Protein AF-0000000076220029 (afdb_homodimer)

Radius of gyration: 26.19 Å; Cα contacts (8 Å, |Δi|>4): 751; chains: 2; bounding box: 85×70×50 Å

Secondary structure (DSSP, 8-state):
-EEEEEEEHHHHHHHHHHHHHHHHHHHHHHHHHH-HHHHT--TT----S---HHHHTSSTTHHHHHHHHHHHHHHHHHHHHHHHHHHHHHHHTT---TTHHHHHHHHHHHHHHHHHHHHHHHHS-TTT-HHHHHHHHHHHHHHHHHHHHHHHHHHHHHS-TTT-HHHHHHHHHHHHHHHHHHHHHHHHHHHHHHHHHH--TTHHHHHHHHHHHHHHHHHHHHHTHHHHTTT-EEEEEEE-S------------/-EEEEEEEHHHHHHHHHHHHHHHHHHHHHHHHHH-HHHHT--TT----S---HHHHTSSTTHHHHHHHHHHHHHHHHHHHHHHHHHHHHHHHTT---TTHHHHHHHHHHHHHHHHHHHHHHHHS-TTT-HHHHHHHHHHHHHHHHHHHHHHHHHHHHHS-TTT-HHHHHHHHHHHHHHHHHHHHHHHHHHHHHHHHHH--TTHHHHHHHHHHHHHHHHHHHHHTHHHHTTT-EEEEEEE-S------------

Foldseek 3Di:
DWDKDKDAPLVLLCLLLVLQVVLQVVLFVVCCVPPVPQQQDDPLRFAAGGGASLSSQVDPPSLVSNLVSLVVNLVSQLVVLVVVLVVLVVLCVPPPDVCLNVLSVLLSVLSNLLSVLVNQLSVAHCVRPVVSNVVSVVSNLVSLLSNLVSVLVSLVRRVPLVVDVLSVVLSVLSVVLSVLLVVLVVQLVVLVVVCVPPVDHHSNVSNRVSSVSNVVSSSSNSSSVCSVRVPPIDMDTDDPVDPPPPPPPPPDD/DWDKDKDAPLVLLCLLLVLQVVLQVVLFVVCCVPPVPQQQADPLRFAAGGGASLSSQVDPPSLVSNLVSLVVSLVSQLVVLVVVLVVLVVLCVPPPDVCLNVLSVLLSVLSNLLSVLVNQLSVAHCVNPVVSNVVSVVSNLVSLLSNLVSVLVSLVRRVVLVVDVLSVVLSVLSVVLSVLLVVLVVQLVVLVVVCVPPVDHHSNVSNRVSSVSNVVSSSSNSSSVCSVRVPPIDMDTDDPVDPPPPDPPPPDD

Solvent-accessible surface area (backbone atoms only — not comparable to full-atom values): 25338 Å² total; per-residue (Å²): 110,74,44,73,46,76,40,54,42,34,56,54,46,51,52,35,45,42,29,51,53,52,23,52,53,49,12,46,54,48,27,52,70,77,35,49,69,67,34,30,54,54,97,68,70,44,61,44,84,38,42,36,71,68,49,18,32,65,44,86,68,25,27,50,48,34,42,51,26,46,18,38,23,42,25,44,48,53,53,48,44,51,52,51,40,52,52,50,53,58,56,46,69,79,49,84,62,83,61,52,65,59,51,47,52,52,33,38,51,22,46,52,46,18,51,52,20,48,49,48,34,60,64,35,41,60,88,79,38,46,66,62,19,53,48,20,47,52,46,22,53,53,22,44,52,50,24,47,53,46,47,49,51,49,42,61,72,62,34,48,40,88,65,25,68,68,46,32,52,43,47,52,51,40,49,52,28,44,53,49,27,53,52,23,48,54,50,22,52,48,28,46,52,47,25,74,72,67,48,48,66,41,31,53,19,49,19,20,51,26,49,49,50,27,52,51,25,52,43,50,46,63,46,43,48,35,65,77,34,64,89,26,38,39,31,33,57,38,71,38,64,68,75,63,71,74,75,76,71,81,75,68,133,110,75,43,73,47,77,40,55,43,34,56,53,47,50,53,37,45,44,28,50,54,51,25,51,53,49,11,48,53,50,28,52,71,76,35,50,69,68,34,28,54,53,96,67,72,46,62,44,83,39,42,38,70,70,49,17,32,65,43,86,68,26,27,50,51,33,42,51,25,45,18,36,23,42,25,45,49,52,53,48,44,51,51,53,38,52,51,51,54,59,56,45,70,79,48,85,62,83,62,52,64,57,51,46,52,52,31,39,51,23,46,52,47,18,51,51,20,47,50,47,33,59,64,35,40,58,88,79,39,45,67,62,20,52,50,21,47,51,48,21,54,54,23,45,52,51,22,48,52,46,48,48,50,50,43,60,72,61,35,48,39,90,67,25,68,68,46,33,53,44,49,52,50,40,49,52,29,45,53,49,27,52,52,24,48,54,50,22,51,48,28,48,52,47,27,75,73,68,50,48,66,42,30,53,20,51,19,20,50,26,48,50,51,27,52,51,25,52,44,49,44,63,47,44,50,35,67,78,33,63,88,24,37,38,29,32,56,40,70,39,66,69,74,62,72,75,75,79,73,81,76,79,124

InterPro domains:
  IPR019402 CWH43-like, N-terminal domain [PF10277] (11-231)
  IPR039545 Post-GPI attachment to proteins factor 2 [PTHR12892] (2-233)

pLDDT: mean 90.4, std 15.2, range [18.88, 98.81]

Sequence (506 aa):
MSQSIKISLPLLINIAVFLPAFGIISCVILSIWYHPHLVTSTHCKVKNFLPSISSASHLPPEIYVWRTCIGIHSGCRYLFGYICYRFYMNAASSSTIPYIRILIKLNFICKWTEVTSLVLLSVISSEDNYDYHALSFENFIVCALLHMLMTCYIFFKLGEVRYNQKNYRSLRMKIILFLSSILSLMLLGYFFWRHNTYCEPNVYSLFAFFEYVFVFCNIGFHWTCCYDFQDVHLEALVQGFQYTGLKKSTLDLMSQSIKISLPLLINIAVFLPAFGIISCVILSIWYHPHLVTSTHCKVKNFLPSISSASHLPPEIYVWRTCIGIHSGCRYLFGYICYRFYMNAASSSTIPYIRILIKLNFICKWTEVTSLVLLSVISSEDNYDYHALSFENFIVCALLHMLMTCYIFFKLGEVRYNQKNYRSLRMKIILFLSSILSLMLLGYFFWRHNTYCEPNVYSLFAFFEYVFVFCNIGFHWTCCYDFQDVHLEALVQGFQYTGLKKSTLDL

Nearest PDB structures (foldseek):
  8yej-assembly1_A  TM=2.938E-01  e=8.068E-01  Guillardia theta CCMP2712
  7ytb-assembly1_A  TM=2.981E-01  e=2.287E+00  Bdellovibrio
  1xg2-assembly1_B  TM=3.778E-01  e=6.183E+00  Actinidia chinensis
  7aal-assembly1_B  TM=2.245E-01  e=6.183E+00  Homo sapiens
  8yej-assembly1_A  TM=2.936E-01  e=7.666E-01  Guillardia theta CCMP2712

Structure (mmCIF, N/CA/C/O backbone):
data_AF-0000000076220029-model_v1
#
loop_
_entity.id
_entity.type
_entity.pdbx_description
1 polymer 'Post-GPI attachment to proteins factor 2'
#
loop_
_atom_site.group_PDB
_atom_site.id
_atom_site.type_symbol
_atom_site.label_atom_id
_atom_site.label_alt_id
_atom_site.label_comp_id
_atom_site.label_asym_id
_atom_site.label_entity_id
_atom_site.label_seq_id
_atom_site.pdbx_PDB_ins_code
_atom_site.Cartn_x
_atom_site.Cartn_y
_atom_site.Cartn_z
_atom_site.occupancy
_atom_site.B_iso_or_equiv
_atom_site.auth_seq_id
_atom_site.auth_comp_id
_atom_site.auth_asym_id
_atom_site.auth_atom_id
_atom_site.pdbx_PDB_model_num
ATOM 1 N N . MET A 1 1 ? -16.297 24.016 16.422 1 51.16 1 MET A N 1
ATOM 2 C CA . MET A 1 1 ? -14.898 24.125 16.859 1 51.16 1 MET A CA 1
ATOM 3 C C . MET A 1 1 ? -14 23.219 16.016 1 51.16 1 MET A C 1
ATOM 5 O O . MET A 1 1 ? -14.352 22.078 15.734 1 51.16 1 MET A O 1
ATOM 9 N N . SER A 1 2 ? -13.016 23.766 15.391 1 62.31 2 SER A N 1
ATOM 10 C CA . SER A 1 2 ? -12.047 23.047 14.57 1 62.31 2 SER A CA 1
ATOM 11 C C . SER A 1 2 ? -11.227 22.078 15.406 1 62.31 2 SER A C 1
ATOM 13 O O . SER A 1 2 ? -10.797 22.406 16.516 1 62.31 2 SER A O 1
ATOM 15 N N . GLN A 1 3 ? -11.406 20.766 15.172 1 76 3 GLN A N 1
ATOM 16 C CA . GLN A 1 3 ? -10.594 19.766 15.836 1 76 3 GLN A CA 1
ATOM 17 C C . GLN A 1 3 ? -9.469 19.266 14.922 1 76 3 GLN A C 1
ATOM 19 O O . GLN A 1 3 ? -9.633 19.234 13.703 1 76 3 GLN A O 1
ATOM 24 N N . SER A 1 4 ? -8.305 19.172 15.578 1 83.81 4 SER A N 1
ATOM 25 C CA . SER A 1 4 ? -7.137 18.75 14.805 1 83.81 4 SER A CA 1
ATOM 26 C C . SER A 1 4 ? -6.809 17.281 15.047 1 83.81 4 SER A C 1
ATOM 28 O O . SER A 1 4 ? -6.902 16.797 16.172 1 83.81 4 SER A O 1
ATOM 30 N N . ILE A 1 5 ? -6.688 16.594 14.023 1 86.94 5 ILE A N 1
ATOM 31 C CA . ILE A 1 5 ? -6.176 15.227 14.07 1 86.94 5 ILE A CA 1
ATOM 32 C C . ILE A 1 5 ? -4.676 15.234 13.797 1 86.94 5 ILE A C 1
ATOM 34 O O . ILE A 1 5 ? -4.227 15.734 12.758 1 86.94 5 ILE A O 1
ATOM 38 N N . LYS A 1 6 ? -3.939 14.656 14.773 1 88.62 6 LYS A N 1
ATOM 39 C CA . LYS A 1 6 ? -2.486 14.656 14.633 1 88.62 6 LYS A CA 1
ATOM 40 C C . LYS A 1 6 ? -1.94 13.234 14.555 1 88.62 6 LYS A C 1
ATOM 42 O O . LYS A 1 6 ? -2.369 12.359 15.312 1 88.62 6 LYS A O 1
ATOM 47 N N . ILE A 1 7 ? -1.094 13.062 13.602 1 89.75 7 ILE A N 1
ATOM 48 C CA . ILE A 1 7 ? -0.375 11.805 13.461 1 89.75 7 ILE A CA 1
ATOM 49 C C . ILE A 1 7 ? 1.129 12.062 13.43 1 89.75 7 ILE A C 1
ATOM 51 O O . ILE A 1 7 ? 1.606 12.883 12.641 1 89.75 7 ILE A O 1
ATOM 55 N N . SER A 1 8 ? 1.843 11.344 14.328 1 91.75 8 SER A N 1
ATOM 56 C CA . SER A 1 8 ? 3.293 11.492 14.359 1 91.75 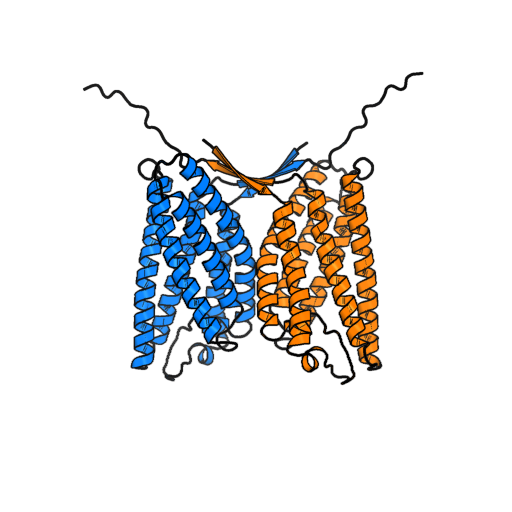8 SER A CA 1
ATOM 57 C C . SER A 1 8 ? 3.93 10.977 13.07 1 91.75 8 SER A C 1
ATOM 59 O O . SER A 1 8 ? 3.686 9.844 12.664 1 91.75 8 SER A O 1
ATOM 61 N N . LEU A 1 9 ? 4.688 11.766 12.453 1 91 9 LEU A N 1
ATOM 62 C CA . LEU A 1 9 ? 5.355 11.352 11.227 1 91 9 LEU A CA 1
ATOM 63 C C . LEU A 1 9 ? 6.359 10.234 11.508 1 91 9 LEU A C 1
ATOM 65 O O . LEU A 1 9 ? 6.422 9.25 10.773 1 91 9 LEU A O 1
ATOM 69 N N . PRO A 1 10 ? 7.121 10.305 12.594 1 92.19 10 PRO A N 1
ATOM 70 C CA . PRO A 1 10 ? 8.023 9.203 12.914 1 92.19 10 PRO A CA 1
ATOM 71 C C . PRO A 1 10 ? 7.289 7.875 13.109 1 92.19 10 PRO A C 1
ATOM 73 O O . PRO A 1 10 ? 7.82 6.816 12.758 1 92.19 10 PRO A O 1
ATOM 76 N N . LEU A 1 11 ? 6.125 7.953 13.617 1 92.44 11 LEU A N 1
ATOM 77 C CA . LEU A 1 11 ? 5.352 6.723 13.773 1 92.44 11 LEU A CA 1
ATOM 78 C C . LEU A 1 11 ? 5.035 6.105 12.414 1 92.44 11 LEU A C 1
ATOM 80 O O . LEU A 1 11 ? 5.191 4.898 12.227 1 92.44 11 LEU A O 1
ATOM 84 N N . LEU A 1 12 ? 4.594 6.914 11.523 1 91.94 12 LEU A N 1
ATOM 85 C CA . LEU A 1 12 ? 4.277 6.43 10.18 1 91.94 12 LEU A CA 1
ATOM 86 C C . LEU A 1 12 ? 5.52 5.871 9.492 1 91.94 12 LEU A C 1
ATOM 88 O O . LEU A 1 12 ? 5.449 4.84 8.82 1 91.94 12 LEU A O 1
ATOM 92 N N . ILE A 1 13 ? 6.633 6.516 9.68 1 93.81 13 ILE A N 1
ATOM 93 C CA . ILE A 1 13 ? 7.887 6.066 9.086 1 93.81 13 ILE A CA 1
ATOM 94 C C . ILE A 1 13 ? 8.297 4.73 9.695 1 93.81 13 ILE A C 1
ATOM 96 O O . ILE A 1 13 ? 8.703 3.811 8.984 1 93.81 13 ILE A O 1
ATOM 100 N N . ASN A 1 14 ? 8.188 4.629 10.984 1 95.44 14 ASN A N 1
ATOM 101 C CA . ASN A 1 14 ? 8.523 3.385 11.664 1 95.44 14 ASN A CA 1
ATOM 102 C C . ASN A 1 14 ? 7.664 2.225 11.172 1 95.44 14 ASN A C 1
ATOM 104 O O . ASN A 1 14 ? 8.156 1.111 10.992 1 95.44 14 ASN A O 1
ATOM 108 N N . ILE A 1 15 ? 6.414 2.477 10.914 1 93.38 15 ILE A N 1
ATOM 109 C CA . ILE A 1 15 ? 5.527 1.448 10.383 1 93.38 15 ILE A CA 1
ATOM 110 C C . ILE A 1 15 ? 5.977 1.062 8.977 1 93.38 15 ILE A C 1
ATOM 112 O O . ILE A 1 15 ? 6.074 -0.125 8.648 1 93.38 15 ILE A O 1
ATOM 116 N N . ALA A 1 16 ? 6.297 2.047 8.203 1 94.31 16 ALA A N 1
ATOM 117 C CA . ALA A 1 16 ? 6.691 1.828 6.812 1 94.31 16 ALA A CA 1
ATOM 118 C C . ALA A 1 16 ? 7.969 1 6.73 1 94.31 16 ALA A C 1
ATOM 120 O O . ALA A 1 16 ? 8.094 0.12 5.871 1 94.31 16 ALA A O 1
ATOM 121 N N . VAL A 1 17 ? 8.914 1.251 7.621 1 96.12 17 VAL A N 1
ATOM 122 C CA . VAL A 1 17 ? 10.195 0.553 7.512 1 96.12 17 VAL A CA 1
ATOM 123 C C . VAL A 1 17 ? 10.102 -0.802 8.211 1 96.12 17 VAL A C 1
ATOM 125 O O . VAL A 1 17 ? 10.812 -1.742 7.848 1 96.12 17 VAL A O 1
ATOM 128 N N . PHE A 1 18 ? 9.234 -0.928 9.164 1 96.69 18 PHE A N 1
ATOM 129 C CA . PHE A 1 18 ? 9.047 -2.189 9.867 1 96.69 18 PHE A CA 1
ATOM 130 C C . PHE A 1 18 ? 8.516 -3.264 8.93 1 96.69 18 PHE A C 1
ATOM 132 O O . PHE A 1 18 ? 8.891 -4.434 9.039 1 96.69 18 PHE A O 1
ATOM 139 N N . LEU A 1 19 ? 7.688 -2.916 8.047 1 97.69 19 LEU A N 1
ATOM 140 C CA . LEU A 1 19 ? 6.953 -3.871 7.227 1 97.69 19 LEU A CA 1
ATOM 141 C C . LEU A 1 19 ? 7.902 -4.652 6.324 1 97.69 19 LEU A C 1
ATOM 143 O O . LEU A 1 19 ? 7.918 -5.887 6.359 1 97.69 19 LEU A O 1
ATOM 147 N N . PRO A 1 20 ? 8.758 -4.023 5.551 1 97.94 20 PRO A N 1
ATOM 148 C CA . PRO A 1 20 ? 9.695 -4.816 4.754 1 97.94 20 PRO A CA 1
ATOM 149 C C . PRO A 1 20 ? 10.688 -5.602 5.613 1 97.94 20 PRO A C 1
ATOM 151 O O . PRO A 1 20 ? 11.07 -6.719 5.254 1 97.94 20 PRO A O 1
ATOM 154 N N . ALA A 1 21 ? 11.141 -5.023 6.75 1 98.38 21 ALA A N 1
ATOM 155 C CA . ALA A 1 21 ? 12.039 -5.738 7.648 1 98.38 21 ALA A CA 1
ATOM 156 C C . ALA A 1 21 ? 11.383 -7 8.203 1 98.38 21 ALA A C 1
ATOM 158 O O . ALA A 1 21 ? 11.977 -8.078 8.188 1 98.38 21 ALA A O 1
ATOM 159 N N . PHE A 1 22 ? 10.195 -6.828 8.664 1 98.44 22 PHE A N 1
ATOM 160 C CA . PHE A 1 22 ? 9.422 -7.969 9.148 1 98.44 22 PHE A CA 1
ATOM 161 C C . PHE A 1 22 ? 9.203 -8.984 8.031 1 98.44 22 PHE A C 1
ATOM 163 O O . PHE A 1 22 ? 9.266 -10.188 8.266 1 98.44 22 PHE A O 1
ATOM 170 N N . GLY A 1 23 ? 8.922 -8.5 6.809 1 98 23 GLY A N 1
ATOM 171 C CA . GLY A 1 23 ? 8.734 -9.375 5.66 1 98 23 GLY A CA 1
ATOM 172 C C . GLY A 1 23 ? 9.938 -10.242 5.363 1 98 23 GLY A C 1
ATOM 173 O O . GLY A 1 23 ? 9.812 -11.461 5.223 1 98 23 GLY A O 1
ATOM 174 N N . ILE A 1 24 ? 11.086 -9.664 5.32 1 97.81 24 ILE A N 1
ATOM 175 C CA . ILE A 1 24 ? 12.305 -10.391 5.004 1 97.81 24 ILE A CA 1
ATOM 176 C C . ILE A 1 24 ? 12.586 -11.422 6.094 1 97.81 24 ILE A C 1
ATOM 178 O O . ILE A 1 24 ? 12.797 -12.602 5.797 1 97.81 24 ILE A O 1
ATOM 182 N N . ILE A 1 25 ? 12.547 -11 7.336 1 98.25 25 ILE A N 1
ATOM 183 C CA . ILE A 1 25 ? 12.891 -11.867 8.461 1 98.25 25 ILE A CA 1
ATOM 184 C C . ILE A 1 25 ? 11.914 -13.039 8.523 1 98.25 25 ILE A C 1
ATOM 186 O O . ILE A 1 25 ? 12.328 -14.195 8.633 1 98.25 25 ILE A O 1
ATOM 190 N N . SER A 1 26 ? 10.664 -12.766 8.383 1 98.25 26 SER A N 1
ATOM 191 C CA . SER A 1 26 ? 9.656 -13.82 8.453 1 98.25 26 SER A CA 1
ATOM 192 C C . SER A 1 26 ? 9.781 -14.781 7.281 1 98.25 26 SER A C 1
ATOM 194 O O . SER A 1 26 ? 9.688 -16 7.457 1 98.25 26 SER A O 1
ATOM 196 N N . CYS A 1 27 ? 10.008 -14.242 6.078 1 97.88 27 CYS A N 1
ATOM 197 C CA . CYS A 1 27 ? 10.102 -15.102 4.902 1 97.88 27 CYS A CA 1
ATOM 198 C C . CYS A 1 27 ? 11.328 -16 4.988 1 97.88 27 CYS A C 1
ATOM 200 O O . CYS A 1 27 ? 11.266 -17.188 4.641 1 97.88 27 CYS A O 1
ATOM 202 N N . VAL A 1 28 ? 12.453 -15.477 5.461 1 97.81 28 VAL A N 1
ATOM 203 C CA . VAL A 1 28 ? 13.672 -16.266 5.578 1 97.81 28 VAL A CA 1
ATOM 204 C C . VAL A 1 28 ? 13.477 -17.359 6.621 1 97.81 28 VAL A C 1
ATOM 206 O O . VAL A 1 28 ? 13.773 -18.531 6.363 1 97.81 28 VAL A O 1
ATOM 209 N N . ILE A 1 29 ? 12.914 -17.031 7.762 1 98 29 ILE A N 1
ATOM 210 C CA . ILE A 1 29 ? 12.695 -18 8.836 1 98 29 ILE A CA 1
ATOM 211 C C . ILE A 1 29 ? 11.703 -19.062 8.383 1 98 29 ILE A C 1
ATOM 213 O O . ILE A 1 29 ? 11.984 -20.266 8.5 1 98 29 ILE A O 1
ATOM 217 N N . LEU A 1 30 ? 10.602 -18.688 7.805 1 97.81 30 LEU A N 1
ATOM 218 C CA . LEU A 1 30 ? 9.555 -19.609 7.395 1 97.81 30 LEU A CA 1
ATOM 219 C C . LEU A 1 30 ? 10.039 -20.5 6.254 1 97.81 30 LEU A C 1
ATOM 221 O O . LEU A 1 30 ? 9.727 -21.703 6.227 1 97.81 30 LEU A O 1
ATOM 225 N N . SER A 1 31 ? 10.766 -19.922 5.355 1 97.38 31 SER A N 1
ATOM 226 C CA . SER A 1 31 ? 11.203 -20.703 4.203 1 97.38 31 SER A CA 1
ATOM 227 C C . SER A 1 31 ? 12.203 -21.781 4.613 1 97.38 31 SER A C 1
ATOM 229 O O . SER A 1 31 ? 12.18 -22.891 4.09 1 97.38 31 SER A O 1
ATOM 231 N N . ILE A 1 32 ? 13.141 -21.438 5.512 1 96.75 32 ILE A N 1
ATOM 232 C CA . ILE A 1 32 ? 14.109 -22.422 6.004 1 96.75 32 ILE A CA 1
ATOM 233 C C . ILE A 1 32 ? 13.398 -23.484 6.828 1 96.75 32 ILE A C 1
ATOM 235 O O . ILE A 1 32 ? 13.773 -24.656 6.793 1 96.75 32 ILE A O 1
ATOM 239 N N . TRP A 1 33 ? 12.328 -23.094 7.5 1 96.62 33 TRP A N 1
ATOM 240 C CA . TRP A 1 33 ? 11.578 -24.016 8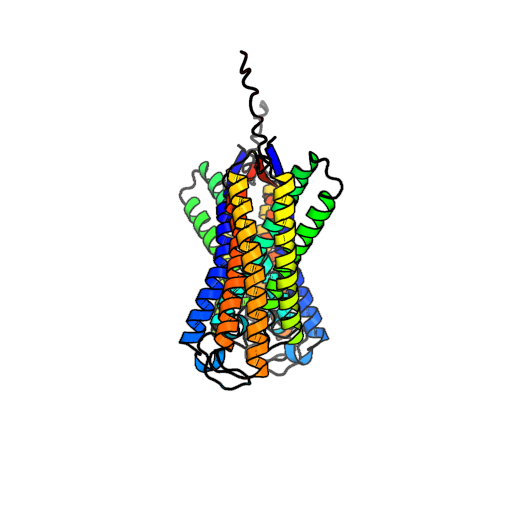.344 1 96.62 33 TRP A CA 1
ATOM 241 C C . TRP A 1 33 ? 10.727 -24.953 7.496 1 96.62 33 TRP A C 1
ATOM 243 O O . TRP A 1 33 ? 10.742 -26.172 7.703 1 96.62 33 TRP A O 1
ATOM 253 N N . TYR A 1 34 ? 10.055 -24.484 6.453 1 95.75 34 TYR A N 1
ATOM 254 C CA . TYR A 1 34 ? 9.078 -25.266 5.691 1 95.75 34 TYR A CA 1
ATOM 255 C C . TYR A 1 34 ? 9.727 -25.906 4.473 1 95.75 34 TYR A C 1
ATOM 257 O O . TYR A 1 34 ? 9.312 -26.984 4.039 1 95.75 34 TYR A O 1
ATOM 265 N N . HIS A 1 35 ? 10.68 -25.156 3.889 1 95.06 35 HIS A N 1
ATOM 266 C CA . HIS A 1 35 ? 11.203 -25.578 2.594 1 95.06 35 HIS A CA 1
ATOM 267 C C . HIS A 1 35 ? 12.727 -25.516 2.568 1 95.06 35 HIS A C 1
ATOM 269 O O . HIS A 1 35 ? 13.312 -24.938 1.646 1 95.06 35 HIS A O 1
ATOM 275 N N . PRO A 1 36 ? 13.469 -26.078 3.533 1 91.94 36 PRO A N 1
ATOM 276 C CA . PRO A 1 36 ? 14.922 -25.875 3.617 1 91.94 36 PRO A CA 1
ATOM 277 C C . PRO A 1 36 ? 15.656 -26.312 2.354 1 91.94 36 PRO A C 1
ATOM 279 O O . PRO A 1 36 ? 16.547 -25.609 1.875 1 91.94 36 PRO A O 1
ATOM 282 N N . HIS A 1 37 ? 15.312 -27.359 1.677 1 92.44 37 HIS A N 1
ATOM 283 C CA . HIS A 1 37 ? 16.031 -27.891 0.518 1 92.44 37 HIS A CA 1
ATOM 284 C C . HIS A 1 37 ? 15.625 -27.141 -0.754 1 92.44 37 HIS A C 1
ATOM 286 O O . HIS A 1 37 ? 16.453 -26.938 -1.645 1 92.44 37 HIS A O 1
ATOM 292 N N . LEU A 1 38 ? 14.422 -26.656 -0.796 1 93.5 38 LEU A N 1
ATOM 293 C CA . LEU A 1 38 ? 13.93 -26.016 -2.008 1 93.5 38 LEU A CA 1
ATOM 294 C C . LEU A 1 38 ? 14.477 -24.609 -2.137 1 93.5 38 LEU A C 1
ATOM 296 O O . LEU A 1 38 ? 14.859 -24.188 -3.229 1 93.5 38 LEU A O 1
ATOM 300 N N . VAL A 1 39 ? 14.586 -23.906 -1.045 1 95.31 39 VAL A N 1
ATOM 301 C CA . VAL A 1 39 ? 14.875 -22.484 -1.13 1 95.31 39 VAL A CA 1
ATOM 302 C C . VAL A 1 39 ? 16.391 -22.25 -1.172 1 95.31 39 VAL A C 1
ATOM 304 O O . VAL A 1 39 ? 16.844 -21.172 -1.518 1 95.31 39 VAL A O 1
ATOM 307 N N . THR A 1 40 ? 17.188 -23.281 -0.876 1 95.44 40 THR A N 1
ATOM 308 C CA . THR A 1 40 ? 18.641 -23.125 -0.938 1 95.44 40 THR A CA 1
ATOM 309 C C . THR A 1 40 ? 19.219 -23.891 -2.125 1 95.44 40 THR A C 1
ATOM 311 O O . THR A 1 40 ? 20.422 -23.922 -2.33 1 95.44 40 THR A O 1
ATOM 314 N N . SER A 1 41 ? 18.375 -24.484 -2.875 1 94.19 41 SER A N 1
ATOM 315 C CA . SER A 1 41 ? 18.828 -25.234 -4.039 1 94.19 41 SER A CA 1
ATOM 316 C C . SER A 1 41 ? 19.141 -24.312 -5.211 1 94.19 41 SER A C 1
ATOM 318 O O . SER A 1 41 ? 18.438 -23.328 -5.441 1 94.19 41 SER A O 1
ATOM 320 N N . THR A 1 42 ? 20.203 -24.594 -5.895 1 93.75 42 THR A N 1
ATOM 321 C CA . THR A 1 42 ? 20.609 -23.859 -7.086 1 93.75 42 THR A CA 1
ATOM 322 C C . THR A 1 42 ? 20.969 -24.828 -8.219 1 93.75 42 THR A C 1
ATOM 324 O O . THR A 1 42 ? 20.891 -26.047 -8.055 1 93.75 42 THR A O 1
ATOM 327 N N . HIS A 1 43 ? 21.281 -24.25 -9.328 1 92.81 43 HIS A N 1
ATOM 328 C CA . HIS A 1 43 ? 21.672 -25.078 -10.469 1 92.81 43 HIS A CA 1
ATOM 329 C C . HIS A 1 43 ? 22.938 -25.875 -10.18 1 92.81 43 HIS A C 1
ATOM 331 O O . HIS A 1 43 ? 23.203 -26.875 -10.836 1 92.81 43 HIS A O 1
ATOM 337 N N . CYS A 1 44 ? 23.766 -25.438 -9.219 1 95.19 44 CYS A N 1
ATOM 338 C CA . CYS A 1 44 ? 25.031 -26.078 -8.875 1 95.19 44 CYS A CA 1
ATOM 339 C C . CYS A 1 44 ? 24.797 -27.312 -8.016 1 95.19 44 CYS A C 1
ATOM 341 O O . CYS A 1 44 ? 25.688 -28.156 -7.875 1 95.19 44 CYS A O 1
ATOM 343 N N . LYS A 1 45 ? 23.703 -27.422 -7.367 1 95.44 45 LYS A N 1
ATOM 344 C CA . LYS A 1 45 ? 23.344 -28.562 -6.531 1 95.44 45 LYS A CA 1
ATOM 345 C C . LYS A 1 45 ? 24.359 -28.766 -5.414 1 95.44 45 LYS A C 1
ATOM 347 O O . LYS A 1 45 ? 24.75 -29.906 -5.137 1 95.44 45 LYS A O 1
ATOM 352 N N . VAL A 1 46 ? 24.859 -27.766 -4.918 1 96.12 46 VAL A N 1
ATOM 353 C CA . VAL A 1 46 ? 25.781 -27.812 -3.791 1 96.12 46 VAL A CA 1
ATOM 354 C C . VAL A 1 46 ? 25.078 -27.312 -2.525 1 96.12 46 VAL A C 1
ATOM 356 O O . VAL A 1 46 ? 24.016 -26.719 -2.6 1 96.12 46 VAL A O 1
ATOM 359 N N . LYS A 1 47 ? 25.75 -27.547 -1.379 1 95.69 47 LYS A N 1
ATOM 360 C CA . LYS A 1 47 ? 25.156 -27.219 -0.084 1 95.69 47 LYS A CA 1
ATOM 361 C C . LYS A 1 47 ? 25.156 -25.703 0.143 1 95.69 47 LYS A C 1
ATOM 363 O O . LYS A 1 47 ? 26.172 -25.031 -0.11 1 95.69 47 LYS A O 1
ATOM 368 N N . ASN A 1 48 ? 24.016 -25.156 0.592 1 97.19 48 ASN A N 1
ATOM 369 C CA . ASN A 1 48 ? 23.828 -23.781 1.04 1 97.19 48 ASN A CA 1
ATOM 370 C C . ASN A 1 48 ? 22.891 -23.719 2.248 1 97.19 48 ASN A C 1
ATOM 372 O O . ASN A 1 48 ? 22.109 -24.641 2.486 1 97.19 48 ASN A O 1
ATOM 376 N N . PHE A 1 49 ? 22.984 -22.609 2.992 1 94.75 49 PHE A N 1
ATOM 377 C CA . PHE A 1 49 ? 22.172 -22.594 4.203 1 94.75 49 PHE A CA 1
ATOM 378 C C . PHE A 1 49 ? 21.297 -21.344 4.258 1 94.75 49 PHE A C 1
ATOM 380 O O . PH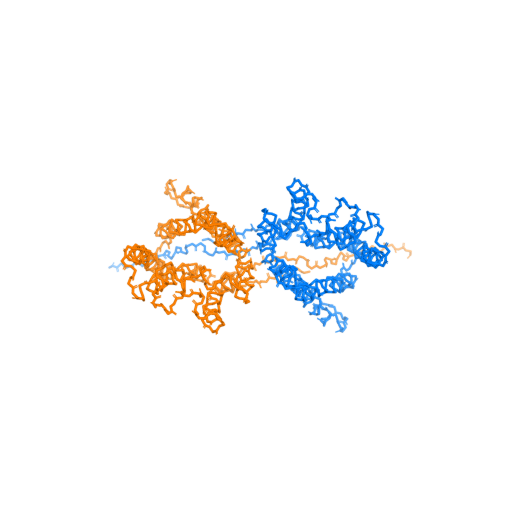E A 1 49 ? 20.328 -21.297 5.027 1 94.75 49 PHE A O 1
ATOM 387 N N . LEU A 1 50 ? 21.594 -20.359 3.457 1 97.12 50 LEU A N 1
ATOM 388 C CA . LEU A 1 50 ? 20.75 -19.156 3.387 1 97.12 50 LEU A CA 1
ATOM 389 C C . LEU A 1 50 ? 20.156 -19 1.991 1 97.12 50 LEU A C 1
ATOM 391 O O . LEU A 1 50 ? 20.891 -19.062 0.993 1 97.12 50 LEU A O 1
ATOM 395 N N . PRO A 1 51 ? 18.891 -18.797 1.925 1 97.5 51 PRO A N 1
ATOM 396 C CA . PRO A 1 51 ? 18.266 -18.484 0.635 1 97.5 51 PRO A CA 1
ATOM 397 C C . PRO A 1 51 ? 18.328 -17 0.301 1 97.5 51 PRO A C 1
ATOM 399 O O . PRO A 1 51 ? 18.375 -16.156 1.204 1 97.5 51 PRO A O 1
ATOM 402 N N . SER A 1 52 ? 18.328 -16.672 -0.989 1 96.44 52 SER A N 1
ATOM 403 C CA . SER A 1 52 ? 18.109 -15.281 -1.392 1 96.44 52 SER A CA 1
ATOM 404 C C . SER A 1 52 ? 16.734 -14.805 -0.988 1 96.44 52 SER A C 1
ATOM 406 O O . SER A 1 52 ? 15.859 -15.609 -0.651 1 96.44 52 SER A O 1
ATOM 408 N N . ILE A 1 53 ? 16.5 -13.508 -1.011 1 96.38 53 ILE A N 1
ATOM 409 C CA . ILE A 1 53 ? 15.188 -12.961 -0.665 1 96.38 53 ILE A CA 1
ATOM 410 C C . ILE A 1 53 ? 14.141 -13.461 -1.659 1 96.38 53 ILE A C 1
ATOM 412 O O . ILE A 1 53 ? 13.039 -13.836 -1.27 1 96.38 53 ILE A O 1
ATOM 416 N N . SER A 1 54 ? 14.469 -13.523 -2.926 1 94.62 54 SER A N 1
ATOM 417 C CA . SER A 1 54 ? 13.555 -14 -3.957 1 94.62 54 SER A CA 1
ATOM 418 C C . SER A 1 54 ? 13.18 -15.461 -3.736 1 94.62 54 SER A C 1
ATOM 420 O O . SER A 1 54 ? 12.031 -15.852 -3.939 1 94.62 54 SER A O 1
ATOM 422 N N . SER A 1 55 ? 14.164 -16.281 -3.354 1 95.38 55 SER A N 1
ATOM 423 C CA . SER A 1 55 ? 13.914 -17.703 -3.105 1 95.38 55 SER A CA 1
ATOM 424 C C . SER A 1 55 ? 13.125 -17.906 -1.813 1 95.38 55 SER A C 1
ATOM 426 O O . SER A 1 55 ? 12.297 -18.812 -1.722 1 95.38 55 SER A O 1
ATOM 428 N N . ALA A 1 56 ? 13.398 -17.062 -0.859 1 96.69 56 ALA A N 1
ATOM 429 C CA . ALA A 1 56 ? 12.75 -17.188 0.446 1 96.69 56 ALA A CA 1
ATOM 430 C C . ALA A 1 56 ? 11.289 -16.75 0.38 1 96.69 56 ALA A C 1
ATOM 432 O O . ALA A 1 56 ? 10.484 -17.125 1.225 1 96.69 56 ALA A O 1
ATOM 433 N N . SER A 1 57 ? 10.906 -15.93 -0.598 1 95 57 SER A N 1
ATOM 434 C CA . SER A 1 57 ? 9.594 -15.297 -0.59 1 95 57 SER A CA 1
ATOM 435 C C . SER A 1 57 ? 8.734 -15.805 -1.744 1 95 57 SER A C 1
ATOM 437 O O . SER A 1 57 ? 7.684 -15.227 -2.041 1 95 57 SER A O 1
ATOM 439 N N . HIS A 1 58 ? 9.117 -16.891 -2.418 1 92.31 58 HIS A N 1
ATOM 440 C CA . HIS A 1 58 ? 8.406 -17.188 -3.65 1 92.31 58 HIS A CA 1
ATOM 441 C C . HIS A 1 58 ? 7.371 -18.297 -3.432 1 92.31 58 HIS A C 1
ATOM 443 O O . HIS A 1 58 ? 6.496 -18.5 -4.277 1 92.31 58 HIS A O 1
ATOM 449 N N . LEU A 1 59 ? 7.395 -18.938 -2.271 1 93.38 59 LEU A N 1
ATOM 450 C CA . LEU A 1 59 ? 6.465 -20.031 -2.002 1 93.38 59 LEU A CA 1
ATOM 451 C C . LEU A 1 59 ? 5.473 -19.641 -0.909 1 93.38 59 LEU A C 1
ATOM 453 O O . LEU A 1 59 ? 5.797 -18.859 -0.025 1 93.38 59 LEU A O 1
ATOM 457 N N . PRO A 1 60 ? 4.277 -20.281 -0.994 1 92.62 60 PRO A N 1
ATOM 458 C CA . PRO A 1 60 ? 3.373 -20.125 0.146 1 92.62 60 PRO A CA 1
ATOM 459 C C . PRO A 1 60 ? 3.854 -20.859 1.394 1 92.62 60 PRO A C 1
ATOM 461 O O . PRO A 1 60 ? 4.406 -21.953 1.291 1 92.62 60 PRO A O 1
ATOM 464 N N . PRO A 1 61 ? 3.711 -20.266 2.557 1 94.25 61 PRO A N 1
ATOM 465 C CA . PRO A 1 61 ? 2.924 -19.047 2.816 1 94.25 61 PRO A CA 1
ATOM 466 C C . PRO A 1 61 ? 3.773 -17.781 2.805 1 94.25 61 PRO A C 1
ATOM 468 O O . PRO A 1 61 ? 3.246 -16.672 2.982 1 94.25 61 PRO A O 1
ATOM 471 N N . GLU A 1 62 ? 5.109 -17.906 2.564 1 96.44 62 GLU A N 1
ATOM 472 C CA . GLU A 1 62 ? 6.039 -16.781 2.65 1 96.44 62 GLU A CA 1
ATOM 473 C C . GLU A 1 62 ? 5.664 -15.68 1.665 1 96.44 62 GLU A C 1
ATOM 475 O O . GLU A 1 62 ? 5.715 -14.492 2.004 1 96.44 62 GLU A O 1
ATOM 480 N N . ILE A 1 63 ? 5.223 -16.141 0.546 1 95.75 63 ILE A N 1
ATOM 481 C CA . ILE A 1 63 ? 4.934 -15.172 -0.514 1 95.75 63 ILE A CA 1
ATOM 482 C C . ILE A 1 63 ? 3.738 -14.312 -0.113 1 95.75 63 ILE A C 1
ATOM 484 O O . ILE A 1 63 ? 3.672 -13.133 -0.468 1 95.75 63 ILE A O 1
ATOM 488 N N . TYR A 1 64 ? 2.754 -14.828 0.586 1 94.88 64 TYR A N 1
ATOM 489 C CA . TYR A 1 64 ? 1.604 -14.07 1.061 1 94.88 64 TYR A CA 1
ATOM 490 C C . TYR A 1 64 ? 2.033 -13 2.061 1 94.88 64 TYR A C 1
ATOM 492 O O . TYR A 1 64 ? 1.569 -11.859 1.999 1 94.88 64 TYR A O 1
ATOM 500 N N . VAL A 1 65 ? 2.926 -13.383 2.889 1 96.5 65 VAL A N 1
ATOM 501 C CA . VAL A 1 65 ? 3.438 -12.469 3.902 1 96.5 65 VAL A CA 1
ATOM 502 C C . VAL A 1 65 ? 4.227 -11.344 3.236 1 96.5 65 VAL A C 1
ATOM 504 O O . VAL A 1 65 ? 3.996 -10.164 3.518 1 96.5 65 VAL A O 1
ATOM 507 N N . TRP A 1 66 ? 5.09 -11.711 2.361 1 97.56 66 TRP A N 1
ATOM 508 C CA . TRP A 1 66 ? 5.957 -10.758 1.685 1 97.56 66 TRP A CA 1
ATOM 509 C C . TRP A 1 66 ? 5.141 -9.734 0.903 1 97.56 66 TRP A C 1
ATOM 511 O O . TRP A 1 66 ? 5.289 -8.523 1.101 1 97.56 66 TRP A O 1
ATOM 521 N N . ARG A 1 67 ? 4.199 -10.195 0.151 1 96.75 67 ARG A N 1
ATOM 522 C CA . ARG A 1 67 ? 3.408 -9.32 -0.71 1 96.75 67 ARG A CA 1
ATOM 523 C C . ARG A 1 67 ? 2.492 -8.422 0.113 1 96.75 67 ARG A C 1
ATOM 525 O O . ARG A 1 67 ? 2.26 -7.27 -0.246 1 96.75 67 ARG A O 1
ATOM 532 N N . THR A 1 68 ? 1.995 -8.938 1.164 1 96.5 68 THR A N 1
ATOM 533 C CA . THR A 1 68 ? 1.166 -8.125 2.047 1 96.5 68 THR A CA 1
ATOM 534 C C . THR A 1 68 ? 1.986 -7.008 2.678 1 96.5 68 THR A C 1
ATOM 536 O O . THR A 1 68 ? 1.575 -5.844 2.662 1 96.5 68 THR A O 1
ATOM 539 N N . CYS A 1 69 ? 3.131 -7.336 3.158 1 97.75 69 CYS A N 1
ATOM 540 C CA . CYS A 1 69 ? 3.994 -6.352 3.803 1 97.75 69 CYS A CA 1
ATOM 541 C C . CYS A 1 69 ? 4.422 -5.273 2.814 1 97.75 69 CYS A C 1
ATOM 543 O O . CYS A 1 69 ? 4.297 -4.078 3.096 1 97.75 69 CYS A O 1
ATOM 545 N N . ILE A 1 70 ? 4.867 -5.652 1.66 1 97.81 70 ILE A N 1
ATOM 546 C CA . ILE A 1 70 ? 5.379 -4.703 0.681 1 97.81 70 ILE A CA 1
ATOM 547 C C . ILE A 1 70 ? 4.227 -3.875 0.115 1 97.81 70 ILE A C 1
ATOM 549 O O . ILE A 1 70 ? 4.387 -2.686 -0.172 1 97.81 70 ILE A O 1
ATOM 553 N N . GLY A 1 71 ? 3.072 -4.512 -0.053 1 96.19 71 GLY A N 1
ATOM 554 C CA . GLY A 1 71 ? 1.905 -3.77 -0.503 1 96.19 71 GLY A CA 1
ATOM 555 C C . GLY A 1 71 ? 1.542 -2.615 0.413 1 96.19 71 GLY A C 1
ATOM 556 O O . GLY A 1 71 ? 1.499 -1.462 -0.02 1 96.19 71 GLY A O 1
ATOM 557 N N . ILE A 1 72 ? 1.389 -2.889 1.641 1 95.44 72 ILE A N 1
ATOM 558 C CA . ILE A 1 72 ? 1.018 -1.872 2.619 1 95.44 72 ILE A CA 1
ATOM 559 C C . ILE A 1 72 ? 2.133 -0.836 2.736 1 95.44 72 ILE A C 1
ATOM 561 O O . ILE A 1 72 ? 1.869 0.368 2.775 1 95.44 72 ILE A O 1
ATOM 565 N N . HIS A 1 73 ? 3.312 -1.277 2.715 1 96.62 73 HIS A N 1
ATOM 566 C CA . HIS A 1 73 ? 4.512 -0.455 2.814 1 96.62 73 HIS A CA 1
ATOM 567 C C . HIS A 1 73 ? 4.566 0.579 1.694 1 96.62 73 HIS A C 1
ATOM 569 O O . HIS A 1 73 ? 4.961 1.726 1.921 1 96.62 73 HIS A O 1
ATOM 575 N N . SER A 1 74 ? 4.203 0.205 0.533 1 96.75 74 SER A N 1
ATOM 576 C CA . SER A 1 74 ? 4.43 1.031 -0.648 1 96.75 74 SER A CA 1
ATOM 577 C C . SER A 1 74 ? 3.607 2.314 -0.591 1 96.75 74 SER A C 1
ATOM 579 O O . SER A 1 74 ? 4.098 3.389 -0.946 1 96.75 74 SER A O 1
ATOM 581 N N . GLY A 1 75 ? 2.381 2.236 -0.149 1 93.88 75 GLY A N 1
ATOM 582 C CA . GLY A 1 75 ? 1.578 3.439 0 1 93.88 75 GLY A CA 1
ATOM 583 C C . GLY A 1 75 ? 2.219 4.477 0.904 1 93.88 75 GLY A C 1
ATOM 584 O O . GLY A 1 75 ? 2.217 5.668 0.589 1 93.88 75 GLY A O 1
ATOM 585 N N . CYS A 1 76 ? 2.756 4.008 1.968 1 92.75 76 CYS A N 1
ATOM 586 C CA . CYS A 1 76 ? 3.439 4.895 2.904 1 92.75 76 CYS A CA 1
ATOM 587 C C . CYS A 1 76 ? 4.66 5.535 2.256 1 92.75 76 CYS A C 1
ATOM 589 O O . CYS A 1 76 ? 4.895 6.734 2.418 1 92.75 76 CYS A O 1
ATOM 591 N N . ARG A 1 77 ? 5.344 4.75 1.519 1 95.94 77 ARG A N 1
ATOM 592 C CA . ARG A 1 77 ? 6.59 5.219 0.917 1 95.94 77 ARG A CA 1
ATOM 593 C C . ARG A 1 77 ? 6.316 6.277 -0.147 1 95.94 77 ARG A C 1
ATOM 595 O O . ARG A 1 77 ? 7.098 7.219 -0.307 1 95.94 77 ARG A O 1
ATOM 602 N N . TYR A 1 78 ? 5.273 6.113 -0.873 1 95.38 78 TYR A N 1
ATOM 603 C CA . TYR A 1 78 ? 4.926 7.133 -1.855 1 95.38 78 TYR A CA 1
ATOM 604 C C . TYR A 1 78 ? 4.582 8.453 -1.175 1 95.38 78 TYR A C 1
ATOM 606 O O . TYR A 1 78 ? 5.02 9.516 -1.612 1 95.38 78 TYR A O 1
ATOM 614 N N . LEU A 1 79 ? 3.838 8.352 -0.127 1 91.38 79 LEU A N 1
ATOM 615 C CA . LEU A 1 79 ? 3.461 9.539 0.624 1 91.38 79 LEU A CA 1
ATOM 616 C C . LEU A 1 79 ? 4.691 10.219 1.219 1 91.38 79 LEU A C 1
ATOM 618 O O . LEU A 1 79 ? 4.863 11.43 1.076 1 91.38 79 LEU A O 1
ATOM 622 N N . PHE A 1 80 ? 5.547 9.445 1.753 1 91.38 80 PHE A N 1
ATOM 623 C CA . PHE A 1 80 ? 6.754 9.984 2.367 1 91.38 80 PHE A CA 1
ATOM 624 C C . PHE A 1 80 ? 7.668 10.602 1.313 1 91.38 80 PHE A C 1
ATOM 626 O O . PHE A 1 80 ? 8.352 11.594 1.579 1 91.38 80 PHE A O 1
ATOM 633 N N . GLY A 1 81 ? 7.727 9.891 0.222 1 93.94 81 GLY A N 1
ATOM 634 C CA . GLY A 1 81 ? 8.508 10.469 -0.861 1 93.94 81 GLY A CA 1
ATOM 635 C C . GLY A 1 81 ? 8.078 11.875 -1.229 1 93.94 81 GLY A C 1
ATOM 636 O O . GLY A 1 81 ? 8.914 12.758 -1.424 1 93.94 81 GLY A O 1
ATOM 637 N N . TYR A 1 82 ? 6.836 12.102 -1.251 1 93.5 82 TYR A N 1
ATOM 638 C CA . TYR A 1 82 ? 6.305 13.414 -1.603 1 93.5 82 TYR A CA 1
ATOM 639 C C . TYR A 1 82 ? 6.59 14.43 -0.504 1 93.5 82 TYR A C 1
ATOM 641 O O . TYR A 1 82 ? 6.934 15.578 -0.789 1 93.5 82 TYR A O 1
ATOM 649 N N . ILE A 1 83 ? 6.445 14.023 0.714 1 91 83 ILE A N 1
ATOM 650 C CA . ILE A 1 83 ? 6.703 14.906 1.846 1 91 83 ILE A CA 1
ATOM 651 C C . ILE A 1 83 ? 8.172 15.336 1.844 1 91 83 ILE A C 1
ATOM 653 O O . 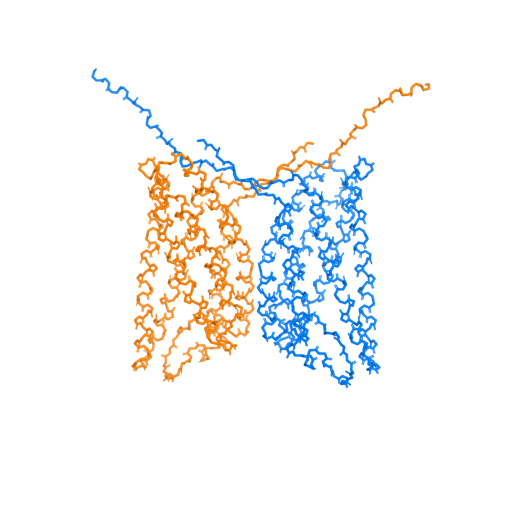ILE A 1 83 ? 8.477 16.516 2.018 1 91 83 ILE A O 1
ATOM 657 N N . CYS A 1 84 ? 9.047 14.375 1.65 1 92.5 84 CYS A N 1
ATOM 658 C CA . CYS A 1 84 ? 10.469 14.688 1.597 1 92.5 84 CYS A CA 1
ATOM 659 C C . CYS A 1 84 ? 10.781 15.633 0.442 1 92.5 84 CYS A C 1
ATOM 661 O O . CYS A 1 84 ? 11.578 16.562 0.591 1 92.5 84 CYS A O 1
ATOM 663 N N . TYR A 1 85 ? 10.148 15.391 -0.686 1 95 85 TYR A N 1
ATOM 664 C CA . TYR A 1 85 ? 10.32 16.25 -1.855 1 95 85 TYR A CA 1
ATOM 665 C C . TYR A 1 85 ? 9.953 17.688 -1.532 1 95 85 TYR A C 1
ATOM 667 O O . TYR A 1 85 ? 10.727 18.609 -1.803 1 95 85 TYR A O 1
ATOM 675 N N . ARG A 1 86 ? 8.82 17.859 -0.944 1 92.06 86 ARG A N 1
ATOM 676 C CA . ARG A 1 86 ? 8.359 19.203 -0.592 1 92.06 86 ARG A CA 1
ATOM 677 C C . ARG A 1 86 ? 9.258 19.828 0.473 1 92.06 86 ARG A C 1
ATOM 679 O O . ARG A 1 86 ? 9.508 21.031 0.448 1 92.06 86 ARG A O 1
ATOM 686 N N . PHE A 1 87 ? 9.711 19.062 1.387 1 89.06 87 PHE A N 1
ATOM 687 C CA . PHE A 1 87 ? 10.609 19.516 2.439 1 89.06 87 PHE A CA 1
ATOM 688 C C . PHE A 1 87 ? 11.891 20.094 1.845 1 89.06 87 PHE A C 1
ATOM 690 O O . PHE A 1 87 ? 12.305 21.188 2.199 1 89.06 87 PHE A O 1
ATOM 697 N N . TYR A 1 88 ? 12.484 19.391 0.969 1 91.81 88 TYR A N 1
ATOM 698 C CA . TYR A 1 88 ? 13.734 19.828 0.356 1 91.81 88 TYR A CA 1
ATOM 699 C C . TYR A 1 88 ? 13.5 21.016 -0.569 1 91.81 88 TYR A C 1
ATOM 701 O O . TYR A 1 88 ? 14.328 21.922 -0.631 1 91.81 88 TYR A O 1
ATOM 709 N N . MET A 1 89 ? 12.359 20.984 -1.308 1 92.25 89 MET A N 1
ATOM 710 C CA . MET A 1 89 ? 12.039 22.094 -2.197 1 92.25 89 MET A CA 1
ATOM 711 C C . MET A 1 89 ? 11.852 23.391 -1.409 1 92.25 89 MET A C 1
ATOM 713 O O . MET A 1 89 ? 12.289 24.453 -1.845 1 92.25 89 MET A O 1
ATOM 717 N N . ASN A 1 90 ? 11.234 23.266 -0.261 1 88.25 90 ASN A N 1
ATOM 718 C CA . ASN A 1 90 ? 11.07 24.422 0.614 1 88.25 90 ASN A CA 1
ATOM 719 C C . ASN A 1 90 ? 12.406 24.922 1.137 1 88.25 90 ASN A C 1
ATOM 721 O O . ASN A 1 90 ? 12.648 26.125 1.186 1 88.25 90 ASN A O 1
ATOM 725 N N . ALA A 1 91 ? 13.242 24.062 1.513 1 85.56 91 ALA A N 1
ATOM 726 C CA . ALA A 1 91 ? 14.57 24.422 1.999 1 85.56 91 ALA A CA 1
ATOM 727 C C . ALA A 1 91 ? 15.398 25.078 0.894 1 85.56 91 ALA A C 1
ATOM 729 O O . ALA A 1 91 ? 16.219 25.953 1.162 1 85.56 91 ALA A O 1
ATOM 730 N N . ALA A 1 92 ? 15.203 24.656 -0.284 1 89.94 92 ALA A N 1
ATOM 731 C CA . ALA A 1 92 ? 15.969 25.141 -1.43 1 89.94 92 ALA A CA 1
ATOM 732 C C . ALA A 1 92 ? 15.531 26.547 -1.815 1 89.94 92 ALA A C 1
ATOM 734 O O . ALA A 1 92 ? 16.234 27.234 -2.568 1 89.94 92 ALA A O 1
ATOM 735 N N . SER A 1 93 ? 14.367 26.906 -1.378 1 86.12 93 SER A N 1
ATOM 736 C CA . SER A 1 93 ? 13.859 28.234 -1.731 1 86.12 93 SER A CA 1
ATOM 737 C C . SER A 1 93 ? 14.797 29.328 -1.245 1 86.12 93 SER A C 1
ATOM 739 O O . SER A 1 93 ? 14.898 30.391 -1.867 1 86.12 93 SER A O 1
ATOM 741 N N . SER A 1 94 ? 15.531 29.094 -0.191 1 80.75 94 SER A N 1
ATOM 742 C CA . SER A 1 94 ? 16.453 30.078 0.359 1 80.75 94 SER A CA 1
ATOM 743 C C . SER A 1 94 ? 17.875 29.828 -0.106 1 80.75 94 SER A C 1
ATOM 745 O O . SER A 1 94 ? 18.797 30.547 0.282 1 80.75 94 SER A O 1
ATOM 747 N N . SER A 1 95 ? 17.984 28.797 -0.84 1 82.5 95 SER A N 1
ATOM 748 C CA . SER A 1 95 ? 19.328 28.422 -1.268 1 82.5 95 SER A CA 1
ATOM 749 C C . SER A 1 95 ? 19.719 29.141 -2.555 1 82.5 95 SER A C 1
ATOM 751 O O . SER A 1 95 ? 18.859 29.422 -3.395 1 82.5 95 SER A O 1
ATOM 753 N N . THR A 1 96 ? 21.031 29.406 -2.697 1 83.75 96 THR A N 1
ATOM 754 C CA . THR A 1 96 ? 21.562 30.062 -3.885 1 83.75 96 THR A CA 1
ATOM 755 C C . THR A 1 96 ? 22.219 29.062 -4.824 1 83.75 96 THR A C 1
ATOM 757 O O . THR A 1 96 ? 22.719 29.422 -5.883 1 83.75 96 THR A O 1
ATOM 760 N N . ILE A 1 97 ? 22.156 27.922 -4.52 1 87.69 97 ILE A N 1
ATOM 761 C CA . ILE A 1 97 ? 22.781 26.875 -5.34 1 87.69 97 ILE A CA 1
ATOM 762 C C . ILE A 1 97 ? 21.906 26.609 -6.566 1 87.69 97 ILE A C 1
ATOM 764 O O . ILE A 1 97 ? 20.766 26.156 -6.434 1 87.69 97 ILE A O 1
ATOM 768 N N . PRO A 1 98 ? 22.359 26.891 -7.777 1 87.44 98 PRO A N 1
ATOM 769 C CA . PRO A 1 98 ? 21.516 26.875 -8.977 1 87.44 98 PRO A CA 1
ATOM 770 C C . PRO A 1 98 ? 20.953 25.5 -9.297 1 87.44 98 PRO A C 1
ATOM 772 O O . PRO A 1 98 ? 19.812 25.375 -9.766 1 87.44 98 PRO A O 1
ATOM 775 N N . TYR A 1 99 ? 21.625 24.406 -9.117 1 93.25 99 TYR A N 1
ATOM 776 C CA . TYR A 1 99 ? 21.188 23.109 -9.625 1 93.25 99 TYR A CA 1
ATOM 777 C C . TYR A 1 99 ? 20.531 22.281 -8.516 1 93.25 99 TYR A C 1
ATOM 779 O O . TYR A 1 99 ? 20.156 21.125 -8.734 1 93.25 99 TYR A O 1
ATOM 787 N N . ILE A 1 100 ? 20.297 22.891 -7.453 1 94.5 100 ILE A N 1
ATOM 788 C CA . ILE A 1 100 ? 19.859 22.109 -6.301 1 94.5 100 ILE A CA 1
ATOM 789 C C . ILE A 1 100 ? 18.406 21.672 -6.5 1 94.5 100 ILE A C 1
ATOM 791 O O . ILE A 1 100 ? 18.016 20.578 -6.094 1 94.5 100 ILE A O 1
ATOM 795 N N . ARG A 1 101 ? 17.609 22.5 -7.191 1 95.12 101 ARG A N 1
ATOM 796 C CA . ARG A 1 101 ? 16.203 22.172 -7.422 1 95.12 101 ARG A CA 1
ATOM 797 C C . ARG A 1 101 ? 16.062 21 -8.383 1 95.12 101 ARG A C 1
ATOM 799 O O . ARG A 1 101 ? 15.18 20.156 -8.203 1 95.12 101 ARG A O 1
ATOM 806 N N . ILE A 1 102 ? 16.906 20.984 -9.344 1 97.12 102 ILE A N 1
ATOM 807 C CA . ILE A 1 102 ? 16.875 19.875 -10.297 1 97.12 102 ILE A CA 1
ATOM 808 C C . ILE A 1 102 ? 17.297 18.578 -9.602 1 97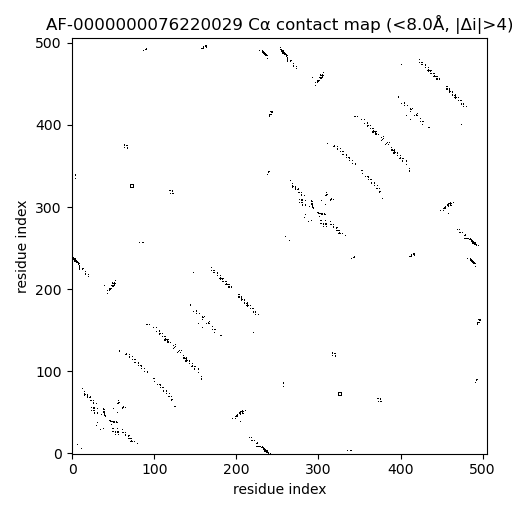.12 102 ILE A C 1
ATOM 810 O O . ILE A 1 102 ? 16.719 17.516 -9.844 1 97.12 102 ILE A O 1
ATOM 814 N N . LEU A 1 103 ? 18.266 18.703 -8.766 1 97.56 103 LEU A N 1
ATOM 815 C CA . LEU A 1 103 ? 18.75 17.531 -8.023 1 97.56 103 LEU A CA 1
ATOM 816 C C . LEU A 1 103 ? 17.641 16.984 -7.121 1 97.56 103 LEU A C 1
ATOM 818 O O . LEU A 1 103 ? 17.5 15.758 -6.996 1 97.56 103 LEU A O 1
ATOM 822 N N . ILE A 1 104 ? 16.906 17.875 -6.527 1 97.5 104 ILE A N 1
ATOM 823 C CA . ILE A 1 104 ? 15.805 17.469 -5.645 1 97.5 104 ILE A CA 1
ATOM 824 C C . ILE A 1 104 ? 14.727 16.766 -6.457 1 97.5 104 ILE A C 1
ATOM 826 O O . ILE A 1 104 ? 14.188 15.742 -6.016 1 97.5 104 ILE A O 1
ATOM 830 N N . LYS A 1 105 ? 14.422 17.25 -7.633 1 98.12 105 LYS A N 1
ATOM 831 C CA . LYS A 1 105 ? 13.438 16.609 -8.5 1 98.12 105 LYS A CA 1
ATOM 832 C C . LYS A 1 105 ? 13.914 15.211 -8.922 1 98.12 105 LYS A C 1
ATOM 834 O O . LYS A 1 105 ? 13.133 14.258 -8.914 1 98.12 105 LYS A O 1
ATOM 839 N N . LEU A 1 106 ? 15.148 15.117 -9.258 1 98.56 106 LEU A N 1
ATOM 840 C CA . LEU A 1 106 ? 15.711 13.828 -9.648 1 98.56 106 LEU A CA 1
ATOM 841 C C . LEU A 1 106 ? 15.703 12.852 -8.477 1 98.56 106 LEU A C 1
ATOM 843 O O . LEU A 1 106 ? 15.43 11.664 -8.648 1 98.56 106 LEU A O 1
ATOM 847 N N . ASN A 1 107 ? 16.031 13.367 -7.301 1 98.5 107 ASN A N 1
ATOM 848 C CA . ASN A 1 107 ? 16 12.555 -6.086 1 98.5 107 ASN A CA 1
ATOM 849 C C . ASN A 1 107 ? 14.602 11.984 -5.84 1 98.5 107 ASN A C 1
ATOM 851 O O . ASN A 1 107 ? 14.461 10.812 -5.488 1 98.5 107 ASN A O 1
ATOM 855 N N . PHE A 1 108 ? 13.609 12.844 -6.039 1 98.44 108 PHE A N 1
ATOM 856 C CA . PHE A 1 108 ? 12.219 12.445 -5.863 1 98.44 108 PHE A CA 1
ATOM 857 C C . PHE A 1 108 ? 11.836 11.359 -6.859 1 98.44 108 PHE A C 1
ATOM 859 O O . PHE A 1 108 ? 11.203 10.367 -6.496 1 98.44 108 PHE A O 1
ATOM 866 N N . ILE A 1 109 ? 12.258 11.484 -8.078 1 98.69 109 ILE A N 1
ATOM 867 C CA . ILE A 1 109 ? 11.969 10.508 -9.125 1 98.69 109 ILE A CA 1
ATOM 868 C C . ILE A 1 109 ? 12.633 9.172 -8.789 1 98.69 109 ILE A C 1
ATOM 870 O O . ILE A 1 109 ? 12.016 8.117 -8.922 1 98.69 109 ILE A O 1
ATOM 874 N N . CYS A 1 110 ? 13.82 9.164 -8.328 1 98.69 110 CYS A N 1
ATOM 875 C CA . CYS A 1 110 ? 14.531 7.949 -7.961 1 98.69 110 CYS A CA 1
ATOM 876 C C . CYS A 1 110 ? 13.844 7.25 -6.789 1 98.69 110 CYS A C 1
ATOM 878 O O . CYS A 1 110 ? 13.734 6.023 -6.773 1 98.69 110 CYS A O 1
ATOM 880 N N . LYS A 1 111 ? 13.406 8.055 -5.855 1 98.25 111 LYS A N 1
ATOM 881 C CA . LYS A 1 111 ? 12.734 7.492 -4.691 1 98.25 111 LYS A CA 1
ATOM 882 C C . LYS A 1 111 ? 11.445 6.781 -5.09 1 98.25 111 LYS A C 1
ATOM 884 O O . LYS A 1 111 ? 11.195 5.648 -4.672 1 98.25 111 LYS A O 1
ATOM 889 N N . TRP A 1 112 ? 10.664 7.391 -5.91 1 98.25 112 TRP A N 1
ATOM 890 C CA . TRP A 1 112 ? 9.398 6.805 -6.344 1 98.25 112 TRP A CA 1
ATOM 891 C C . TRP A 1 112 ? 9.633 5.617 -7.273 1 98.25 112 TRP A C 1
ATOM 893 O O . TRP A 1 112 ? 8.891 4.633 -7.234 1 98.25 112 TRP A O 1
ATOM 903 N N . THR A 1 113 ? 10.648 5.707 -8.094 1 98.56 113 THR A N 1
ATOM 904 C CA . THR A 1 113 ? 10.984 4.578 -8.953 1 98.56 113 THR A CA 1
ATOM 905 C C . THR A 1 113 ? 11.492 3.398 -8.133 1 98.56 113 THR A C 1
ATOM 907 O O . THR A 1 113 ? 11.195 2.242 -8.453 1 98.56 113 THR A O 1
ATOM 910 N N . GLU A 1 114 ? 12.242 3.707 -7.152 1 98.62 114 GLU A N 1
ATOM 911 C CA . GLU A 1 114 ? 12.711 2.664 -6.246 1 98.62 114 GLU A CA 1
ATOM 912 C C . GLU A 1 114 ? 11.539 1.869 -5.668 1 98.62 114 GLU A C 1
ATOM 914 O O . GLU A 1 114 ? 11.539 0.638 -5.715 1 98.62 114 GLU A O 1
ATOM 919 N N . VAL A 1 115 ? 10.555 2.586 -5.164 1 98.12 115 VAL A N 1
ATOM 920 C CA . VAL A 1 115 ? 9.43 1.912 -4.523 1 98.12 115 VAL A CA 1
ATOM 921 C C . VAL A 1 115 ? 8.594 1.183 -5.574 1 98.12 115 VAL A C 1
ATOM 923 O O . VAL A 1 115 ? 8.117 0.073 -5.332 1 98.12 115 VAL A O 1
ATOM 926 N N . THR A 1 116 ? 8.414 1.755 -6.715 1 97.94 116 THR A N 1
ATOM 927 C CA . THR A 1 116 ? 7.691 1.099 -7.797 1 97.94 116 THR A CA 1
ATOM 928 C C . THR A 1 116 ? 8.383 -0.198 -8.203 1 97.94 116 THR A C 1
ATOM 930 O O . THR A 1 116 ? 7.73 -1.227 -8.391 1 97.94 116 THR A O 1
ATOM 933 N N . SER A 1 117 ? 9.641 -0.145 -8.352 1 98.44 117 SER A N 1
ATOM 934 C CA . SER A 1 117 ? 10.422 -1.326 -8.711 1 98.44 117 SER A CA 1
ATOM 935 C C . SER A 1 117 ? 10.328 -2.4 -7.637 1 98.44 117 SER A C 1
ATOM 937 O O . SER A 1 117 ? 10.289 -3.594 -7.941 1 98.44 117 SER A O 1
ATOM 939 N N . LEU A 1 118 ? 10.328 -1.962 -6.414 1 98.19 118 LEU A N 1
ATOM 940 C CA . LEU A 1 118 ? 10.195 -2.91 -5.312 1 98.19 118 LEU A CA 1
ATOM 941 C C . LEU A 1 118 ? 8.844 -3.609 -5.359 1 98.19 118 LEU A C 1
ATOM 943 O O . LEU A 1 118 ? 8.758 -4.82 -5.133 1 98.19 118 LEU A O 1
ATOM 947 N N . VAL A 1 119 ? 7.809 -2.854 -5.629 1 97.81 119 VAL A N 1
ATOM 948 C CA . VAL A 1 119 ? 6.473 -3.434 -5.738 1 97.81 119 VAL A CA 1
ATOM 949 C C . VAL A 1 119 ? 6.438 -4.441 -6.883 1 97.81 119 VAL A C 1
ATOM 951 O O . VAL A 1 119 ? 5.984 -5.574 -6.711 1 97.81 119 VAL A O 1
ATOM 954 N N . LEU A 1 120 ? 6.953 -4.074 -7.992 1 97.12 120 LEU A N 1
ATOM 955 C CA . LEU A 1 120 ? 6.957 -4.953 -9.156 1 97.12 120 LEU A CA 1
ATOM 956 C C . LEU A 1 120 ? 7.793 -6.203 -8.891 1 97.12 120 LEU A C 1
ATOM 958 O O . LEU A 1 120 ? 7.391 -7.312 -9.242 1 97.12 120 LEU A O 1
ATOM 962 N N . LEU A 1 121 ? 8.891 -5.957 -8.266 1 96.69 121 LEU A N 1
ATOM 963 C CA . LEU A 1 121 ? 9.766 -7.055 -7.875 1 96.69 121 LEU A CA 1
ATOM 964 C C . LEU A 1 121 ? 9.031 -8.047 -6.98 1 96.69 121 LEU A C 1
ATOM 966 O O . LEU A 1 121 ? 9.281 -9.258 -7.051 1 96.69 121 LEU A O 1
ATOM 970 N N . SER A 1 122 ? 8.141 -7.57 -6.18 1 96.69 122 SER A N 1
ATOM 971 C CA . SER A 1 122 ? 7.422 -8.391 -5.207 1 96.69 122 SER A CA 1
ATOM 972 C C . SER A 1 122 ? 6.223 -9.078 -5.844 1 96.69 122 SER A C 1
ATOM 974 O O . SER A 1 122 ? 5.863 -10.195 -5.457 1 96.69 122 SER A O 1
ATOM 976 N N . VAL A 1 123 ? 5.645 -8.422 -6.828 1 95.62 123 VAL A N 1
ATOM 977 C CA . VAL A 1 123 ? 4.438 -8.953 -7.453 1 95.62 123 VAL A CA 1
ATOM 978 C C . VAL A 1 123 ? 4.816 -9.953 -8.539 1 95.62 123 VAL A C 1
ATOM 980 O O . VAL A 1 123 ? 4.082 -10.914 -8.797 1 95.62 123 VAL A O 1
ATOM 983 N N . ILE A 1 124 ? 5.957 -9.75 -9.148 1 94.88 124 ILE A N 1
ATOM 984 C CA . ILE A 1 124 ? 6.418 -10.625 -10.227 1 94.88 124 ILE A CA 1
ATOM 985 C C . ILE A 1 124 ? 7.523 -11.539 -9.703 1 94.88 124 ILE A C 1
ATOM 987 O O . ILE A 1 124 ? 8.664 -11.109 -9.523 1 94.88 124 ILE A O 1
ATOM 991 N N . SER A 1 125 ? 7.195 -12.805 -9.531 1 90.38 125 SER A N 1
ATOM 992 C CA . SER A 1 125 ? 8.211 -13.75 -9.078 1 90.38 125 SER A CA 1
ATOM 993 C C . SER A 1 125 ? 9.141 -14.156 -10.219 1 90.38 125 SER A C 1
ATOM 995 O O . SER A 1 125 ? 8.797 -14 -11.391 1 90.38 125 SER A O 1
ATOM 997 N N . SER A 1 126 ? 10.273 -14.711 -9.844 1 89.31 126 SER A N 1
ATOM 998 C CA . SER A 1 126 ? 11.219 -15.172 -10.859 1 89.31 126 SER A CA 1
ATOM 999 C C . SER A 1 126 ? 10.664 -16.359 -11.633 1 89.31 126 SER A C 1
ATOM 1001 O O . SER A 1 126 ? 10.992 -16.547 -12.805 1 89.31 126 SER A O 1
ATOM 1003 N N . GLU A 1 127 ? 9.828 -17.125 -10.984 1 85.12 127 GLU A N 1
ATOM 1004 C CA . GLU A 1 127 ? 9.203 -18.281 -11.625 1 85.12 127 GLU A CA 1
ATOM 1005 C C . GLU A 1 127 ? 8.172 -17.844 -12.656 1 85.12 127 GLU A C 1
ATOM 1007 O O . GLU A 1 127 ? 8.008 -18.484 -13.695 1 85.12 127 GLU A O 1
ATOM 1012 N N . ASP A 1 128 ? 7.512 -16.75 -12.383 1 88.12 128 ASP A N 1
ATOM 1013 C CA . ASP A 1 128 ? 6.484 -16.234 -13.289 1 88.12 128 ASP A CA 1
ATOM 1014 C C . ASP A 1 128 ? 7.109 -15.586 -14.523 1 88.12 128 ASP A C 1
ATOM 1016 O O . ASP A 1 128 ? 6.699 -15.859 -15.648 1 88.12 128 ASP A O 1
ATOM 1020 N N . ASN A 1 129 ? 7.98 -14.734 -14.281 1 92.81 129 ASN A N 1
ATOM 1021 C CA . ASN A 1 129 ? 8.672 -14 -15.336 1 92.81 129 ASN A CA 1
ATOM 1022 C C . ASN A 1 129 ? 10.047 -13.531 -14.891 1 92.81 129 ASN A C 1
ATOM 1024 O O . ASN A 1 129 ? 10.18 -12.461 -14.297 1 92.81 129 ASN A O 1
ATOM 1028 N N . TYR A 1 130 ? 11.078 -14.258 -15.266 1 91.5 130 TYR A N 1
ATOM 1029 C CA . TYR A 1 130 ? 12.438 -14.016 -14.781 1 91.5 130 TYR A CA 1
ATOM 1030 C C . TYR A 1 130 ? 12.953 -12.664 -15.273 1 91.5 130 TYR A C 1
ATOM 1032 O O . TYR A 1 130 ? 13.578 -11.922 -14.516 1 91.5 130 TYR A O 1
ATOM 1040 N N . ASP A 1 131 ? 12.664 -12.352 -16.5 1 94.06 131 ASP A N 1
ATOM 1041 C CA . ASP A 1 131 ? 13.219 -11.141 -17.094 1 94.06 131 ASP A CA 1
ATOM 1042 C C . ASP A 1 131 ? 12.672 -9.891 -16.422 1 94.06 131 ASP A C 1
ATOM 1044 O O . ASP A 1 131 ? 13.43 -9 -16.047 1 94.06 131 ASP A O 1
ATOM 1048 N N . TYR A 1 132 ? 11.398 -9.844 -16.234 1 94.19 132 TYR A N 1
ATOM 1049 C CA . TYR A 1 132 ? 10.805 -8.688 -15.586 1 94.19 132 TYR A CA 1
ATOM 1050 C C . TYR A 1 132 ? 11.211 -8.609 -14.117 1 94.19 132 TYR A C 1
ATOM 1052 O O . TYR A 1 132 ? 11.383 -7.52 -13.57 1 94.19 132 TYR A O 1
ATOM 1060 N N . HIS A 1 133 ? 11.32 -9.758 -13.531 1 94.94 133 HIS A N 1
ATOM 1061 C CA . HIS A 1 133 ? 11.789 -9.812 -12.156 1 94.94 133 HIS A CA 1
ATOM 1062 C C . HIS A 1 133 ? 13.203 -9.25 -12.039 1 94.94 133 HIS A C 1
ATOM 1064 O O . HIS A 1 133 ? 13.469 -8.383 -11.195 1 94.94 133 HIS A O 1
ATOM 1070 N N . ALA A 1 134 ? 14.094 -9.703 -12.93 1 93.88 134 ALA A N 1
ATOM 1071 C CA . ALA A 1 134 ? 15.484 -9.258 -12.914 1 93.88 134 ALA A CA 1
ATOM 1072 C C . ALA A 1 134 ? 15.586 -7.762 -13.219 1 93.88 134 ALA A C 1
ATOM 1074 O O . ALA A 1 134 ? 16.375 -7.047 -12.594 1 93.88 134 ALA A O 1
ATOM 1075 N N . LEU A 1 135 ? 14.781 -7.297 -14.117 1 96.56 135 LEU A N 1
ATOM 1076 C CA . LEU A 1 135 ? 14.766 -5.883 -14.461 1 96.56 135 LEU A CA 1
ATOM 1077 C C . LEU A 1 135 ? 14.289 -5.043 -13.281 1 96.56 135 LEU A C 1
ATOM 1079 O O . LEU A 1 135 ? 14.852 -3.979 -13 1 96.56 135 LEU A O 1
ATOM 1083 N N . SER A 1 136 ? 13.258 -5.457 -12.633 1 97.62 136 SER A N 1
ATOM 1084 C CA . SER A 1 136 ? 12.75 -4.754 -11.461 1 97.62 136 SER A CA 1
ATOM 1085 C C . SER A 1 136 ? 13.789 -4.703 -10.352 1 97.62 136 SER A C 1
ATOM 1087 O O . SER A 1 136 ? 13.938 -3.678 -9.68 1 97.62 136 SER A O 1
ATOM 1089 N N . PHE A 1 137 ? 14.516 -5.762 -10.18 1 96.69 137 PHE A N 1
ATOM 1090 C CA . PHE A 1 137 ? 15.562 -5.828 -9.172 1 96.69 137 PHE A CA 1
ATOM 1091 C C . PHE A 1 137 ? 16.672 -4.836 -9.484 1 96.69 137 PHE A C 1
ATOM 1093 O O . PHE A 1 137 ? 17.109 -4.078 -8.617 1 96.69 137 PHE A O 1
ATOM 1100 N N . GLU A 1 138 ? 17.141 -4.844 -10.711 1 96.88 138 GLU A N 1
ATOM 1101 C CA . GLU A 1 138 ? 18.188 -3.93 -11.141 1 96.88 138 GLU A CA 1
ATOM 1102 C C . GLU A 1 138 ? 17.766 -2.475 -10.961 1 96.88 138 GLU A C 1
ATOM 1104 O O . GLU A 1 138 ? 18.531 -1.66 -10.445 1 96.88 138 GLU A O 1
ATOM 1109 N N . ASN A 1 139 ? 16.594 -2.189 -11.406 1 98.31 139 ASN A N 1
ATOM 1110 C CA . ASN A 1 139 ? 16.094 -0.829 -11.266 1 98.31 139 ASN A CA 1
ATOM 1111 C C . ASN A 1 139 ? 15.969 -0.42 -9.797 1 98.31 139 ASN A C 1
ATOM 1113 O O . ASN A 1 139 ? 16.234 0.732 -9.445 1 98.31 139 ASN A O 1
ATOM 1117 N N . PHE A 1 140 ? 15.531 -1.305 -8.961 1 98.62 140 PHE A N 1
ATOM 1118 C CA . PHE A 1 140 ? 15.438 -1.055 -7.523 1 98.62 140 PHE A CA 1
ATOM 1119 C C . PHE A 1 140 ? 16.797 -0.657 -6.953 1 98.62 140 PHE A C 1
ATOM 1121 O O . PHE A 1 140 ? 16.906 0.361 -6.27 1 98.62 140 PHE A O 1
ATOM 1128 N N . ILE A 1 141 ? 17.812 -1.408 -7.281 1 98.19 141 ILE A N 1
ATOM 1129 C CA . ILE A 1 141 ? 19.156 -1.194 -6.746 1 98.19 141 ILE A CA 1
ATOM 1130 C C . ILE A 1 141 ? 19.703 0.14 -7.246 1 98.19 141 ILE A C 1
ATOM 1132 O O . ILE A 1 141 ? 20.203 0.95 -6.453 1 98.19 141 ILE A O 1
ATOM 1136 N N . VAL A 1 142 ? 19.562 0.367 -8.523 1 98.44 142 VAL A N 1
ATOM 1137 C CA . VAL A 1 142 ? 20.141 1.564 -9.133 1 98.44 142 VAL A CA 1
ATOM 1138 C C . VAL A 1 142 ? 19.453 2.807 -8.555 1 98.44 142 VAL A C 1
ATOM 1140 O O . VAL A 1 142 ? 20.141 3.748 -8.133 1 98.44 142 VAL A O 1
ATOM 1143 N N . CYS A 1 143 ? 18.172 2.797 -8.492 1 98.81 143 CYS A N 1
ATOM 1144 C CA . CYS A 1 143 ? 17.438 3.961 -8.008 1 98.81 143 CYS A CA 1
ATOM 1145 C C . CYS A 1 143 ? 17.625 4.133 -6.504 1 98.81 143 CYS A C 1
ATOM 1147 O O . CYS A 1 143 ? 17.656 5.262 -6.004 1 98.81 143 CYS A O 1
ATOM 1149 N N . ALA A 1 144 ? 17.766 3.049 -5.789 1 98.69 144 ALA A N 1
ATOM 1150 C CA . ALA A 1 144 ? 18.047 3.139 -4.359 1 98.69 144 ALA A CA 1
ATOM 1151 C C . ALA A 1 144 ? 19.375 3.834 -4.109 1 98.69 144 ALA A C 1
ATOM 1153 O O . ALA A 1 144 ? 19.469 4.766 -3.305 1 98.69 144 ALA A O 1
ATOM 1154 N N . LEU A 1 145 ? 20.422 3.439 -4.812 1 98.69 145 LEU A N 1
ATOM 1155 C CA . LEU A 1 145 ? 21.75 3.988 -4.605 1 98.69 145 LEU A CA 1
ATOM 1156 C C . LEU A 1 145 ? 21.812 5.445 -5.051 1 98.69 145 LEU A C 1
ATOM 1158 O O . LEU A 1 145 ? 22.422 6.281 -4.379 1 98.69 145 LEU A O 1
ATOM 1162 N N . LEU A 1 146 ? 21.203 5.715 -6.168 1 98.75 146 LEU A N 1
ATOM 1163 C CA . LEU A 1 146 ? 21.172 7.094 -6.641 1 98.75 146 LEU A CA 1
ATOM 1164 C C . LEU A 1 146 ? 20.422 7.992 -5.664 1 98.75 146 LEU A C 1
ATOM 1166 O O . LEU A 1 146 ? 20.859 9.102 -5.367 1 98.75 146 LEU A O 1
ATOM 1170 N N . HIS A 1 147 ? 19.297 7.539 -5.215 1 98.69 147 HIS A N 1
ATOM 1171 C CA . HIS A 1 147 ? 18.547 8.281 -4.215 1 98.69 147 HIS A CA 1
ATOM 1172 C C . HIS A 1 147 ? 19.391 8.547 -2.969 1 98.69 147 HIS A C 1
ATOM 1174 O O . HIS A 1 147 ? 19.406 9.664 -2.451 1 98.69 147 HIS A O 1
ATOM 1180 N N . MET A 1 148 ? 20.016 7.523 -2.457 1 98.62 148 MET A N 1
ATOM 1181 C CA . MET A 1 148 ? 20.844 7.664 -1.261 1 98.62 148 MET A CA 1
ATOM 1182 C C . MET A 1 148 ? 21.953 8.68 -1.485 1 98.62 148 MET A C 1
ATOM 1184 O O . MET A 1 148 ? 22.172 9.555 -0.647 1 98.62 148 MET A O 1
ATOM 1188 N N . LEU A 1 149 ? 22.609 8.586 -2.621 1 98.62 149 LEU A N 1
ATOM 1189 C CA . LEU A 1 149 ? 23.688 9.5 -2.959 1 98.62 149 LEU A CA 1
ATOM 1190 C C . LEU A 1 149 ? 23.203 10.938 -3.018 1 98.62 149 LEU A C 1
ATOM 1192 O O . LEU A 1 149 ? 23.766 11.828 -2.379 1 98.62 149 LEU A O 1
ATOM 1196 N N . MET A 1 150 ? 22.172 11.156 -3.738 1 98.25 150 MET A N 1
ATOM 1197 C CA . MET A 1 150 ? 21.656 12.5 -3.918 1 98.25 150 MET A CA 1
ATOM 1198 C C . MET A 1 150 ? 21.125 13.062 -2.6 1 98.25 150 MET A C 1
ATOM 1200 O O . MET A 1 150 ? 21.281 14.25 -2.318 1 98.25 150 MET A O 1
ATOM 1204 N N . THR A 1 151 ? 20.5 12.234 -1.817 1 97.25 151 THR A N 1
ATOM 1205 C CA . THR A 1 151 ? 20 12.672 -0.52 1 97.25 151 THR A CA 1
ATOM 1206 C C . THR A 1 151 ? 21.141 13.141 0.372 1 97.25 151 THR A C 1
ATOM 1208 O O . THR A 1 151 ? 21.031 14.18 1.034 1 97.25 151 THR A O 1
ATOM 1211 N N . CYS A 1 152 ? 22.219 12.398 0.441 1 96.75 152 CYS A N 1
ATOM 1212 C CA . CYS A 1 152 ? 23.375 12.805 1.225 1 96.75 152 CYS A CA 1
ATOM 1213 C C . CYS A 1 152 ? 23.891 14.164 0.763 1 96.75 152 CYS A C 1
ATOM 1215 O O . CYS A 1 152 ? 24.203 15.023 1.586 1 96.75 152 CYS A O 1
ATOM 1217 N N . TYR A 1 153 ? 23.953 14.344 -0.491 1 95.81 153 TYR A N 1
ATOM 1218 C CA . TYR A 1 153 ? 24.453 15.602 -1.035 1 95.81 153 TYR A CA 1
ATOM 1219 C C . TYR A 1 153 ? 23.516 16.75 -0.701 1 95.81 153 TYR A C 1
ATOM 1221 O O . TYR A 1 153 ? 23.953 17.812 -0.258 1 95.81 153 TYR A O 1
ATOM 1229 N N . ILE A 1 154 ? 22.266 16.547 -0.939 1 94.06 154 ILE A N 1
ATOM 1230 C CA . ILE A 1 154 ? 21.266 17.562 -0.66 1 94.06 154 ILE A CA 1
ATOM 1231 C C . ILE A 1 154 ? 21.312 17.953 0.817 1 94.06 154 ILE A C 1
ATOM 1233 O O . ILE A 1 154 ? 21.297 19.141 1.157 1 94.06 154 ILE A O 1
ATOM 1237 N N . PHE A 1 155 ? 21.359 16.938 1.6 1 90.75 155 PHE A N 1
ATOM 1238 C CA . PHE A 1 155 ? 21.406 17.172 3.039 1 90.75 155 PHE A CA 1
ATOM 1239 C C . PHE A 1 155 ? 22.688 17.891 3.432 1 90.75 155 PHE A C 1
ATOM 1241 O O . PHE A 1 155 ? 22.672 18.75 4.316 1 90.75 155 PHE A O 1
ATOM 1248 N N . PHE A 1 156 ? 23.781 17.609 2.795 1 91.69 156 PHE A N 1
ATOM 1249 C CA . PHE A 1 156 ? 25.047 18.281 3.047 1 91.69 156 PHE A CA 1
ATOM 1250 C C . PHE A 1 156 ? 24.969 19.75 2.666 1 91.69 156 PHE A C 1
ATOM 1252 O O . PHE A 1 156 ? 25.484 20.609 3.391 1 91.69 156 PHE A O 1
ATOM 1259 N N . LYS A 1 157 ? 24.328 20.062 1.652 1 90.19 157 LYS A N 1
ATOM 1260 C CA . LYS A 1 157 ? 24.297 21.422 1.128 1 90.19 157 LYS A CA 1
ATOM 1261 C C . LYS A 1 157 ? 23.219 22.25 1.836 1 90.19 157 LYS A C 1
ATOM 1263 O O . LYS A 1 157 ? 23.422 23.422 2.117 1 90.19 157 LYS A O 1
ATOM 1268 N N . LEU A 1 158 ? 22.141 21.578 2.131 1 86.88 158 LEU A N 1
ATOM 1269 C CA . LEU A 1 158 ? 21 22.328 2.639 1 86.88 158 LEU A CA 1
ATOM 1270 C C . LEU A 1 158 ? 20.875 22.188 4.152 1 86.88 158 LEU A C 1
ATOM 1272 O O . LEU A 1 158 ? 20.219 22.984 4.809 1 86.88 158 LEU A O 1
ATOM 1276 N N . GLY A 1 159 ? 21.438 21.172 4.75 1 78.5 159 GLY A N 1
ATOM 1277 C CA . GLY A 1 159 ? 21.141 20.766 6.113 1 78.5 159 GLY A CA 1
ATOM 1278 C C . GLY A 1 159 ? 21.859 21.609 7.152 1 78.5 159 GLY A C 1
ATOM 1279 O O . GLY A 1 159 ? 21.625 21.438 8.352 1 78.5 159 GLY A O 1
ATOM 1280 N N . GLU A 1 160 ? 22.562 22.531 6.691 1 73.31 160 GLU A N 1
ATOM 1281 C CA . GLU A 1 160 ? 23.312 23.359 7.625 1 73.31 160 GLU A CA 1
ATOM 1282 C C . GLU A 1 160 ? 24 22.516 8.688 1 73.31 160 GLU A C 1
ATOM 1284 O O . GLU A 1 160 ? 23.891 22.797 9.883 1 73.31 160 GLU A O 1
ATOM 1289 N N . VAL A 1 161 ? 24.578 21.484 8.352 1 72.12 161 VAL A N 1
ATOM 1290 C CA . VAL A 1 161 ? 25.078 20.422 9.211 1 72.12 161 VAL A CA 1
ATOM 1291 C C . VAL A 1 161 ? 26.188 20.953 10.109 1 72.12 161 VAL A C 1
ATOM 1293 O O . VAL A 1 161 ? 26.406 20.438 11.203 1 72.12 161 VAL A O 1
ATOM 1296 N N . ARG A 1 162 ? 26.688 22.047 9.852 1 69.5 162 ARG A N 1
ATOM 1297 C CA . ARG A 1 162 ? 27.734 22.641 10.68 1 69.5 162 ARG A CA 1
ATOM 1298 C C . ARG A 1 162 ? 27.156 23.25 11.945 1 69.5 162 ARG A C 1
ATOM 1300 O O . ARG A 1 162 ? 27.828 23.312 12.977 1 69.5 162 ARG A O 1
ATOM 1307 N N . TYR A 1 163 ? 25.984 23.547 11.883 1 69.69 163 TYR A N 1
ATOM 1308 C CA . TYR A 1 163 ? 25.422 24.312 12.984 1 69.69 163 TYR A CA 1
ATOM 1309 C C . TYR A 1 163 ? 24.312 23.531 13.688 1 69.69 163 TYR A C 1
ATOM 1311 O O . TYR A 1 163 ? 23.844 23.938 14.75 1 69.69 163 TYR A O 1
ATOM 1319 N N . ASN A 1 164 ? 24 22.391 13.117 1 80.31 164 ASN A N 1
ATOM 1320 C CA . ASN A 1 164 ? 22.938 21.578 13.68 1 80.31 164 ASN A CA 1
ATOM 1321 C C . ASN A 1 164 ? 23.406 20.141 13.938 1 80.31 164 ASN A C 1
ATOM 1323 O O . ASN A 1 164 ? 23.594 19.375 13.008 1 80.31 164 ASN A O 1
ATOM 1327 N N . GLN A 1 165 ? 23.484 19.828 15.203 1 81.62 165 GLN A N 1
ATOM 1328 C CA . GLN A 1 165 ? 24.016 18.531 15.602 1 81.62 165 GLN A CA 1
ATOM 1329 C C . GLN A 1 165 ? 23.078 17.406 15.164 1 81.62 165 GLN A C 1
ATOM 1331 O O . GLN A 1 165 ? 23.547 16.328 14.789 1 81.62 165 GLN A O 1
ATOM 1336 N N . LYS A 1 166 ? 21.859 17.594 15.305 1 82.94 166 LYS A N 1
ATOM 1337 C CA . LYS A 1 166 ? 20.875 16.594 14.891 1 82.94 166 LYS A CA 1
ATOM 1338 C C . LYS A 1 166 ? 21.016 16.266 13.398 1 82.94 166 LYS A C 1
ATOM 1340 O O . LYS A 1 166 ? 21.047 15.102 13.008 1 82.94 166 LYS A O 1
ATOM 1345 N N . ASN A 1 167 ? 21.141 17.328 12.664 1 84.19 167 ASN A N 1
ATOM 1346 C CA . ASN A 1 167 ? 21.312 17.141 11.219 1 84.19 167 ASN A CA 1
ATOM 1347 C C . ASN A 1 167 ? 22.641 16.469 10.898 1 84.19 167 ASN A C 1
ATOM 1349 O O . ASN A 1 167 ? 22.734 15.688 9.953 1 84.19 167 ASN A O 1
ATOM 1353 N N . TYR A 1 168 ? 23.609 16.844 11.68 1 88.5 168 TYR A N 1
ATOM 1354 C CA . TYR A 1 168 ? 24.906 16.203 11.484 1 88.5 168 TYR A CA 1
ATOM 1355 C C . TYR A 1 168 ? 24.828 14.703 11.719 1 88.5 168 TYR A C 1
ATOM 1357 O O . TYR A 1 168 ? 25.359 13.922 10.938 1 88.5 168 TYR A O 1
ATOM 1365 N N . ARG A 1 169 ? 24.203 14.336 12.766 1 90 169 ARG A N 1
ATOM 1366 C CA . ARG A 1 169 ? 24.078 12.914 13.086 1 90 169 ARG A CA 1
ATOM 1367 C C . ARG A 1 169 ? 23.281 12.18 12.008 1 90 169 ARG A C 1
ATOM 1369 O O . ARG A 1 169 ? 23.641 11.07 11.625 1 90 169 ARG A O 1
ATOM 1376 N N . SER A 1 170 ? 22.219 12.789 11.562 1 92.25 170 SER A N 1
ATOM 1377 C CA . SER A 1 170 ? 21.422 12.195 10.5 1 92.25 170 SER A CA 1
ATOM 1378 C C . SER A 1 170 ? 22.234 12.008 9.227 1 92.25 170 SER A C 1
ATOM 1380 O O . SER A 1 170 ? 22.203 10.938 8.617 1 92.25 170 SER A O 1
ATOM 1382 N N . LEU A 1 171 ? 23 13.039 8.867 1 94.5 171 LEU A N 1
ATOM 1383 C CA . LEU A 1 171 ? 23.812 12.945 7.664 1 94.5 171 LEU A CA 1
ATOM 1384 C C . LEU A 1 171 ? 24.875 11.867 7.812 1 94.5 171 LEU A C 1
ATOM 1386 O O . LEU A 1 171 ? 25.125 11.102 6.879 1 94.5 171 LEU A O 1
ATOM 1390 N N . ARG A 1 172 ? 25.484 11.82 8.953 1 95.94 172 ARG A N 1
ATOM 1391 C CA . ARG A 1 172 ? 26.516 10.812 9.203 1 95.94 172 ARG A CA 1
ATOM 1392 C C . ARG A 1 172 ? 25.938 9.406 9.039 1 95.94 172 ARG A C 1
ATOM 1394 O O . ARG A 1 172 ? 26.562 8.547 8.398 1 95.94 172 ARG A O 1
ATOM 1401 N N . MET A 1 173 ? 24.828 9.172 9.594 1 97.06 173 MET A N 1
ATOM 1402 C CA . MET A 1 173 ? 24.172 7.871 9.469 1 97.06 173 MET A CA 1
ATOM 1403 C C . MET A 1 173 ? 23.844 7.57 8.016 1 97.06 173 MET A C 1
ATOM 1405 O O . MET A 1 173 ? 24.047 6.445 7.551 1 97.06 173 MET A O 1
ATOM 1409 N N . LYS A 1 174 ? 23.375 8.57 7.324 1 97.81 174 LYS A N 1
ATOM 1410 C CA . LYS A 1 174 ? 23.062 8.414 5.906 1 97.81 174 LYS A CA 1
ATOM 1411 C C . LYS A 1 174 ? 24.281 7.996 5.105 1 97.81 174 LYS A C 1
ATOM 1413 O O . LYS A 1 174 ? 24.219 7.074 4.289 1 97.81 174 LYS A O 1
ATOM 1418 N N . ILE A 1 175 ? 25.344 8.625 5.363 1 98.19 175 ILE A N 1
ATOM 1419 C CA . ILE A 1 175 ? 26.578 8.352 4.629 1 98.19 175 ILE A CA 1
ATOM 1420 C C . ILE A 1 175 ? 27.062 6.938 4.949 1 98.19 175 ILE A C 1
ATOM 1422 O O . ILE A 1 175 ? 27.453 6.188 4.047 1 98.19 175 ILE A O 1
ATOM 1426 N N . ILE A 1 176 ? 27.016 6.57 6.172 1 98.62 176 ILE A N 1
ATOM 1427 C CA . ILE A 1 176 ? 27.453 5.242 6.582 1 98.62 176 ILE A CA 1
ATOM 1428 C C . ILE A 1 176 ? 26.594 4.18 5.91 1 98.62 176 ILE A C 1
ATOM 1430 O O . ILE A 1 176 ? 27.109 3.199 5.371 1 98.62 176 ILE A O 1
ATOM 1434 N N . LEU A 1 177 ? 25.328 4.387 5.93 1 98.75 177 LEU A N 1
ATOM 1435 C CA . LEU A 1 177 ? 24.406 3.424 5.344 1 98.75 177 LEU A CA 1
ATOM 1436 C C . LEU A 1 177 ? 24.562 3.367 3.828 1 98.75 177 LEU A C 1
ATOM 1438 O O . LEU A 1 177 ? 24.484 2.291 3.23 1 98.75 177 LEU A O 1
ATOM 1442 N N . PHE A 1 178 ? 24.828 4.508 3.229 1 98.75 178 PHE A N 1
ATOM 1443 C CA . PHE A 1 178 ? 25.062 4.559 1.791 1 98.75 178 PHE A CA 1
ATOM 1444 C C . PHE A 1 178 ? 26.328 3.787 1.429 1 98.75 178 PHE A C 1
ATOM 1446 O O . PHE A 1 178 ? 26.312 2.928 0.546 1 98.75 178 PHE A O 1
ATOM 1453 N N . LEU A 1 179 ? 27.406 4.047 2.096 1 98.75 179 LEU A N 1
ATOM 1454 C CA . LEU A 1 179 ? 28.672 3.389 1.819 1 98.75 179 LEU A CA 1
ATOM 1455 C C . LEU A 1 179 ? 28.578 1.894 2.109 1 98.75 179 LEU A C 1
ATOM 1457 O O . LEU A 1 179 ? 29.156 1.082 1.381 1 98.75 179 LEU A O 1
ATOM 1461 N N . SER A 1 180 ? 27.891 1.545 3.184 1 98.75 180 SER A N 1
ATOM 1462 C CA . SER A 1 180 ? 27.672 0.134 3.488 1 98.75 180 SER A CA 1
ATOM 1463 C C . SER A 1 180 ? 26.875 -0.552 2.383 1 98.75 180 SER A C 1
ATOM 1465 O O . SER A 1 180 ? 27.125 -1.717 2.064 1 98.75 180 SER A O 1
ATOM 1467 N N . SER A 1 181 ? 25.922 0.169 1.819 1 98.75 181 SER A N 1
ATOM 1468 C CA . SER A 1 181 ? 25.141 -0.379 0.719 1 98.75 181 SER A CA 1
ATOM 1469 C C . SER A 1 181 ? 26.016 -0.635 -0.508 1 98.75 181 SER A C 1
ATOM 1471 O O . SER A 1 181 ? 25.875 -1.667 -1.168 1 98.75 181 SER A O 1
ATOM 1473 N N . ILE A 1 182 ? 26.922 0.262 -0.791 1 98.56 182 ILE A N 1
ATOM 1474 C CA . ILE A 1 182 ? 27.828 0.107 -1.926 1 98.56 182 ILE A CA 1
ATOM 1475 C C . ILE A 1 182 ? 28.734 -1.101 -1.701 1 98.56 182 ILE A C 1
ATOM 1477 O O . ILE A 1 182 ? 28.891 -1.936 -2.594 1 98.56 182 ILE A O 1
ATOM 1481 N N . LEU A 1 183 ? 29.25 -1.179 -0.55 1 98.56 183 LEU A N 1
ATOM 1482 C CA . LEU A 1 183 ? 30.125 -2.297 -0.219 1 98.56 183 LEU A CA 1
ATOM 1483 C C . LEU A 1 183 ? 29.375 -3.621 -0.307 1 98.56 183 LEU A C 1
ATOM 1485 O O . LEU A 1 183 ? 29.891 -4.598 -0.86 1 98.56 183 LEU A O 1
ATOM 1489 N N . SER A 1 184 ? 28.203 -3.623 0.254 1 98.56 184 SER A N 1
ATOM 1490 C CA . SER A 1 184 ? 27.391 -4.832 0.214 1 98.56 184 SER A CA 1
ATOM 1491 C C . SER A 1 184 ? 27.062 -5.234 -1.222 1 98.56 184 SER A C 1
ATOM 1493 O O . SER A 1 184 ? 27.078 -6.422 -1.554 1 98.56 184 SER A O 1
ATOM 1495 N N . LEU A 1 185 ? 26.828 -4.301 -2.041 1 98.25 185 LEU A N 1
ATOM 1496 C CA . LEU A 1 185 ? 26.516 -4.582 -3.439 1 98.25 185 LEU A CA 1
ATOM 1497 C C . LEU A 1 185 ? 27.734 -5.176 -4.148 1 98.25 185 LEU A C 1
ATOM 1499 O O . LEU A 1 185 ? 27.594 -6.105 -4.949 1 98.25 185 LEU A O 1
ATOM 1503 N N . MET A 1 186 ? 28.891 -4.645 -3.914 1 98.38 186 MET A N 1
ATOM 1504 C CA . MET A 1 186 ? 30.125 -5.168 -4.508 1 98.38 186 MET A CA 1
ATOM 1505 C C . MET A 1 186 ? 30.359 -6.613 -4.082 1 98.38 186 MET A C 1
ATOM 1507 O O . MET A 1 186 ? 30.688 -7.465 -4.91 1 98.38 186 MET A O 1
ATOM 1511 N N . LEU A 1 187 ? 30.156 -6.863 -2.844 1 98.5 187 LEU A N 1
ATOM 1512 C CA . LEU A 1 187 ? 30.359 -8.211 -2.328 1 98.5 187 LEU A CA 1
ATOM 1513 C C . LEU A 1 187 ? 29.281 -9.164 -2.854 1 98.5 187 LEU A C 1
ATOM 1515 O O . LEU A 1 187 ? 29.578 -10.305 -3.203 1 98.5 187 LEU A O 1
ATOM 1519 N N . LEU A 1 188 ? 28.062 -8.648 -2.885 1 97.06 188 LEU A N 1
ATOM 1520 C CA . LEU A 1 188 ? 26.969 -9.43 -3.457 1 97.06 188 LEU A CA 1
ATOM 1521 C C . LEU A 1 188 ? 27.281 -9.812 -4.902 1 97.06 188 LEU A C 1
ATOM 1523 O O . LEU A 1 188 ? 27.062 -10.961 -5.297 1 97.06 188 LEU A O 1
ATOM 1527 N N . GLY A 1 189 ? 27.734 -8.836 -5.66 1 97.06 189 GLY A N 1
ATOM 1528 C CA . GLY A 1 189 ? 28.125 -9.117 -7.031 1 97.06 189 GLY A CA 1
ATOM 1529 C C . GLY A 1 189 ? 29.25 -10.125 -7.145 1 97.06 189 GLY A C 1
ATOM 1530 O O . GLY A 1 189 ? 29.219 -11.023 -7.984 1 97.06 189 GLY A O 1
ATOM 1531 N N . TYR A 1 190 ? 30.203 -10.039 -6.328 1 98.31 190 TYR A N 1
ATOM 1532 C CA . TYR A 1 190 ? 31.344 -10.945 -6.324 1 98.31 190 TYR A CA 1
ATOM 1533 C C . TYR A 1 190 ? 30.906 -12.375 -6.008 1 98.31 190 TYR A C 1
ATOM 1535 O O . TYR A 1 190 ? 31.297 -13.312 -6.707 1 98.31 190 TYR A O 1
ATOM 1543 N N . PHE A 1 191 ? 30.156 -12.57 -5 1 98.19 191 PHE A N 1
ATOM 1544 C CA . PHE A 1 191 ? 29.766 -13.906 -4.586 1 98.19 191 PHE A CA 1
ATOM 1545 C C . PHE A 1 191 ? 28.781 -14.516 -5.586 1 98.19 191 PHE A C 1
ATOM 1547 O O . PHE A 1 191 ? 28.75 -15.734 -5.766 1 98.19 191 PHE A O 1
ATOM 1554 N N . PHE A 1 192 ? 27.969 -13.648 -6.215 1 96.75 192 PHE A N 1
ATOM 1555 C CA . PHE A 1 192 ? 27.125 -14.133 -7.293 1 96.75 192 PHE A CA 1
ATOM 1556 C C . PHE A 1 192 ? 27.953 -14.695 -8.438 1 96.75 192 PHE A C 1
ATOM 1558 O O . PHE A 1 192 ? 27.719 -15.812 -8.898 1 96.75 192 PHE A O 1
ATOM 1565 N N . TRP A 1 193 ? 28.953 -13.898 -8.859 1 97.31 193 TRP A N 1
ATOM 1566 C CA . TRP A 1 193 ? 29.859 -14.344 -9.922 1 97.31 193 TRP A CA 1
ATOM 1567 C C . TRP A 1 193 ? 30.594 -15.617 -9.523 1 97.31 193 TRP A C 1
ATOM 1569 O O . TRP A 1 193 ? 30.656 -16.578 -10.297 1 97.31 193 TRP A O 1
ATOM 1579 N N . ARG A 1 194 ? 31.109 -15.648 -8.328 1 98 194 ARG A N 1
ATOM 1580 C CA . ARG A 1 194 ? 31.875 -16.781 -7.828 1 98 194 ARG A CA 1
ATOM 1581 C C . ARG A 1 194 ? 31 -18.031 -7.75 1 98 194 ARG A C 1
ATOM 1583 O O . ARG A 1 194 ? 31.438 -19.125 -8.125 1 98 194 ARG A O 1
ATOM 1590 N N . HIS A 1 195 ? 29.828 -17.938 -7.301 1 97.31 195 HIS A N 1
ATOM 1591 C CA . HIS A 1 195 ? 28.891 -19.062 -7.207 1 97.31 195 HIS A CA 1
ATOM 1592 C C . HIS A 1 195 ? 28.594 -19.641 -8.586 1 97.31 195 HIS A C 1
ATOM 1594 O O . HIS A 1 195 ? 28.641 -20.859 -8.766 1 97.31 195 HIS A O 1
ATOM 1600 N N . ASN A 1 196 ? 28.359 -18.75 -9.539 1 96.06 196 ASN A N 1
ATOM 1601 C CA . ASN A 1 196 ? 27.953 -19.203 -10.859 1 96.06 196 ASN A CA 1
ATOM 1602 C C . ASN A 1 196 ? 29.141 -19.75 -11.656 1 96.06 196 ASN A C 1
ATOM 1604 O O . ASN A 1 196 ? 28.984 -20.562 -12.562 1 96.06 196 ASN A O 1
ATOM 1608 N N . THR A 1 197 ? 30.344 -19.312 -11.328 1 97.69 197 THR A N 1
ATOM 1609 C CA . THR A 1 197 ? 31.531 -19.719 -12.062 1 97.69 197 THR A CA 1
ATOM 1610 C C . THR A 1 197 ? 32.094 -21.016 -11.492 1 97.69 197 THR A C 1
ATOM 1612 O O . THR A 1 197 ? 32.5 -21.906 -12.242 1 97.69 197 THR A O 1
ATOM 1615 N N . TYR A 1 198 ? 32.125 -21.219 -10.172 1 97.94 198 TYR A N 1
ATOM 1616 C CA . TYR A 1 198 ? 32.906 -22.281 -9.562 1 97.94 198 TYR A CA 1
ATOM 1617 C C . TYR A 1 198 ? 32 -23.266 -8.828 1 97.94 198 TYR A C 1
ATOM 1619 O O . TYR A 1 198 ? 32.438 -24.344 -8.422 1 97.94 198 TYR A O 1
ATOM 1627 N N . CYS A 1 199 ? 30.766 -22.906 -8.484 1 97.62 199 CYS A N 1
ATOM 1628 C CA . CYS A 1 199 ? 29.797 -23.766 -7.816 1 97.62 199 CYS A CA 1
ATOM 1629 C C . CYS A 1 199 ? 30.359 -24.297 -6.508 1 97.62 199 CYS A C 1
ATOM 1631 O O . CYS A 1 199 ? 30.281 -25.5 -6.242 1 97.62 199 CYS A O 1
ATOM 1633 N N . GLU A 1 200 ? 30.906 -23.375 -5.723 1 97.44 200 GLU A N 1
ATOM 1634 C CA . GLU A 1 200 ? 31.453 -23.734 -4.422 1 97.44 200 GLU A CA 1
ATOM 1635 C C . GLU A 1 200 ? 30.359 -23.797 -3.361 1 97.44 200 GLU A C 1
ATOM 1637 O O . GLU A 1 200 ? 29.453 -22.969 -3.348 1 97.44 200 GLU A O 1
ATOM 1642 N N . PRO A 1 201 ? 30.453 -24.828 -2.504 1 97.44 201 PRO A N 1
ATOM 1643 C CA . PRO A 1 201 ? 29.453 -24.922 -1.43 1 97.44 201 PRO A CA 1
ATOM 1644 C C . PRO A 1 201 ? 29.422 -23.672 -0.551 1 97.44 201 PRO A C 1
ATOM 1646 O O . PRO A 1 201 ? 30.469 -23.078 -0.277 1 97.44 201 PRO A O 1
ATOM 1649 N N . ASN A 1 202 ? 28.188 -23.219 -0.194 1 97.62 202 ASN A N 1
ATOM 1650 C CA . ASN A 1 202 ? 27.922 -22.172 0.784 1 97.62 202 ASN A CA 1
ATOM 1651 C C . ASN A 1 202 ? 28.203 -20.797 0.213 1 97.62 202 ASN A C 1
ATOM 1653 O O . ASN A 1 202 ? 27.969 -19.781 0.876 1 97.62 202 ASN A O 1
ATOM 1657 N N . VAL A 1 203 ? 28.625 -20.688 -1.023 1 98.12 203 VAL A N 1
ATOM 1658 C CA . VAL A 1 203 ? 28.922 -19.391 -1.613 1 98.12 203 VAL A CA 1
ATOM 1659 C C . VAL A 1 203 ? 27.625 -18.672 -1.946 1 98.12 203 VAL A C 1
ATOM 1661 O O . VAL A 1 203 ? 27.531 -17.438 -1.833 1 98.12 203 VAL A O 1
ATOM 1664 N N . TYR A 1 204 ? 26.641 -19.406 -2.385 1 97.44 204 TYR A N 1
ATOM 1665 C CA . TYR A 1 204 ? 25.312 -18.828 -2.6 1 97.44 204 TYR A CA 1
ATOM 1666 C C . TYR A 1 204 ? 24.766 -18.219 -1.312 1 97.44 204 TYR A C 1
ATOM 1668 O O . TYR A 1 204 ? 24.125 -17.172 -1.339 1 97.44 204 TYR A O 1
ATOM 1676 N N . SER A 1 205 ? 25.062 -18.844 -0.184 1 98.06 205 SER A N 1
ATOM 1677 C CA . SER A 1 205 ? 24.641 -18.312 1.109 1 98.06 205 SER A CA 1
ATOM 1678 C C . SER A 1 205 ? 25.312 -16.984 1.417 1 98.06 205 SER A C 1
ATOM 1680 O O . SER A 1 205 ? 24.719 -16.094 2.023 1 98.06 205 SER A O 1
ATOM 1682 N N . LEU A 1 206 ? 26.484 -16.906 0.981 1 98.38 206 LEU A N 1
ATOM 1683 C CA . LEU A 1 206 ? 27.188 -15.641 1.164 1 98.38 206 LEU A CA 1
ATOM 1684 C C . LEU A 1 206 ? 26.594 -14.547 0.281 1 98.38 206 LEU A C 1
ATOM 1686 O O . LEU A 1 206 ? 26.453 -13.398 0.708 1 98.38 206 LEU A O 1
ATOM 1690 N N . PHE A 1 207 ? 26.25 -14.914 -0.933 1 98 207 PHE A N 1
ATOM 1691 C CA . PHE A 1 207 ? 25.516 -14.016 -1.812 1 98 207 PHE A CA 1
ATOM 1692 C C . PHE A 1 207 ? 24.234 -13.539 -1.142 1 98 207 PHE A C 1
ATOM 1694 O O . PHE A 1 207 ? 23.969 -12.336 -1.073 1 98 207 PHE A O 1
ATOM 1701 N N . ALA A 1 208 ? 23.5 -14.445 -0.596 1 98.25 208 ALA A N 1
ATOM 1702 C CA . ALA A 1 208 ? 22.234 -14.133 0.066 1 98.25 208 ALA A CA 1
ATOM 1703 C C . ALA A 1 208 ? 22.453 -13.234 1.278 1 98.25 208 ALA A C 1
ATOM 1705 O O . ALA A 1 208 ? 21.688 -12.289 1.506 1 98.25 208 ALA A O 1
ATOM 1706 N N . PHE A 1 209 ? 23.453 -13.539 2.02 1 98.5 209 PHE A N 1
ATOM 1707 C CA . PHE A 1 209 ? 23.781 -12.766 3.213 1 98.5 209 PHE A CA 1
ATOM 1708 C C . PHE A 1 209 ? 24.016 -11.297 2.861 1 98.5 209 PHE A C 1
ATOM 1710 O O . PHE A 1 209 ? 23.469 -10.406 3.516 1 98.5 209 PHE A O 1
ATOM 1717 N N . PHE A 1 210 ? 24.75 -11.047 1.869 1 98.44 210 PHE A N 1
ATOM 1718 C CA . PHE A 1 210 ? 25.047 -9.672 1.511 1 98.44 210 PHE A CA 1
ATOM 1719 C C . PHE A 1 210 ? 23.859 -9.016 0.83 1 98.44 210 PHE A C 1
ATOM 1721 O O . PHE A 1 210 ? 23.719 -7.789 0.853 1 98.44 210 PHE A O 1
ATOM 1728 N N . GLU A 1 211 ? 23.016 -9.766 0.232 1 98.06 211 GLU A N 1
ATOM 1729 C CA . GLU A 1 211 ? 21.719 -9.242 -0.215 1 98.06 211 GLU A CA 1
ATOM 1730 C C . GLU A 1 211 ? 20.906 -8.719 0.96 1 98.06 211 GLU A C 1
ATOM 1732 O O . GLU A 1 211 ? 20.328 -7.629 0.884 1 98.06 211 GLU A O 1
ATOM 1737 N N . TYR A 1 212 ? 20.906 -9.516 2.049 1 98.38 212 TYR A N 1
ATOM 1738 C CA . TYR A 1 212 ? 20.203 -9.086 3.256 1 98.38 212 TYR A CA 1
ATOM 1739 C C . TYR A 1 212 ? 20.797 -7.777 3.781 1 98.38 212 TYR A C 1
ATOM 1741 O O . TYR A 1 212 ? 20.047 -6.84 4.098 1 98.38 212 TYR A O 1
ATOM 1749 N N . VAL A 1 213 ? 22.062 -7.73 3.832 1 98.38 213 VAL A N 1
ATOM 1750 C CA . VAL A 1 213 ? 22.734 -6.555 4.367 1 98.38 213 VAL A CA 1
ATOM 1751 C C . VAL A 1 213 ? 22.391 -5.332 3.523 1 98.38 213 VAL A C 1
ATOM 1753 O O . VAL A 1 213 ? 22.078 -4.262 4.062 1 98.38 213 VAL A O 1
ATOM 1756 N N . PHE A 1 214 ? 22.453 -5.465 2.197 1 98.5 214 PHE A N 1
ATOM 1757 C CA . PHE A 1 214 ? 22.125 -4.367 1.3 1 98.5 214 PHE A CA 1
ATOM 1758 C C . PHE A 1 214 ? 20.719 -3.84 1.587 1 98.5 214 PHE A C 1
ATOM 1760 O O . PHE A 1 214 ? 20.516 -2.631 1.729 1 98.5 214 PHE A O 1
ATOM 1767 N N . VAL A 1 215 ? 19.766 -4.727 1.678 1 98.31 215 VAL A N 1
ATOM 1768 C CA . VAL A 1 215 ? 18.359 -4.34 1.847 1 98.31 215 VAL A CA 1
ATOM 1769 C C . VAL A 1 215 ? 18.156 -3.732 3.232 1 98.31 215 VAL A C 1
ATOM 1771 O O . VAL A 1 215 ? 17.438 -2.748 3.387 1 98.31 215 VAL A O 1
ATOM 1774 N N . PHE A 1 216 ? 18.812 -4.242 4.277 1 98.56 216 PHE A N 1
ATOM 1775 C CA . PHE A 1 216 ? 18.688 -3.68 5.617 1 98.56 216 PHE A CA 1
ATOM 1776 C C . PHE A 1 216 ? 19.344 -2.307 5.695 1 98.56 216 PHE A C 1
ATOM 1778 O O . PHE A 1 216 ? 18.875 -1.43 6.422 1 98.56 216 PHE A O 1
ATOM 1785 N N . CYS A 1 217 ? 20.422 -2.113 4.945 1 98.56 217 CYS A N 1
ATOM 1786 C CA . CYS A 1 217 ? 21 -0.781 4.848 1 98.56 217 CYS A CA 1
ATOM 1787 C C . CYS A 1 217 ? 20.031 0.189 4.172 1 98.56 217 CYS A C 1
ATOM 1789 O O . CYS A 1 217 ? 19.906 1.335 4.602 1 98.56 217 CYS A O 1
ATOM 1791 N N . ASN A 1 218 ? 19.422 -0.258 3.137 1 98.5 218 ASN A N 1
ATOM 1792 C CA . ASN A 1 218 ? 18.422 0.544 2.447 1 98.5 218 ASN A CA 1
ATOM 1793 C C . ASN A 1 218 ? 17.266 0.917 3.375 1 98.5 218 ASN A C 1
ATOM 1795 O O . ASN A 1 218 ? 16.859 2.08 3.436 1 98.5 218 ASN A O 1
ATOM 1799 N N . ILE A 1 219 ? 16.75 -0.061 4.105 1 98.38 219 ILE A N 1
ATOM 1800 C CA . ILE A 1 219 ? 15.68 0.168 5.07 1 98.38 219 ILE A CA 1
ATOM 1801 C C . ILE A 1 219 ? 16.141 1.169 6.125 1 98.38 219 ILE A C 1
ATOM 1803 O O . ILE A 1 219 ? 15.422 2.115 6.453 1 98.38 219 ILE A O 1
ATOM 1807 N N . GLY A 1 220 ? 17.359 0.941 6.629 1 98.12 220 GLY A N 1
ATOM 1808 C CA . GLY A 1 220 ? 17.922 1.866 7.598 1 98.12 220 GLY A CA 1
ATOM 1809 C C . GLY A 1 220 ? 18.047 3.285 7.07 1 98.12 220 GLY A C 1
ATOM 1810 O O . GLY A 1 220 ? 17.812 4.246 7.805 1 98.12 220 GLY A O 1
ATOM 1811 N N . PHE A 1 221 ? 18.438 3.406 5.844 1 98.31 221 PHE A N 1
ATOM 1812 C CA . PHE A 1 221 ? 18.562 4.723 5.234 1 98.31 221 PHE A CA 1
ATOM 1813 C C . PHE A 1 221 ? 17.234 5.461 5.246 1 98.31 221 PHE A C 1
ATOM 1815 O O . PHE A 1 221 ? 17.172 6.637 5.609 1 98.31 221 PHE A O 1
ATOM 1822 N N . HIS A 1 222 ? 16.188 4.797 4.859 1 97.44 222 HIS A N 1
ATOM 1823 C CA . HIS A 1 222 ? 14.859 5.414 4.883 1 97.44 222 HIS A CA 1
ATOM 1824 C C . HIS A 1 222 ? 14.414 5.707 6.312 1 97.44 222 HIS A C 1
ATOM 1826 O O . HIS A 1 222 ? 13.711 6.684 6.559 1 97.44 222 HIS A O 1
ATOM 1832 N N . TRP A 1 223 ? 14.891 4.922 7.25 1 96.88 223 TRP A N 1
ATOM 1833 C CA . TRP A 1 223 ? 14.531 5.117 8.656 1 96.88 223 TRP A CA 1
ATOM 1834 C C . TRP A 1 223 ? 15.141 6.406 9.195 1 96.88 223 TRP A C 1
ATOM 1836 O O . TRP A 1 223 ? 14.633 6.98 10.156 1 96.88 223 TRP A O 1
ATOM 1846 N N . THR A 1 224 ? 16.234 6.914 8.672 1 95.25 224 THR A N 1
ATOM 1847 C CA . THR A 1 224 ? 16.891 8.133 9.133 1 95.25 224 THR A CA 1
ATOM 1848 C C . THR A 1 224 ? 15.93 9.32 9.047 1 95.25 224 THR A C 1
ATOM 1850 O O . THR A 1 224 ? 16.125 10.336 9.719 1 95.25 224 THR A O 1
ATOM 1853 N N . CYS A 1 225 ? 14.914 9.172 8.242 1 92 225 CYS A N 1
ATOM 1854 C CA . CYS A 1 225 ? 13.914 10.227 8.133 1 92 225 CYS A CA 1
ATOM 1855 C C . CYS A 1 225 ? 13.211 10.453 9.469 1 92 225 CYS A C 1
ATOM 1857 O O . CYS A 1 225 ? 12.656 11.523 9.711 1 92 225 CYS A O 1
ATOM 1859 N N . CYS A 1 226 ? 13.195 9.422 10.328 1 89.56 226 CYS A N 1
ATOM 1860 C CA . CYS A 1 226 ? 12.633 9.586 11.664 1 89.56 226 CYS A CA 1
ATOM 1861 C C . CYS A 1 226 ? 13.398 10.648 12.445 1 89.56 226 CYS A C 1
ATOM 1863 O O . CYS A 1 226 ? 12.812 11.367 13.258 1 89.56 226 CYS A O 1
ATOM 1865 N N . TYR A 1 227 ? 14.672 10.789 12.141 1 86.44 227 TYR A N 1
ATOM 1866 C CA . TYR A 1 227 ? 15.492 11.812 12.773 1 86.44 227 TYR A CA 1
ATOM 1867 C C . TYR A 1 227 ? 15.227 13.18 12.148 1 86.44 227 TYR A C 1
ATOM 1869 O O . TYR A 1 227 ? 15.172 14.188 12.852 1 86.44 227 TYR A O 1
ATOM 1877 N N . ASP A 1 228 ? 15.055 13.188 10.906 1 87.5 228 ASP A N 1
ATOM 1878 C CA . ASP A 1 228 ? 14.828 14.438 10.18 1 87.5 228 ASP A CA 1
ATOM 1879 C C . ASP A 1 228 ? 13.516 15.086 10.602 1 87.5 228 ASP A C 1
ATOM 1881 O O . ASP A 1 228 ? 13.406 16.312 10.648 1 87.5 228 ASP A O 1
ATOM 1885 N N . PHE A 1 229 ? 12.555 14.164 10.945 1 88.12 229 PHE A N 1
ATOM 1886 C CA . PHE A 1 229 ? 11.211 14.656 11.211 1 88.12 229 PHE A CA 1
ATOM 1887 C C . PHE A 1 229 ? 10.781 14.328 12.633 1 88.12 229 PHE A C 1
ATOM 1889 O O . PHE A 1 229 ? 9.609 14.055 12.891 1 88.12 229 PHE A O 1
ATOM 1896 N N . GLN A 1 230 ? 11.609 14.188 13.578 1 85.44 230 GLN A N 1
ATOM 1897 C CA . GLN A 1 230 ? 11.383 13.727 14.945 1 85.44 230 GLN A CA 1
ATOM 1898 C C . GLN A 1 230 ? 10.234 14.477 15.602 1 85.44 230 GLN A C 1
ATOM 1900 O O . GLN A 1 230 ? 9.43 13.891 16.328 1 85.44 230 GLN A O 1
ATOM 1905 N N . ASP A 1 231 ? 9.906 15.797 15.398 1 84.12 231 ASP A N 1
ATOM 1906 C CA . ASP A 1 231 ? 8.852 16.547 16.078 1 84.12 231 ASP A CA 1
ATOM 1907 C C . ASP A 1 231 ? 7.84 17.094 15.062 1 84.12 231 ASP A C 1
ATOM 1909 O O . ASP A 1 231 ? 7.168 18.094 15.328 1 84.12 231 ASP A O 1
ATOM 1913 N N . VAL A 1 232 ? 7.801 16.281 14.047 1 86.62 232 VAL A N 1
ATOM 1914 C CA . VAL A 1 232 ? 6.879 16.734 13.008 1 86.62 232 VAL A CA 1
ATOM 1915 C C . VAL A 1 232 ? 5.629 15.859 13.016 1 86.62 232 VAL A C 1
ATOM 1917 O O . VAL A 1 232 ? 5.719 14.633 13.164 1 86.62 232 VAL A O 1
ATOM 1920 N N . HIS A 1 233 ? 4.48 16.484 12.945 1 88.88 233 HIS A N 1
ATOM 1921 C CA . HIS A 1 233 ? 3.191 15.805 12.891 1 88.88 233 HIS A CA 1
ATOM 1922 C C . HIS A 1 233 ? 2.432 16.172 11.617 1 88.88 233 HIS A C 1
ATOM 1924 O O . HIS A 1 233 ? 2.547 17.297 11.125 1 88.88 233 HIS A O 1
ATOM 1930 N N . LEU A 1 234 ? 1.776 15.102 11.18 1 87 234 LEU A N 1
ATOM 1931 C CA . LEU A 1 234 ? 0.755 15.367 10.172 1 87 234 LEU A CA 1
ATOM 1932 C C . LEU A 1 234 ? -0.563 15.766 10.82 1 87 234 LEU A C 1
ATOM 1934 O O . LEU A 1 234 ? -1.086 15.039 11.672 1 87 234 LEU A O 1
ATOM 1938 N N . GLU A 1 235 ? -0.979 16.922 10.422 1 87.69 235 GLU A N 1
ATOM 1939 C CA . GLU A 1 235 ? -2.184 17.438 11.055 1 87.69 235 GLU A CA 1
ATOM 1940 C C . GLU A 1 235 ? -3.287 17.688 10.031 1 87.69 235 GLU A C 1
ATOM 1942 O O . GLU A 1 235 ? -3.023 18.188 8.938 1 87.69 235 GLU A O 1
ATOM 1947 N N . ALA A 1 236 ? -4.395 17.203 10.336 1 84.06 236 ALA A N 1
ATOM 1948 C CA . ALA A 1 236 ? -5.605 17.531 9.586 1 84.06 236 ALA A CA 1
ATOM 1949 C C . ALA A 1 236 ? -6.555 18.391 10.422 1 84.06 236 ALA A C 1
ATOM 1951 O O . ALA A 1 236 ? -7 17.969 11.492 1 84.06 236 ALA A O 1
ATOM 1952 N N . LEU A 1 237 ? -6.746 19.625 9.945 1 78.25 237 LEU A N 1
ATOM 1953 C CA . LEU A 1 237 ? -7.723 20.484 10.594 1 78.25 237 LEU A CA 1
ATOM 1954 C C . LEU A 1 237 ? -9.117 20.25 10.031 1 78.25 237 LEU A C 1
ATOM 1956 O O . LEU A 1 237 ? -9.359 20.469 8.844 1 78.25 237 LEU A O 1
ATOM 1960 N N . VAL A 1 238 ? -9.891 19.641 10.812 1 74.88 238 VAL A N 1
ATOM 1961 C CA . VAL A 1 238 ? -11.234 19.312 10.344 1 74.88 238 VAL A CA 1
ATOM 1962 C C . VAL A 1 238 ? -12.266 20.141 11.102 1 74.88 238 VAL A C 1
ATOM 1964 O O . VAL A 1 238 ? -12.156 20.328 12.312 1 74.88 238 VAL A O 1
ATOM 1967 N N . GLN A 1 239 ? -13.016 21 10.344 1 64.56 239 GLN A N 1
ATOM 1968 C CA . GLN A 1 239 ? -14.133 21.688 10.984 1 64.56 239 GLN A CA 1
ATOM 1969 C C . GLN A 1 239 ? -15.188 20.703 11.469 1 64.56 239 GLN A C 1
ATOM 1971 O O . GLN A 1 239 ? -15.516 19.75 10.766 1 64.56 239 GLN A O 1
ATOM 1976 N N . GLY A 1 240 ? -15.258 20.578 12.852 1 58 240 GLY A N 1
ATOM 1977 C CA . GLY A 1 240 ? -16.312 19.703 13.336 1 58 240 GLY A CA 1
ATOM 1978 C C . GLY A 1 240 ? -17.562 19.734 12.469 1 58 240 GLY A C 1
ATOM 1979 O O . GLY A 1 240 ? -17.594 20.438 11.461 1 58 240 GLY A O 1
ATOM 1980 N N . PHE A 1 241 ? -18.453 18.844 12.711 1 56.91 241 PHE A N 1
ATOM 1981 C CA . PHE A 1 241 ? -19.766 18.906 12.062 1 56.91 241 PHE A CA 1
ATOM 1982 C C . PHE A 1 241 ? -20.391 20.281 12.258 1 56.91 241 PHE A C 1
ATOM 1984 O O . PHE A 1 241 ? -20.438 20.797 13.375 1 56.91 241 PHE A O 1
ATOM 1991 N N . GLN A 1 242 ? -19.969 21.406 11.594 1 44.41 242 GLN A N 1
ATOM 1992 C CA . GLN A 1 242 ? -20.438 22.781 11.742 1 44.41 242 GLN A CA 1
ATOM 1993 C C . GLN A 1 242 ? -21.859 22.812 12.305 1 44.41 242 GLN A C 1
ATOM 1995 O O . GLN A 1 242 ? -22.766 22.156 11.773 1 44.41 242 GLN A O 1
ATOM 2000 N N . TYR A 1 243 ? -22.031 23.078 13.516 1 37.88 243 TYR A N 1
ATOM 2001 C CA . TYR A 1 243 ? -23.281 23.609 14.039 1 37.88 243 TYR A CA 1
ATOM 2002 C C . TYR A 1 243 ? -23.641 24.922 13.344 1 37.88 243 TYR A C 1
ATOM 2004 O O . TYR A 1 243 ? -22.891 25.891 13.422 1 37.88 243 TYR A O 1
ATOM 2012 N N . THR A 1 244 ? -24.203 24.969 12.172 1 34.88 244 THR A N 1
ATOM 2013 C CA . THR A 1 244 ? -24.859 26.234 11.875 1 34.88 244 THR A CA 1
ATOM 2014 C C . THR A 1 244 ? -25.891 26.578 12.945 1 34.88 244 THR A C 1
ATOM 2016 O O . THR A 1 244 ? -26.922 25.922 13.055 1 34.88 244 THR A O 1
ATOM 2019 N N . GLY A 1 245 ? -25.578 26.906 14.109 1 31.86 245 GLY A N 1
ATOM 2020 C CA . GLY A 1 245 ? -26.562 27.578 14.945 1 31.86 245 GLY A CA 1
ATOM 2021 C C . GLY A 1 245 ? -27.391 28.594 14.188 1 31.86 245 GLY A C 1
ATOM 2022 O O . GLY A 1 245 ? -26.844 29.438 13.469 1 31.86 245 GLY A O 1
ATOM 2023 N N . LEU A 1 246 ? -28.641 28.344 13.75 1 32.38 246 LEU A N 1
ATOM 2024 C CA . LEU A 1 246 ? -29.656 29.344 13.469 1 32.38 246 LEU A CA 1
ATOM 2025 C C . LEU A 1 246 ? -29.516 30.531 14.406 1 32.38 246 LEU A C 1
ATOM 2027 O O . LEU A 1 246 ? -29.531 30.375 15.625 1 32.38 246 LEU A O 1
ATOM 2031 N N . LYS A 1 247 ? -28.891 31.625 14.078 1 35.25 247 LYS A N 1
ATOM 2032 C CA . LYS A 1 247 ? -29.406 32.875 14.641 1 35.25 247 LYS A CA 1
ATOM 2033 C C . LYS A 1 247 ? -30.922 32.812 14.82 1 35.25 247 LYS A C 1
ATOM 2035 O O . LYS A 1 247 ? -31.641 32.469 13.883 1 35.25 247 LYS A O 1
ATOM 2040 N N . LYS A 1 248 ? -31.469 32.719 16 1 34.03 248 LYS A N 1
ATOM 2041 C CA . LYS A 1 248 ? -32.781 33.219 16.391 1 34.03 248 LYS A CA 1
ATOM 2042 C C . LYS A 1 248 ? -33.125 34.5 15.68 1 34.03 248 LYS A C 1
ATOM 2044 O O . LYS A 1 248 ? -32.5 35.531 15.922 1 34.03 248 LYS A O 1
ATOM 2049 N N . SER A 1 249 ? -33.406 34.594 14.469 1 28.88 249 SER A N 1
ATOM 2050 C CA . SER A 1 249 ? -34.25 35.719 14.141 1 28.88 249 SER A CA 1
ATOM 2051 C C . SER A 1 249 ? -35.344 35.938 15.188 1 28.88 249 SER A C 1
ATOM 2053 O O . SER A 1 249 ? -36.094 35 15.516 1 28.88 249 SER A O 1
ATOM 2055 N N . THR A 1 250 ? -35.188 36.938 16.156 1 28.58 250 THR A N 1
ATOM 2056 C CA . THR A 1 250 ? -36.281 37.719 16.688 1 28.58 250 THR A CA 1
ATOM 2057 C C . THR A 1 250 ? -37.312 38.031 15.617 1 28.58 250 THR A C 1
ATOM 2059 O O . THR A 1 250 ? -37.156 38.938 14.797 1 28.58 250 THR A O 1
ATOM 2062 N N . LEU A 1 251 ? -37.906 37.25 14.867 1 22.14 251 LEU A N 1
ATOM 2063 C CA . LEU A 1 251 ? -39.25 37.531 14.43 1 22.14 251 LEU A CA 1
ATOM 2064 C C . LEU A 1 251 ? -40.188 37.719 15.625 1 22.14 251 LEU A C 1
ATOM 2066 O O . LEU A 1 251 ? -40.531 36.75 16.297 1 22.14 251 LEU A O 1
ATOM 2070 N N . ASP A 1 252 ? -40 38.906 16.422 1 23.52 252 ASP A N 1
ATOM 2071 C CA . ASP A 1 252 ? -41.031 39.844 16.828 1 23.52 252 ASP A CA 1
ATOM 2072 C C . ASP A 1 252 ? -42.125 39.969 15.766 1 23.52 252 ASP A C 1
ATOM 2074 O O . ASP A 1 252 ? -41.812 40.188 14.586 1 23.52 252 ASP A O 1
ATOM 2078 N N . LEU A 1 253 ? -43.406 39.656 16.125 1 18.88 253 LEU A N 1
ATOM 2079 C CA . LEU A 1 253 ? -44.438 40.688 16.062 1 18.88 253 LEU A CA 1
ATOM 2080 C C . LEU A 1 253 ? -44.062 41.875 16.938 1 18.88 253 LEU A C 1
ATOM 2082 O O . LEU A 1 253 ? -43.469 41.688 18.016 1 18.88 253 LEU A O 1
ATOM 2086 N N . MET B 1 1 ? 12.445 29.609 9.688 1 51.19 1 MET B N 1
ATOM 2087 C CA . MET B 1 1 ? 11.023 29.828 9.414 1 51.19 1 MET B CA 1
ATOM 2088 C C . MET B 1 1 ? 10.312 28.5 9.172 1 51.19 1 MET B C 1
ATOM 2090 O O . MET B 1 1 ? 10.828 27.641 8.453 1 51.19 1 MET B O 1
ATOM 2094 N N . SER B 1 2 ? 9.312 28.203 9.914 1 62.5 2 SER B N 1
ATOM 2095 C CA . SER B 1 2 ? 8.508 27 9.797 1 62.5 2 SER B CA 1
ATOM 2096 C C . SER B 1 2 ? 7.766 26.953 8.469 1 62.5 2 SER B C 1
ATOM 2098 O O . SER B 1 2 ? 7.238 27.969 8.016 1 62.5 2 SER B O 1
ATOM 2100 N N . GLN B 1 3 ? 8.141 26 7.609 1 76.12 3 GLN B N 1
ATOM 2101 C CA . GLN B 1 3 ? 7.422 25.797 6.355 1 76.12 3 GLN B CA 1
ATOM 2102 C C . GLN B 1 3 ? 6.434 24.641 6.473 1 76.12 3 GLN B C 1
ATOM 2104 O O . GLN B 1 3 ? 6.672 23.688 7.211 1 76.12 3 GLN B O 1
ATOM 2109 N N . SER B 1 4 ? 5.23 24.938 5.918 1 84 4 SER B N 1
ATOM 2110 C CA . SER B 1 4 ? 4.18 23.938 6.004 1 84 4 SER B CA 1
ATOM 2111 C C . SER B 1 4 ? 4.02 23.188 4.688 1 84 4 SER B C 1
ATOM 2113 O O . SER B 1 4 ? 4.105 23.781 3.611 1 84 4 SER B O 1
ATOM 2115 N N . ILE B 1 5 ? 4.051 21.938 4.766 1 87 5 ILE B N 1
ATOM 2116 C CA . ILE B 1 5 ? 3.713 21.078 3.637 1 87 5 ILE B CA 1
ATOM 2117 C C . ILE B 1 5 ? 2.242 20.672 3.719 1 87 5 ILE B C 1
ATOM 2119 O O . ILE B 1 5 ? 1.798 20.125 4.727 1 87 5 ILE B O 1
ATOM 2123 N N . LYS B 1 6 ? 1.523 21 2.621 1 88.75 6 LYS B N 1
ATOM 2124 C CA . LYS B 1 6 ? 0.092 20.719 2.621 1 88.75 6 LYS B CA 1
ATOM 2125 C C . LYS B 1 6 ? -0.27 19.719 1.521 1 88.75 6 LYS B C 1
ATOM 2127 O O . LYS B 1 6 ? 0.21 19.828 0.391 1 88.75 6 LYS B O 1
ATOM 2132 N N . ILE B 1 7 ? -1.031 18.766 1.932 1 89.75 7 ILE B N 1
ATOM 2133 C CA . ILE B 1 7 ? -1.574 17.797 0.989 1 89.75 7 ILE B CA 1
ATOM 2134 C C . ILE B 1 7 ? -3.096 17.734 1.121 1 89.75 7 ILE B C 1
ATOM 2136 O O . ILE B 1 7 ? -3.623 17.562 2.221 1 89.75 7 ILE B O 1
ATOM 2140 N N . SER B 1 8 ? -3.756 17.906 -0.043 1 91.81 8 SER B N 1
ATOM 2141 C CA . SER B 1 8 ? -5.211 17.844 -0.033 1 91.81 8 SER B CA 1
ATOM 2142 C C . SER B 1 8 ? -5.699 16.438 0.322 1 91.81 8 SER B C 1
ATOM 2144 O O . SER B 1 8 ? -5.289 15.453 -0.302 1 91.81 8 SER B O 1
ATOM 2146 N N . LEU B 1 9 ? -6.52 16.328 1.276 1 91 9 LEU B N 1
ATOM 2147 C CA . LEU B 1 9 ? -7.051 15.031 1.667 1 91 9 LEU B CA 1
ATOM 2148 C C . LEU B 1 9 ? -7.926 14.453 0.562 1 91 9 LEU B C 1
ATOM 2150 O O . LEU B 1 9 ? -7.82 13.266 0.243 1 91 9 LEU B O 1
ATOM 2154 N N . PRO B 1 10 ? -8.75 15.258 -0.111 1 92.19 10 PRO B N 1
ATOM 2155 C CA . PRO B 1 10 ? -9.523 14.719 -1.229 1 92.19 10 PRO B CA 1
ATOM 2156 C C . PRO B 1 10 ? -8.648 14.148 -2.342 1 92.19 10 PRO B C 1
ATOM 2158 O O . PRO B 1 10 ? -9.016 13.164 -2.982 1 92.19 10 PRO B O 1
ATOM 2161 N N . LEU B 1 11 ? -7.539 14.742 -2.531 1 92.38 11 LEU B N 1
ATOM 2162 C CA . LEU B 1 11 ? -6.629 14.211 -3.541 1 92.38 11 LEU B CA 1
ATOM 2163 C C . LEU B 1 11 ? -6.156 12.812 -3.166 1 92.38 11 LEU B C 1
ATOM 2165 O O . LEU B 1 11 ? -6.145 11.906 -4.004 1 92.38 11 LEU B O 1
ATOM 2169 N N . LEU B 1 12 ? -5.762 12.664 -1.954 1 92 12 LEU B N 1
ATOM 2170 C CA . LEU B 1 12 ? -5.301 11.359 -1.485 1 92 12 LEU B CA 1
ATOM 2171 C C . LEU B 1 12 ? -6.418 10.328 -1.572 1 92 12 LEU B C 1
ATOM 2173 O O . LEU B 1 12 ? -6.18 9.18 -1.96 1 92 12 LEU B O 1
ATOM 2177 N N . ILE B 1 13 ? -7.613 10.727 -1.245 1 93.75 13 ILE B N 1
ATOM 2178 C CA . ILE B 1 13 ? -8.766 9.828 -1.305 1 93.75 13 ILE B CA 1
ATOM 2179 C C . ILE B 1 13 ? -9.039 9.438 -2.756 1 93.75 13 ILE B C 1
ATOM 2181 O O . ILE B 1 13 ? -9.281 8.266 -3.057 1 93.75 13 ILE B O 1
ATOM 2185 N N . ASN B 1 14 ? -8.992 10.414 -3.623 1 95.44 14 ASN B N 1
ATOM 2186 C CA . ASN B 1 14 ? -9.219 10.141 -5.039 1 95.44 14 ASN B CA 1
ATOM 2187 C C . ASN B 1 14 ? -8.188 9.156 -5.59 1 95.44 14 ASN B C 1
ATOM 2189 O O . ASN B 1 14 ? -8.531 8.273 -6.379 1 95.44 14 ASN B O 1
ATOM 2193 N N . ILE B 1 15 ? -6.973 9.266 -5.16 1 93.38 15 ILE B N 1
ATOM 2194 C CA . ILE B 1 15 ? -5.934 8.328 -5.582 1 93.38 15 ILE B CA 1
ATOM 2195 C C . ILE B 1 15 ? -6.238 6.938 -5.043 1 93.38 15 ILE B C 1
ATOM 2197 O O . ILE B 1 15 ? -6.168 5.949 -5.777 1 93.38 15 ILE B O 1
ATOM 2201 N N . ALA B 1 16 ? -6.625 6.887 -3.809 1 94.38 16 ALA B N 1
ATOM 2202 C CA . ALA B 1 16 ? -6.902 5.613 -3.145 1 94.38 16 ALA B CA 1
ATOM 2203 C C . ALA B 1 16 ? -8.062 4.883 -3.818 1 94.38 16 ALA B C 1
ATOM 2205 O O . ALA B 1 16 ? -8.016 3.662 -3.986 1 94.38 16 ALA B O 1
ATOM 2206 N N . VAL B 1 17 ? -9.086 5.621 -4.227 1 96.12 17 VAL B N 1
ATOM 2207 C CA . VAL B 1 17 ? -10.258 4.949 -4.785 1 96.12 17 VAL B CA 1
ATOM 2208 C C . VAL B 1 17 ? -10.039 4.684 -6.273 1 96.12 17 VAL B C 1
ATOM 2210 O O . VAL B 1 17 ? -10.602 3.736 -6.828 1 96.12 17 VAL B O 1
ATOM 2213 N N . PHE B 1 18 ? -9.227 5.461 -6.91 1 96.62 18 PHE B N 1
ATOM 2214 C CA . PHE B 1 18 ? -8.922 5.27 -8.32 1 96.62 18 PHE B CA 1
ATOM 2215 C C . PHE B 1 18 ? -8.203 3.947 -8.555 1 96.62 18 PHE B C 1
ATOM 2217 O O . PHE B 1 18 ? -8.43 3.275 -9.562 1 96.62 18 PHE B O 1
ATOM 2224 N N . LEU B 1 19 ? -7.367 3.576 -7.68 1 97.69 19 LEU B N 1
ATOM 2225 C CA . LEU B 1 19 ? -6.473 2.441 -7.875 1 97.69 19 LEU B CA 1
ATOM 2226 C C . LEU B 1 19 ? -7.258 1.141 -7.988 1 97.69 19 LEU B C 1
ATOM 2228 O O . LEU B 1 19 ? -7.125 0.416 -8.977 1 97.69 19 LEU B O 1
ATOM 2232 N N . PRO B 1 20 ? -8.141 0.813 -7.074 1 97.94 20 PRO B N 1
ATOM 2233 C CA . PRO B 1 20 ? -8.914 -0.416 -7.262 1 97.94 20 PRO B CA 1
ATOM 2234 C C . PRO B 1 20 ? -9.859 -0.344 -8.461 1 97.94 20 PRO B C 1
ATOM 2236 O O . PRO B 1 20 ? -10.078 -1.352 -9.141 1 97.94 20 PRO B O 1
ATOM 2239 N N . ALA B 1 21 ? -10.445 0.842 -8.742 1 98.38 21 ALA B N 1
ATOM 2240 C CA . ALA B 1 21 ? -11.305 0.995 -9.914 1 98.38 21 ALA B CA 1
ATOM 2241 C C . ALA B 1 21 ? -10.531 0.744 -11.203 1 98.38 21 ALA B C 1
ATOM 2243 O O . ALA B 1 21 ? -10.984 -0.002 -12.07 1 98.38 21 ALA B O 1
ATOM 2244 N N . PHE B 1 22 ? -9.414 1.36 -11.273 1 98.31 22 PHE B N 1
ATOM 2245 C CA . PHE B 1 22 ? -8.539 1.141 -12.422 1 98.31 22 PHE B CA 1
ATOM 2246 C C . PHE B 1 22 ? -8.117 -0.322 -12.508 1 98.31 22 PHE B C 1
ATOM 2248 O O . PHE B 1 22 ? -8.039 -0.886 -13.602 1 98.31 22 PHE B O 1
ATOM 2255 N N . GLY B 1 23 ? -7.824 -0.947 -11.359 1 98 23 GLY B N 1
ATOM 2256 C CA . GLY B 1 23 ? -7.449 -2.352 -11.312 1 98 23 GLY B CA 1
ATOM 2257 C C . GLY B 1 23 ? -8.516 -3.27 -11.883 1 98 23 GLY B C 1
ATOM 2258 O O . GLY B 1 23 ? -8.227 -4.109 -12.734 1 98 23 GLY B O 1
ATOM 2259 N N . ILE B 1 24 ? -9.719 -3.086 -11.484 1 97.81 24 ILE B N 1
ATOM 2260 C CA . ILE B 1 24 ? -10.812 -3.936 -11.93 1 97.81 24 ILE B CA 1
ATOM 2261 C C . ILE B 1 24 ? -11.031 -3.75 -13.43 1 97.81 24 ILE B C 1
ATOM 2263 O O . ILE B 1 24 ? -11.07 -4.727 -14.188 1 97.81 24 ILE B O 1
ATOM 2267 N N . ILE B 1 25 ? -11.125 -2.521 -13.867 1 98.25 25 ILE B N 1
ATOM 2268 C CA . ILE B 1 25 ? -11.43 -2.217 -15.266 1 98.25 25 ILE B CA 1
ATOM 2269 C C . ILE B 1 25 ? -10.32 -2.752 -16.156 1 98.25 25 ILE B C 1
ATOM 2271 O O . ILE B 1 25 ? -10.594 -3.43 -17.156 1 98.25 25 ILE B O 1
ATOM 2275 N N . SER B 1 26 ? -9.102 -2.543 -15.781 1 98.25 26 SER B N 1
ATOM 2276 C CA . SER B 1 26 ? -7.973 -3 -16.594 1 98.25 26 SER B CA 1
ATOM 2277 C C . SER B 1 26 ? -7.902 -4.523 -16.625 1 98.25 26 SER B C 1
ATOM 2279 O O . SER B 1 26 ? -7.676 -5.113 -17.688 1 98.25 26 SER B O 1
ATOM 2281 N N . CYS B 1 27 ? -8.125 -5.156 -15.477 1 97.88 27 CYS B N 1
ATOM 2282 C CA . CYS B 1 27 ? -8.039 -6.613 -15.43 1 97.88 27 CYS B CA 1
ATOM 2283 C C . CYS B 1 27 ? -9.148 -7.25 -16.266 1 97.88 27 CYS B C 1
ATOM 2285 O O . CYS B 1 27 ? -8.914 -8.234 -16.969 1 97.88 27 CYS B O 1
ATOM 2287 N N . VAL B 1 28 ? -10.352 -6.703 -16.203 1 97.88 28 VAL B N 1
ATOM 2288 C CA . VAL B 1 28 ? -11.469 -7.246 -16.969 1 97.88 28 VAL B CA 1
ATOM 2289 C C . VAL B 1 28 ? -11.203 -7.07 -18.469 1 97.88 28 VAL B C 1
ATOM 2291 O O . VAL B 1 28 ? -11.328 -8.023 -19.25 1 97.88 28 VAL B O 1
ATOM 2294 N N . ILE B 1 29 ? -10.758 -5.898 -18.891 1 98 29 ILE B N 1
ATOM 2295 C CA . ILE B 1 29 ? -10.492 -5.617 -20.297 1 98 29 ILE B CA 1
ATOM 2296 C C . ILE B 1 29 ? -9.352 -6.496 -20.781 1 98 29 ILE B C 1
ATOM 2298 O O . ILE B 1 29 ? -9.477 -7.176 -21.812 1 98 29 ILE B O 1
ATOM 2302 N N . LEU B 1 30 ? -8.273 -6.582 -20.062 1 97.75 30 LEU B N 1
ATOM 2303 C CA . LEU B 1 30 ? -7.094 -7.336 -20.469 1 97.75 30 LEU B CA 1
ATOM 2304 C C . LEU B 1 30 ? -7.387 -8.836 -20.5 1 97.75 30 LEU B C 1
ATOM 2306 O O . LEU B 1 30 ? -6.93 -9.547 -21.391 1 97.75 30 LEU B O 1
ATOM 2310 N N . SER B 1 31 ? -8.125 -9.273 -19.516 1 97.31 31 SER B N 1
ATOM 2311 C CA . SER B 1 31 ? -8.391 -10.703 -19.453 1 97.31 31 SER B CA 1
ATOM 2312 C C . SER B 1 31 ? -9.273 -11.164 -20.609 1 97.31 31 SER B C 1
ATOM 2314 O O . SER B 1 31 ? -9.07 -12.25 -21.156 1 97.31 31 SER B O 1
ATOM 2316 N N . ILE B 1 32 ? -10.297 -10.383 -20.953 1 96.81 32 ILE B N 1
ATOM 2317 C CA . ILE B 1 32 ? -11.164 -10.711 -22.078 1 96.81 32 ILE B CA 1
ATOM 2318 C C . ILE B 1 32 ? -10.367 -10.625 -23.391 1 96.81 32 ILE B C 1
ATOM 2320 O O . ILE B 1 32 ? -10.586 -11.414 -24.312 1 96.81 32 ILE B O 1
ATOM 2324 N N . TRP B 1 33 ? -9.414 -9.719 -23.438 1 96.62 33 TRP B N 1
ATOM 2325 C CA . TRP B 1 33 ? -8.602 -9.531 -24.625 1 96.62 33 TRP B CA 1
ATOM 2326 C C . TRP B 1 33 ? -7.59 -10.656 -24.781 1 96.62 33 TRP B C 1
ATOM 2328 O O . TRP B 1 33 ? -7.465 -11.242 -25.859 1 96.62 33 TRP B O 1
ATOM 2338 N N . TYR B 1 34 ? -6.906 -11.102 -23.734 1 95.69 34 TYR B N 1
ATOM 2339 C CA . TYR B 1 34 ? -5.797 -12.047 -23.812 1 95.69 34 TYR B CA 1
ATOM 2340 C C . TYR B 1 34 ? -6.285 -13.477 -23.594 1 95.69 34 TYR B C 1
ATOM 2342 O O . TYR B 1 34 ? -5.719 -14.422 -24.156 1 95.69 34 TYR B O 1
ATOM 2350 N N . HIS B 1 35 ? -7.285 -13.602 -22.719 1 95.06 35 HIS B N 1
ATOM 2351 C CA . HIS B 1 35 ? -7.676 -14.938 -22.281 1 95.06 35 HIS B CA 1
ATOM 2352 C C . HIS B 1 35 ? -9.188 -15.109 -22.312 1 95.06 35 HIS B C 1
ATOM 2354 O O . HIS B 1 35 ? -9.789 -15.555 -21.328 1 95.06 35 HIS B O 1
ATOM 2360 N N . PRO B 1 36 ? -9.914 -14.789 -23.391 1 91.88 36 PRO B N 1
ATOM 2361 C CA . PRO B 1 36 ? -11.383 -14.773 -23.375 1 91.88 36 PRO B CA 1
ATOM 2362 C C . PRO B 1 36 ? -11.977 -16.125 -22.984 1 91.88 36 PRO B C 1
ATOM 2364 O O . PRO B 1 36 ? -12.922 -16.172 -22.188 1 91.88 36 PRO B O 1
ATOM 2367 N N . HIS B 1 37 ? -11.461 -17.266 -23.359 1 92.31 37 HIS B N 1
ATOM 2368 C CA . HIS B 1 37 ? -12.039 -18.578 -23.094 1 92.31 37 HIS B CA 1
ATOM 2369 C C . HIS B 1 37 ? -11.656 -19.062 -21.703 1 92.31 37 HIS B C 1
ATOM 2371 O O . HIS B 1 37 ? -12.453 -19.734 -21.047 1 92.31 37 HIS B O 1
ATOM 2377 N N . LEU B 1 38 ? -10.531 -18.656 -21.219 1 93.5 38 LEU B N 1
ATOM 2378 C CA . LEU B 1 38 ? -10.047 -19.156 -19.938 1 93.5 38 LEU B CA 1
ATOM 2379 C C . LEU B 1 38 ? -10.758 -18.453 -18.781 1 93.5 38 LEU B C 1
ATOM 2381 O O . LEU B 1 38 ? -11.133 -19.109 -17.797 1 93.5 38 LEU B O 1
ATOM 2385 N N . VAL B 1 39 ? -11.023 -17.203 -18.922 1 95.25 39 VAL B N 1
ATOM 2386 C CA . VAL B 1 39 ? -11.484 -16.438 -17.766 1 95.25 39 VAL B CA 1
ATOM 2387 C C . VAL B 1 39 ? -13 -16.516 -17.656 1 95.25 39 VAL B C 1
ATOM 2389 O O . VAL B 1 39 ? -13.57 -16.172 -16.609 1 95.25 39 VAL B O 1
ATOM 2392 N N . THR B 1 40 ? -13.695 -17.016 -18.672 1 95.38 40 THR B N 1
ATOM 2393 C CA . THR B 1 40 ? -15.141 -17.156 -18.609 1 95.38 40 THR B CA 1
ATOM 2394 C C . THR B 1 40 ? -15.539 -18.625 -18.516 1 95.38 40 THR B C 1
ATOM 2396 O O . THR B 1 40 ? -16.734 -18.953 -18.484 1 95.38 40 THR B O 1
ATOM 2399 N N . SER B 1 41 ? -14.586 -19.453 -18.453 1 94.19 41 SER B N 1
ATOM 2400 C CA . SER B 1 41 ? -14.867 -20.891 -18.359 1 94.19 41 SER B CA 1
ATOM 2401 C C . SER B 1 41 ? -15.219 -21.281 -16.922 1 94.19 41 SER B C 1
ATOM 2403 O O . SER B 1 41 ? -14.633 -20.766 -15.969 1 94.19 41 SER B O 1
ATOM 2405 N N . THR B 1 42 ? -16.188 -22.125 -16.781 1 93.69 42 THR B N 1
ATOM 2406 C CA . THR B 1 42 ? -16.609 -22.672 -15.492 1 93.69 42 THR B CA 1
ATOM 2407 C C . THR B 1 42 ? -16.781 -24.188 -15.57 1 93.69 42 THR B C 1
ATOM 2409 O O . THR B 1 42 ? -16.547 -24.781 -16.625 1 93.69 42 THR B O 1
ATOM 2412 N N . HIS B 1 43 ? -17.078 -24.75 -14.461 1 92.81 43 HIS B N 1
ATOM 2413 C CA . HIS B 1 43 ? -17.281 -26.188 -14.422 1 92.81 43 HIS B CA 1
ATOM 2414 C C . HIS B 1 43 ? -18.453 -26.609 -15.312 1 92.81 43 HIS B C 1
ATOM 2416 O O . HIS B 1 43 ? -18.547 -27.766 -15.711 1 92.81 43 HIS B O 1
ATOM 2422 N N . CYS B 1 44 ? -19.391 -25.703 -15.617 1 95.19 44 CYS B N 1
ATOM 2423 C CA . CYS B 1 44 ? -20.578 -25.969 -16.406 1 95.19 44 CYS B CA 1
ATOM 2424 C C . CYS B 1 44 ? -20.25 -26.031 -17.891 1 95.19 44 CYS B C 1
ATOM 2426 O O . CYS B 1 44 ? -21.031 -26.547 -18.703 1 95.19 44 CYS B O 1
ATOM 2428 N N . LYS B 1 45 ? -19.203 -25.438 -18.312 1 95.38 45 LYS B N 1
ATOM 2429 C CA . LYS B 1 45 ? -18.734 -25.438 -19.703 1 95.38 45 LYS B CA 1
ATOM 2430 C C . LYS B 1 45 ? -19.781 -24.812 -20.625 1 95.38 45 LYS B C 1
ATOM 2432 O O . LYS B 1 45 ? -20.047 -25.344 -21.703 1 95.38 45 LYS B O 1
ATOM 2437 N N . VAL B 1 46 ? -20.438 -23.875 -20.172 1 96.12 46 VAL B N 1
ATOM 2438 C CA . VAL B 1 46 ? -21.422 -23.125 -20.969 1 96.12 46 VAL B CA 1
ATOM 2439 C C . VAL B 1 46 ? -20.875 -21.75 -21.312 1 96.12 46 VAL B C 1
ATOM 2441 O O . VAL B 1 46 ? -19.875 -21.297 -20.734 1 96.12 46 VAL B O 1
ATOM 2444 N N . LYS B 1 47 ? -21.578 -21.094 -22.25 1 95.62 47 LYS B N 1
ATOM 2445 C CA . LYS B 1 47 ? -21.125 -19.797 -22.766 1 95.62 47 LYS B CA 1
ATOM 2446 C C . LYS B 1 47 ? -21.328 -18.703 -21.719 1 95.62 47 LYS B C 1
ATOM 2448 O O . LYS B 1 47 ? -22.406 -18.609 -21.109 1 95.62 47 LYS B O 1
ATOM 2453 N N . ASN B 1 48 ? -20.297 -17.875 -21.5 1 97.12 48 ASN B N 1
ATOM 2454 C CA . ASN B 1 48 ? -20.312 -16.656 -20.688 1 97.12 48 ASN B CA 1
ATOM 2455 C C . ASN B 1 48 ? -19.469 -15.555 -21.328 1 97.12 48 ASN B C 1
ATOM 2457 O O . ASN B 1 48 ? -18.594 -15.828 -22.141 1 97.12 48 ASN B O 1
ATOM 2461 N N . PHE B 1 49 ? -19.734 -14.297 -20.906 1 94.81 49 PHE B N 1
ATOM 2462 C CA . PHE B 1 49 ? -19.016 -13.242 -21.594 1 94.81 49 PHE B CA 1
ATOM 2463 C C . PHE B 1 49 ? -18.297 -12.336 -20.594 1 94.81 49 PHE B C 1
ATOM 2465 O O . PHE B 1 49 ? -17.406 -11.578 -20.969 1 94.81 49 PHE B O 1
ATOM 2472 N N . LEU B 1 50 ? -18.672 -12.398 -19.344 1 97.12 50 LEU B N 1
ATOM 2473 C CA . LEU B 1 50 ? -18 -11.617 -18.312 1 97.12 50 LEU B CA 1
ATOM 2474 C C . LEU B 1 50 ? -17.344 -12.539 -17.297 1 97.12 50 LEU B C 1
ATOM 2476 O O . LEU B 1 50 ? -17.984 -13.453 -16.766 1 97.12 50 LEU B O 1
ATOM 2480 N N . PRO B 1 51 ? -16.094 -12.297 -17.016 1 97.5 51 PRO B N 1
ATOM 2481 C CA . PRO B 1 51 ? -15.445 -13.039 -15.938 1 97.5 51 PRO B CA 1
ATOM 2482 C C . PRO B 1 51 ? -15.664 -12.398 -14.57 1 97.5 51 PRO B C 1
ATOM 2484 O O . PRO B 1 51 ? -15.883 -11.188 -14.477 1 97.5 51 PRO B O 1
ATOM 2487 N N . SER B 1 52 ? -15.633 -13.219 -13.508 1 96.44 52 SER B N 1
ATOM 2488 C CA . SER B 1 52 ? -15.57 -12.664 -12.164 1 96.44 52 SER B CA 1
ATOM 2489 C C . SER B 1 52 ? -14.273 -11.883 -11.953 1 96.44 52 SER B C 1
ATOM 2491 O O . SER B 1 52 ? -13.336 -11.992 -12.742 1 96.44 52 SER B O 1
ATOM 2493 N N . ILE B 1 53 ? -14.211 -11.078 -10.906 1 96.38 53 ILE B N 1
ATOM 2494 C CA . ILE B 1 53 ? -13.008 -10.312 -10.617 1 96.38 53 ILE B CA 1
ATOM 2495 C C . ILE B 1 53 ? -11.852 -11.266 -10.328 1 96.38 53 ILE B C 1
ATOM 2497 O O . ILE B 1 53 ? -10.727 -11.055 -10.789 1 96.38 53 ILE B O 1
ATOM 2501 N N . SER B 1 54 ? -12.086 -12.336 -9.609 1 94.62 54 SER B N 1
ATOM 2502 C CA . SER B 1 54 ? -11.055 -13.32 -9.289 1 94.62 54 SER B CA 1
ATOM 2503 C C . SER B 1 54 ? -10.516 -13.992 -10.547 1 94.62 54 SER B C 1
ATOM 2505 O O . SER B 1 54 ? -9.312 -14.242 -10.656 1 94.62 54 SER B O 1
ATOM 2507 N N . SER B 1 55 ? -11.414 -14.312 -11.492 1 95.31 55 SER B N 1
ATOM 2508 C CA . SER B 1 55 ? -10.992 -14.945 -12.742 1 95.31 55 SER B CA 1
ATOM 2509 C C . SER B 1 55 ? -10.273 -13.961 -13.648 1 95.31 55 SER B C 1
ATOM 2511 O O . SER B 1 55 ? -9.336 -14.336 -14.367 1 95.31 55 SER B O 1
ATOM 2513 N N . ALA B 1 56 ? -10.703 -12.727 -13.594 1 96.69 56 ALA B N 1
ATOM 2514 C CA . ALA B 1 56 ? -10.133 -11.695 -14.453 1 96.69 56 ALA B CA 1
ATOM 2515 C C . ALA B 1 56 ? -8.734 -11.297 -13.977 1 96.69 56 ALA B C 1
ATOM 2517 O O . ALA B 1 56 ? -7.938 -10.766 -14.758 1 96.69 56 ALA B O 1
ATOM 2518 N N . SER B 1 57 ? -8.406 -11.523 -12.711 1 95.06 57 SER B N 1
ATOM 2519 C CA . SER B 1 57 ? -7.18 -10.969 -12.141 1 95.06 57 SER B CA 1
ATOM 2520 C C . SER B 1 57 ? -6.199 -12.07 -11.758 1 95.06 57 SER B C 1
ATOM 2522 O O . SER B 1 57 ? -5.223 -11.82 -11.047 1 95.06 57 SER B O 1
ATOM 2524 N N . HIS B 1 58 ? -6.391 -13.305 -12.227 1 92.31 58 HIS B N 1
ATOM 2525 C CA . HIS B 1 58 ? -5.566 -14.367 -11.664 1 92.31 58 HIS B CA 1
ATOM 2526 C C . HIS B 1 58 ? -4.422 -14.742 -12.602 1 92.31 58 HIS B C 1
ATOM 2528 O O . HIS B 1 58 ? -3.48 -15.422 -12.195 1 92.31 58 HIS B O 1
ATOM 2534 N N . LEU B 1 59 ? -4.438 -14.227 -13.836 1 93.38 59 LEU B N 1
ATOM 2535 C CA . LEU B 1 59 ? -3.398 -14.562 -14.797 1 93.38 59 LEU B CA 1
ATOM 2536 C C . LEU B 1 59 ? -2.529 -13.352 -15.117 1 93.38 59 LEU B C 1
ATOM 2538 O O . LEU B 1 59 ? -3.002 -12.211 -15.062 1 93.38 59 LEU B O 1
ATOM 2542 N N . PRO B 1 60 ? -1.26 -13.656 -15.484 1 92.56 60 PRO B N 1
ATOM 2543 C CA . PRO B 1 60 ? -0.453 -12.555 -16 1 92.56 60 PRO B CA 1
ATOM 2544 C C . PRO B 1 60 ? -0.91 -12.094 -17.391 1 92.56 60 PRO B C 1
ATOM 2546 O O . PRO B 1 60 ? -1.314 -12.914 -18.219 1 92.56 60 PRO B O 1
ATOM 2549 N N . PRO B 1 61 ? -0.923 -10.789 -17.625 1 94.25 61 PRO B N 1
ATOM 2550 C CA . PRO B 1 61 ? -0.31 -9.75 -16.797 1 94.25 61 PRO B CA 1
ATOM 2551 C C . PRO B 1 61 ? -1.308 -9.086 -15.852 1 94.25 61 PRO B C 1
ATOM 2553 O O . PRO B 1 61 ? -0.935 -8.203 -15.078 1 94.25 61 PRO B O 1
ATOM 2556 N N . GLU B 1 62 ? -2.604 -9.516 -15.883 1 96.44 62 GLU B N 1
ATOM 2557 C CA . GLU B 1 62 ? -3.668 -8.883 -15.109 1 96.44 62 GLU B CA 1
ATOM 2558 C C . GLU B 1 62 ? -3.371 -8.93 -13.617 1 96.44 62 GLU B C 1
ATOM 2560 O O . GLU B 1 62 ? -3.586 -7.949 -12.898 1 96.44 62 GLU B O 1
ATOM 2565 N N . ILE B 1 63 ? -2.812 -10.039 -13.25 1 95.75 63 ILE B N 1
ATOM 2566 C CA . ILE B 1 63 ? -2.576 -10.242 -11.828 1 95.75 63 ILE B CA 1
ATOM 2567 C C . ILE B 1 63 ? -1.526 -9.25 -11.328 1 95.75 63 ILE B C 1
ATOM 2569 O O . ILE B 1 63 ? -1.58 -8.805 -10.18 1 95.75 63 ILE B O 1
ATOM 2573 N N . TYR B 1 64 ? -0.531 -8.898 -12.109 1 94.88 64 TYR B N 1
ATOM 2574 C CA . TYR B 1 64 ? 0.481 -7.914 -11.742 1 94.88 64 TYR B CA 1
ATOM 2575 C C . TYR B 1 64 ? -0.14 -6.539 -11.547 1 94.88 64 TYR B C 1
ATOM 2577 O O . TYR B 1 64 ? 0.18 -5.836 -10.586 1 94.88 64 TYR B O 1
ATOM 2585 N N . VAL B 1 65 ? -1.033 -6.23 -12.406 1 96.5 65 VAL B N 1
ATOM 2586 C CA . VAL B 1 65 ? -1.717 -4.945 -12.352 1 96.5 65 VAL B CA 1
ATOM 2587 C C . VAL B 1 65 ? -2.596 -4.883 -11.102 1 96.5 65 VAL B C 1
ATOM 2589 O O . VAL B 1 65 ? -2.535 -3.918 -10.336 1 96.5 65 VAL B O 1
ATOM 2592 N N . TRP B 1 66 ? -3.344 -5.906 -10.906 1 97.56 66 TRP B N 1
ATOM 2593 C CA . TRP B 1 66 ? -4.281 -5.965 -9.789 1 97.56 66 TRP B CA 1
ATOM 2594 C C . TRP B 1 66 ? -3.551 -5.852 -8.453 1 97.56 66 TRP B C 1
ATOM 2596 O O . TRP B 1 66 ? -3.863 -4.98 -7.641 1 97.56 66 TRP B O 1
ATOM 2606 N N . ARG B 1 67 ? -2.516 -6.602 -8.289 1 96.81 67 ARG B N 1
ATOM 2607 C CA . ARG B 1 67 ? -1.789 -6.645 -7.023 1 96.81 67 ARG B CA 1
ATOM 2608 C C . ARG B 1 67 ? -1.044 -5.34 -6.773 1 96.81 67 ARG B C 1
ATOM 2610 O O . ARG B 1 67 ? -0.936 -4.887 -5.629 1 96.81 67 ARG B O 1
ATOM 2617 N N . THR B 1 68 ? -0.555 -4.766 -7.801 1 96.56 68 THR B N 1
ATOM 2618 C CA . THR B 1 68 ? 0.111 -3.477 -7.656 1 96.56 68 THR B CA 1
ATOM 2619 C C . THR B 1 68 ? -0.881 -2.402 -7.219 1 96.56 68 THR B C 1
ATOM 2621 O O . THR B 1 68 ? -0.619 -1.655 -6.273 1 96.56 68 THR B O 1
ATOM 2624 N N . CYS B 1 69 ? -2.01 -2.373 -7.852 1 97.75 69 CYS B N 1
ATOM 2625 C CA . CYS B 1 69 ? -3.027 -1.378 -7.531 1 97.75 69 CYS B CA 1
ATOM 2626 C C . CYS B 1 69 ? -3.527 -1.552 -6.102 1 97.75 69 CYS B C 1
ATOM 2628 O O . CYS B 1 69 ? -3.568 -0.589 -5.332 1 97.75 69 CYS B O 1
ATOM 2630 N N . ILE B 1 70 ? -3.844 -2.74 -5.715 1 97.81 70 ILE B N 1
ATOM 2631 C CA . ILE B 1 70 ? -4.41 -2.994 -4.391 1 97.81 70 ILE B CA 1
ATOM 2632 C C . ILE B 1 70 ? -3.336 -2.789 -3.324 1 97.81 70 ILE B C 1
ATOM 2634 O O . ILE B 1 70 ? -3.629 -2.311 -2.225 1 97.81 70 ILE B O 1
ATOM 2638 N N . GLY B 1 71 ? -2.105 -3.158 -3.648 1 96.25 71 GLY B N 1
ATOM 2639 C CA . GLY B 1 71 ? -1.015 -2.912 -2.719 1 96.25 71 GLY B CA 1
ATOM 2640 C C . GLY B 1 71 ? -0.858 -1.447 -2.357 1 96.25 71 GLY B C 1
ATOM 2641 O O . GLY B 1 71 ? -0.937 -1.079 -1.184 1 96.25 71 GLY B O 1
ATOM 2642 N N . ILE B 1 72 ? -0.742 -0.629 -3.314 1 95.5 72 ILE B N 1
ATOM 2643 C CA . ILE B 1 72 ? -0.565 0.803 -3.098 1 95.5 72 ILE B CA 1
ATOM 2644 C C . ILE B 1 72 ? -1.809 1.381 -2.428 1 95.5 72 ILE B C 1
ATOM 2646 O O . ILE B 1 72 ? -1.703 2.174 -1.487 1 95.5 72 ILE B O 1
ATOM 2650 N N . HIS B 1 73 ? -2.92 0.949 -2.842 1 96.69 73 HIS B N 1
ATOM 2651 C CA . HIS B 1 73 ? -4.219 1.374 -2.332 1 96.69 73 HIS B CA 1
ATOM 2652 C C . HIS B 1 73 ? -4.332 1.118 -0.833 1 96.69 73 HIS B C 1
ATOM 2654 O O . HIS B 1 73 ? -4.883 1.943 -0.099 1 96.69 73 HIS B O 1
ATOM 2660 N N . SER B 1 74 ? -3.854 0.024 -0.379 1 96.81 74 SER B N 1
ATOM 2661 C CA . SER B 1 74 ? -4.105 -0.427 0.985 1 96.81 74 SER B CA 1
ATOM 2662 C C . SER B 1 74 ? -3.455 0.503 2.004 1 96.81 74 SER B C 1
ATOM 2664 O O . SER B 1 74 ? -4.055 0.817 3.035 1 96.81 74 SER B O 1
ATOM 2666 N N . GLY B 1 75 ? -2.254 0.958 1.743 1 93.88 75 GLY B N 1
ATOM 2667 C CA . GLY B 1 75 ? -1.622 1.91 2.641 1 93.88 75 GLY B CA 1
ATOM 2668 C C . GLY B 1 75 ? -2.445 3.168 2.852 1 93.88 75 GLY B C 1
ATOM 2669 O O . GLY B 1 75 ? -2.574 3.648 3.98 1 93.88 75 GLY B O 1
ATOM 2670 N N . CYS B 1 76 ? -2.982 3.643 1.791 1 92.81 76 CYS B N 1
ATOM 2671 C CA . CYS B 1 76 ? -3.83 4.828 1.86 1 92.81 76 CYS B CA 1
ATOM 2672 C C . CYS B 1 76 ? -5.078 4.559 2.689 1 92.81 76 CYS B C 1
ATOM 2674 O O . CYS B 1 76 ? -5.473 5.383 3.516 1 92.81 76 CYS B O 1
ATOM 2676 N N . ARG B 1 77 ? -5.613 3.42 2.486 1 95.88 77 ARG B N 1
ATOM 2677 C CA . ARG B 1 77 ? -6.867 3.08 3.152 1 95.88 77 ARG B CA 1
ATOM 2678 C C . ARG B 1 77 ? -6.664 2.926 4.656 1 95.88 77 ARG B C 1
ATOM 2680 O O . ARG B 1 77 ? -7.543 3.275 5.445 1 95.88 77 ARG B O 1
ATOM 2687 N N . TYR B 1 78 ? -5.566 2.389 5.043 1 95.38 78 TYR B N 1
ATOM 2688 C CA . TYR B 1 78 ? -5.289 2.283 6.473 1 95.38 78 TYR B CA 1
ATOM 2689 C C . TYR B 1 78 ? -5.156 3.662 7.105 1 95.38 78 TYR B C 1
ATOM 2691 O O . TYR B 1 78 ? -5.699 3.914 8.18 1 95.38 78 TYR B O 1
ATOM 2699 N N . LE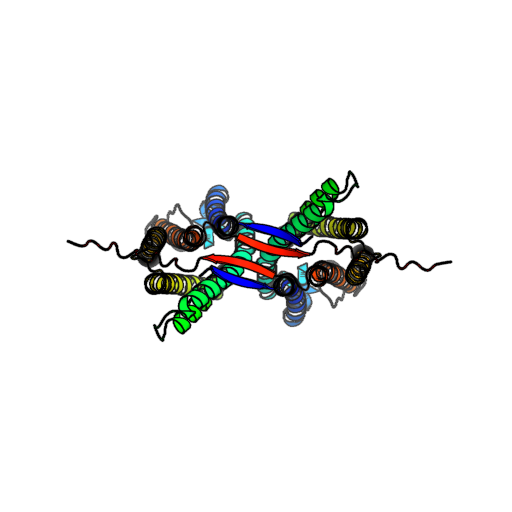U B 1 79 ? -4.469 4.512 6.426 1 91.25 79 LEU B N 1
ATOM 2700 C CA . LEU B 1 79 ? -4.293 5.875 6.918 1 91.25 79 LEU B CA 1
ATOM 2701 C C . LEU B 1 79 ? -5.633 6.598 7.008 1 91.25 79 LEU B C 1
ATOM 2703 O O . LEU B 1 79 ? -5.949 7.199 8.039 1 91.25 79 LEU B O 1
ATOM 2707 N N . PHE B 1 80 ? -6.422 6.438 6.02 1 91.31 80 PHE B N 1
ATOM 2708 C CA . PHE B 1 80 ? -7.727 7.09 5.988 1 91.31 80 PHE B CA 1
ATOM 2709 C C . PHE B 1 80 ? -8.641 6.527 7.066 1 91.31 80 PHE B C 1
ATOM 2711 O O . PHE B 1 80 ? -9.453 7.254 7.641 1 91.31 80 PHE B O 1
ATOM 2718 N N . GLY B 1 81 ? -8.539 5.23 7.18 1 93.88 81 GLY B N 1
ATOM 2719 C CA . GLY B 1 81 ? -9.32 4.633 8.25 1 93.88 81 GLY B CA 1
ATOM 2720 C C . GLY B 1 81 ? -9.039 5.254 9.609 1 93.88 81 GLY B C 1
ATOM 2721 O O . GLY B 1 81 ? -9.969 5.527 10.367 1 93.88 81 GLY B O 1
ATOM 2722 N N . TYR B 1 82 ? -7.84 5.535 9.875 1 93.44 82 TYR B N 1
ATOM 2723 C CA . TYR B 1 82 ? -7.457 6.121 11.156 1 93.44 82 TYR B CA 1
ATOM 2724 C C . TYR B 1 82 ? -7.934 7.566 11.258 1 93.44 82 TYR B C 1
ATOM 2726 O O . TYR B 1 82 ? -8.398 8 12.312 1 93.44 82 TYR B O 1
ATOM 2734 N N . ILE B 1 83 ? -7.812 8.289 10.195 1 91 83 ILE B N 1
ATOM 2735 C CA . ILE B 1 83 ? -8.242 9.68 10.172 1 91 83 ILE B CA 1
ATOM 2736 C C . ILE B 1 83 ? -9.75 9.758 10.422 1 91 83 ILE B C 1
ATOM 2738 O O . ILE B 1 83 ? -10.211 10.57 11.219 1 91 83 ILE B O 1
ATOM 2742 N N . CYS B 1 84 ? -10.484 8.914 9.727 1 92.44 84 CYS B N 1
ATOM 2743 C CA . CYS B 1 84 ? -11.938 8.891 9.914 1 92.44 84 CYS B CA 1
ATOM 2744 C C . CYS B 1 84 ? -12.289 8.516 11.352 1 92.44 84 CYS B C 1
ATOM 2746 O O . CYS B 1 84 ? -13.195 9.102 11.938 1 92.44 84 CYS B O 1
ATOM 2748 N N . TYR B 1 85 ? -11.57 7.57 11.898 1 94.94 85 TYR B N 1
ATOM 2749 C CA . TYR B 1 85 ? -11.766 7.152 13.281 1 94.94 85 TYR B CA 1
ATOM 2750 C C . TYR B 1 85 ? -11.602 8.328 14.234 1 94.94 85 TYR B C 1
ATOM 2752 O O . TYR B 1 85 ? -12.469 8.578 15.078 1 94.94 85 TYR B O 1
ATOM 2760 N N . ARG B 1 86 ? -10.531 9.039 14.07 1 92 86 ARG B N 1
ATOM 2761 C CA . ARG B 1 86 ? -10.266 10.188 14.93 1 92 86 ARG B CA 1
ATOM 2762 C C . ARG B 1 86 ? -11.297 11.289 14.711 1 92 86 ARG B C 1
ATOM 2764 O O . ARG B 1 86 ? -11.703 11.969 15.648 1 92 86 ARG B O 1
ATOM 2771 N N . PHE B 1 87 ? -11.711 11.477 13.523 1 89.06 87 PHE B N 1
ATOM 2772 C CA . PHE B 1 87 ? -12.727 12.469 13.164 1 89.06 87 PHE B CA 1
ATOM 2773 C C . PHE B 1 87 ? -14.031 12.188 13.906 1 89.06 87 PHE B C 1
ATOM 2775 O O . PHE B 1 87 ? -14.594 13.086 14.539 1 89.06 87 PHE B O 1
ATOM 2782 N N . TYR B 1 88 ? -14.469 11.008 13.859 1 91.75 88 TYR B N 1
ATOM 2783 C CA . TYR B 1 88 ? -15.727 10.633 14.5 1 91.75 88 TYR B CA 1
ATOM 2784 C C . TYR B 1 88 ? -15.586 10.656 16.016 1 91.75 88 TYR B C 1
ATOM 2786 O O . TYR B 1 88 ? -16.516 11.062 16.719 1 91.75 88 TYR B O 1
ATOM 2794 N N . MET B 1 89 ? -14.414 10.203 16.531 1 92.12 89 MET B N 1
ATOM 2795 C CA . MET B 1 89 ? -14.18 10.219 17.969 1 92.12 89 MET B CA 1
ATOM 2796 C C . MET B 1 89 ? -14.203 11.648 18.516 1 92.12 89 MET B C 1
ATOM 2798 O O . MET B 1 89 ? -14.734 11.906 19.594 1 92.12 89 MET B O 1
ATOM 2802 N N . ASN B 1 90 ? -13.641 12.547 17.75 1 88.19 90 ASN B N 1
ATOM 2803 C CA . ASN B 1 90 ? -13.672 13.953 18.125 1 88.19 90 ASN B CA 1
ATOM 2804 C C . ASN B 1 90 ? -15.094 14.5 18.109 1 88.19 90 ASN B C 1
ATOM 2806 O O . ASN B 1 90 ? -15.484 15.242 19.016 1 88.19 90 ASN B O 1
ATOM 2810 N N . ALA B 1 91 ? -15.828 14.172 17.141 1 85.5 91 ALA B N 1
ATOM 2811 C CA . ALA B 1 91 ? -17.219 14.609 17.047 1 85.5 91 ALA B CA 1
ATOM 2812 C C . ALA B 1 91 ? -18.062 14.039 18.188 1 85.5 91 ALA B C 1
ATOM 2814 O O . ALA B 1 91 ? -19 14.68 18.656 1 85.5 91 ALA B O 1
ATOM 2815 N N . ALA B 1 92 ? -17.75 12.875 18.594 1 89.94 92 ALA B N 1
ATOM 2816 C CA . ALA B 1 92 ? -18.484 12.18 19.641 1 89.94 92 ALA B CA 1
ATOM 2817 C C . ALA B 1 92 ? -18.219 12.789 21.016 1 89.94 92 ALA B C 1
ATOM 2819 O O . ALA B 1 92 ? -18.938 12.531 21.969 1 89.94 92 ALA B O 1
ATOM 2820 N N . SER B 1 93 ? -17.125 13.492 21.078 1 86.12 93 SER B N 1
ATOM 2821 C CA . SER B 1 93 ? -16.766 14.086 22.375 1 86.12 93 SER B CA 1
ATOM 2822 C C . SER B 1 93 ? -17.875 15.016 22.875 1 86.12 93 SER B C 1
ATOM 2824 O O . SER B 1 93 ? -18.062 15.156 24.094 1 86.12 93 SER B O 1
ATOM 2826 N N . SER B 1 94 ? -18.625 15.609 22 1 80.75 94 SER B N 1
ATOM 2827 C CA . SER B 1 94 ? -19.703 16.531 22.391 1 80.75 94 SER B CA 1
ATOM 2828 C C . SER B 1 94 ? -21.062 15.828 22.391 1 80.75 94 SER B C 1
ATOM 2830 O O . SER B 1 94 ? -22.078 16.453 22.656 1 80.75 94 SER B O 1
ATOM 2832 N N . SER B 1 95 ? -20.984 14.617 22.031 1 82.56 95 SER B N 1
ATOM 2833 C CA . SER B 1 95 ? -22.234 13.891 21.922 1 82.56 95 SER B CA 1
ATOM 2834 C C . SER B 1 95 ? -22.641 13.266 23.25 1 82.56 95 SER B C 1
ATOM 2836 O O . SER B 1 95 ? -21.781 12.891 24.047 1 82.56 95 SER B O 1
ATOM 2838 N N . THR B 1 96 ? -23.969 13.148 23.469 1 83.81 96 THR B N 1
ATOM 2839 C CA . THR B 1 96 ? -24.5 12.562 24.688 1 83.81 96 THR B CA 1
ATOM 2840 C C . THR B 1 96 ? -24.969 11.125 24.438 1 83.81 96 THR B C 1
ATOM 2842 O O . THR B 1 96 ? -25.438 10.461 25.359 1 83.81 96 THR B O 1
ATOM 2845 N N . ILE B 1 97 ? -24.781 10.68 23.359 1 87.69 97 ILE B N 1
ATOM 2846 C CA . ILE B 1 97 ? -25.219 9.328 23.016 1 87.69 97 ILE B CA 1
ATOM 2847 C C . ILE B 1 97 ? -24.234 8.312 23.609 1 87.69 97 ILE B C 1
ATOM 2849 O O . ILE B 1 97 ? -23.062 8.289 23.25 1 87.69 97 ILE B O 1
ATOM 2853 N N . PRO B 1 98 ? -24.641 7.461 24.562 1 87.56 98 PRO B N 1
ATOM 2854 C CA . PRO B 1 98 ? -23.734 6.633 25.344 1 87.56 98 PRO B CA 1
ATOM 2855 C C . PRO B 1 98 ? -22.984 5.605 24.5 1 87.56 98 PRO B C 1
ATOM 2857 O O . PRO B 1 98 ? -21.812 5.312 24.766 1 87.56 98 PRO B O 1
ATOM 2860 N N . TYR B 1 99 ? -23.531 5 23.484 1 93.25 99 TYR B N 1
ATOM 2861 C CA . TYR B 1 99 ? -22.906 3.871 22.812 1 93.25 99 TYR B CA 1
ATOM 2862 C C . TYR B 1 99 ? -22.234 4.316 21.516 1 93.25 99 TYR B C 1
ATOM 2864 O O . TYR B 1 99 ? -21.688 3.49 20.781 1 93.25 99 TYR B O 1
ATOM 2872 N N . ILE B 1 100 ? -22.141 5.551 21.328 1 94.5 100 ILE B N 1
ATOM 2873 C CA . ILE B 1 100 ? -21.672 6.043 20.047 1 94.5 100 ILE B CA 1
ATOM 2874 C C . ILE B 1 100 ? -20.172 5.801 19.906 1 94.5 100 ILE B C 1
ATOM 2876 O O . ILE B 1 100 ? -19.672 5.496 18.828 1 94.5 100 ILE B O 1
ATOM 2880 N N . ARG B 1 101 ? -19.453 5.859 21.031 1 95.19 101 ARG B N 1
ATOM 2881 C CA . ARG B 1 101 ? -18 5.66 21 1 95.19 101 ARG B CA 1
ATOM 2882 C C . ARG B 1 101 ? -17.656 4.211 20.688 1 95.19 101 ARG B C 1
ATOM 2884 O O . ARG B 1 101 ? -16.688 3.947 19.953 1 95.19 101 ARG B O 1
ATOM 2891 N N . ILE B 1 102 ? -18.422 3.342 21.203 1 97.12 102 ILE B N 1
ATOM 2892 C CA . ILE B 1 102 ? -18.203 1.926 20.938 1 97.12 102 ILE B CA 1
ATOM 2893 C C . ILE B 1 102 ? -18.5 1.631 19.469 1 97.12 102 ILE B C 1
ATOM 2895 O O . ILE B 1 102 ? -17.781 0.867 18.828 1 97.12 102 ILE B O 1
ATOM 2899 N N . LEU B 1 103 ? -19.531 2.236 18.984 1 97.56 103 LEU B N 1
ATOM 2900 C CA . LEU B 1 103 ? -19.891 2.047 17.578 1 97.56 103 LEU B CA 1
ATOM 2901 C C . LEU B 1 103 ? -18.797 2.555 16.656 1 97.56 103 LEU B C 1
ATOM 2903 O O . LEU B 1 103 ? -18.5 1.929 15.633 1 97.56 103 LEU B O 1
ATOM 2907 N N . ILE B 1 104 ? -18.203 3.672 17.031 1 97.44 104 ILE B N 1
ATOM 2908 C CA . ILE B 1 104 ? -17.125 4.254 16.25 1 97.44 104 ILE B CA 1
ATOM 2909 C C . ILE B 1 104 ? -15.93 3.316 16.25 1 97.44 104 ILE B C 1
ATOM 2911 O O . ILE B 1 104 ? -15.289 3.111 15.211 1 97.44 104 ILE B O 1
ATOM 2915 N N . LYS B 1 105 ? -15.609 2.727 17.391 1 98.12 105 LYS B N 1
ATOM 2916 C CA . LYS B 1 105 ? -14.508 1.775 17.469 1 98.12 105 LYS B CA 1
ATOM 2917 C C . LYS B 1 105 ? -14.773 0.541 16.625 1 98.12 105 LYS B C 1
ATOM 2919 O O . LYS B 1 105 ? -13.875 0.064 15.914 1 98.12 105 LYS B O 1
ATOM 2924 N N . LEU B 1 106 ? -15.961 0.064 16.672 1 98.56 106 LEU B N 1
ATOM 2925 C CA . LEU B 1 106 ? -16.328 -1.098 15.867 1 98.56 106 LEU B CA 1
ATOM 2926 C C . LEU B 1 106 ? -16.281 -0.771 14.383 1 98.56 106 LEU B C 1
ATOM 2928 O O . LEU B 1 106 ? -15.844 -1.598 13.57 1 98.56 106 LEU B O 1
ATOM 2932 N N . ASN B 1 107 ? -16.75 0.42 14.039 1 98.5 107 ASN B N 1
ATOM 2933 C CA . ASN B 1 107 ? -16.688 0.882 12.656 1 98.5 107 ASN B CA 1
ATOM 2934 C C . ASN B 1 107 ? -15.242 0.906 12.141 1 98.5 107 ASN B C 1
ATOM 2936 O O . ASN B 1 107 ? -14.977 0.483 11.016 1 98.5 107 ASN B O 1
ATOM 2940 N N . PHE B 1 108 ? -14.359 1.387 12.992 1 98.38 108 PHE B N 1
ATOM 2941 C CA . PHE B 1 108 ? -12.938 1.458 12.656 1 98.38 108 PHE B CA 1
ATOM 2942 C C . PHE B 1 108 ? -12.359 0.063 12.453 1 98.38 108 PHE B C 1
ATOM 2944 O O . PHE B 1 108 ? -11.625 -0.172 11.492 1 98.38 108 PHE B O 1
ATOM 2951 N N . ILE B 1 109 ? -12.719 -0.86 13.281 1 98.62 109 ILE B N 1
ATOM 2952 C CA . ILE B 1 109 ? -12.242 -2.236 13.188 1 98.62 109 ILE B CA 1
ATOM 2953 C C . ILE B 1 109 ? -12.758 -2.869 11.891 1 98.62 109 ILE B C 1
ATOM 2955 O O . ILE B 1 109 ? -12 -3.545 11.188 1 98.62 109 ILE B O 1
ATOM 2959 N N . CYS B 1 110 ? -13.953 -2.666 11.523 1 98.69 110 CYS B N 1
ATOM 2960 C CA . CYS B 1 110 ? -14.523 -3.207 10.297 1 98.69 110 CYS B CA 1
ATOM 2961 C C . CYS B 1 110 ? -13.828 -2.629 9.07 1 98.69 110 CYS B C 1
ATOM 2963 O O . CYS B 1 110 ? -13.562 -3.346 8.102 1 98.69 110 CYS B O 1
ATOM 2965 N N . LYS B 1 111 ? -13.555 -1.358 9.148 1 98.31 111 LYS B N 1
ATOM 2966 C CA . LYS B 1 111 ? -12.883 -0.706 8.023 1 98.31 111 LYS B CA 1
ATOM 2967 C C . LYS B 1 111 ? -11.492 -1.29 7.797 1 98.31 111 LYS B C 1
ATOM 2969 O O . LYS B 1 111 ? -11.133 -1.619 6.668 1 98.31 111 LYS B O 1
ATOM 2974 N N . TRP B 1 112 ? -10.742 -1.464 8.828 1 98.25 112 TRP B N 1
ATOM 2975 C CA . TRP B 1 112 ? -9.391 -1.999 8.719 1 98.25 112 TRP B CA 1
ATOM 2976 C C . TRP B 1 112 ? -9.422 -3.48 8.352 1 98.25 112 TRP B C 1
ATOM 2978 O O . TRP B 1 112 ? -8.562 -3.957 7.605 1 98.25 112 TRP B O 1
ATOM 2988 N N . THR B 1 113 ? -10.391 -4.191 8.859 1 98.62 113 THR B N 1
ATOM 2989 C CA . THR B 1 113 ? -10.531 -5.598 8.492 1 98.62 113 THR B CA 1
ATOM 2990 C C . THR B 1 113 ? -10.938 -5.738 7.031 1 98.62 113 THR B C 1
ATOM 2992 O O . THR B 1 113 ? -10.477 -6.652 6.34 1 98.62 113 THR B O 1
ATOM 2995 N N . GLU B 1 114 ? -11.773 -4.879 6.621 1 98.69 114 GLU B N 1
ATOM 2996 C CA . GLU B 1 114 ? -12.164 -4.863 5.215 1 98.69 114 GLU B CA 1
ATOM 2997 C C . GLU B 1 114 ? -10.945 -4.746 4.305 1 98.69 114 GLU B C 1
ATOM 2999 O O . GLU B 1 114 ? -10.781 -5.535 3.371 1 98.69 114 GLU B O 1
ATOM 3004 N N . VAL B 1 115 ? -10.086 -3.793 4.621 1 98.12 115 VAL B N 1
ATOM 3005 C CA . VAL B 1 115 ? -8.938 -3.559 3.76 1 98.12 115 VAL B CA 1
ATOM 3006 C C . VAL B 1 115 ? -7.949 -4.719 3.891 1 98.12 115 VAL B C 1
ATOM 3008 O O . VAL B 1 115 ? -7.348 -5.145 2.902 1 98.12 115 VAL B O 1
ATOM 3011 N N . THR B 1 116 ? -7.77 -5.246 5.059 1 97.94 116 THR B N 1
ATOM 3012 C CA . THR B 1 116 ? -6.898 -6.398 5.258 1 97.94 116 THR B CA 1
ATOM 3013 C C . THR B 1 116 ? -7.402 -7.598 4.457 1 97.94 116 THR B C 1
ATOM 3015 O O . THR B 1 116 ? -6.613 -8.289 3.811 1 97.94 116 THR B O 1
ATOM 3018 N N . SER B 1 117 ? -8.641 -7.828 4.508 1 98.44 117 SER B N 1
ATOM 3019 C CA . SER B 1 117 ? -9.242 -8.938 3.766 1 98.44 117 SER B CA 1
ATOM 3020 C C . SER B 1 117 ? -9.086 -8.734 2.262 1 98.44 117 SER B C 1
ATOM 3022 O O . SER B 1 117 ? -8.875 -9.703 1.522 1 98.44 117 SER B O 1
ATOM 3024 N N . LEU B 1 118 ? -9.219 -7.52 1.845 1 98.19 118 LEU B N 1
ATOM 3025 C CA . LEU B 1 118 ? -9.031 -7.219 0.429 1 98.19 118 LEU B CA 1
ATOM 3026 C C . LEU B 1 118 ? -7.602 -7.508 -0.008 1 98.19 118 LEU B C 1
ATOM 3028 O O . LEU B 1 118 ? -7.379 -8.055 -1.089 1 98.19 118 LEU B O 1
ATOM 3032 N N . VAL B 1 119 ? -6.656 -7.129 0.812 1 97.81 119 VAL B N 1
ATOM 3033 C CA . VAL B 1 119 ? -5.254 -7.398 0.509 1 97.81 119 VAL B CA 1
ATOM 3034 C C . VAL B 1 119 ? -5.02 -8.906 0.435 1 97.81 119 VAL B C 1
ATOM 3036 O O . VAL B 1 119 ? -4.438 -9.398 -0.532 1 97.81 119 VAL B O 1
ATOM 3039 N N . LEU B 1 120 ? -5.512 -9.617 1.371 1 97.12 120 LEU B N 1
ATOM 3040 C CA . LEU B 1 120 ? -5.332 -11.062 1.403 1 97.12 120 LEU B CA 1
ATOM 3041 C C . LEU B 1 120 ? -6.02 -11.727 0.212 1 97.12 120 LEU B C 1
ATOM 3043 O O . LEU B 1 120 ? -5.461 -12.625 -0.411 1 97.12 120 LEU B O 1
ATOM 3047 N N . LEU B 1 121 ? -7.18 -11.219 -0.05 1 96.75 121 LEU B N 1
ATOM 3048 C CA . LEU B 1 121 ? -7.93 -11.695 -1.205 1 96.75 121 LEU B CA 1
ATOM 3049 C C . LEU B 1 121 ? -7.133 -11.508 -2.49 1 96.75 121 LEU B C 1
ATOM 3051 O O . LEU B 1 121 ? -7.219 -12.328 -3.406 1 96.75 121 LEU B O 1
ATOM 3055 N N . SER B 1 122 ? -6.363 -10.477 -2.555 1 96.69 122 SER B N 1
ATOM 3056 C CA . SER B 1 122 ? -5.613 -10.125 -3.756 1 96.69 122 SER B CA 1
ATOM 3057 C C . SER B 1 122 ? -4.297 -10.891 -3.83 1 96.69 122 SER B C 1
ATOM 3059 O O . SER B 1 122 ? -3.828 -11.219 -4.922 1 96.69 122 SER B O 1
ATOM 3061 N N . VAL B 1 123 ? -3.75 -11.188 -2.676 1 95.62 123 VAL B N 1
ATOM 3062 C CA . VAL B 1 123 ? -2.451 -11.852 -2.633 1 95.62 123 VAL B CA 1
ATOM 3063 C C . VAL B 1 123 ? -2.635 -13.359 -2.766 1 95.62 123 VAL B C 1
ATOM 3065 O O . VAL B 1 123 ? -1.772 -14.055 -3.314 1 95.62 123 VAL B O 1
ATOM 3068 N N . ILE B 1 124 ? -3.75 -13.852 -2.297 1 94.88 124 ILE B N 1
ATOM 3069 C CA . ILE B 1 124 ? -4.035 -15.289 -2.342 1 94.88 124 ILE B CA 1
ATOM 3070 C C . ILE B 1 124 ? -5.047 -15.578 -3.449 1 94.88 124 ILE B C 1
ATOM 3072 O O . ILE B 1 124 ? -6.242 -15.32 -3.289 1 94.88 124 ILE B O 1
ATOM 3076 N N . SER B 1 125 ? -4.57 -16.156 -4.527 1 90.38 125 SER B N 1
ATOM 3077 C CA . SER B 1 125 ? -5.492 -16.5 -5.609 1 90.38 125 SER B CA 1
ATOM 3078 C C . SER B 1 125 ? -6.289 -17.766 -5.273 1 90.38 125 SER B C 1
ATOM 3080 O O . SER B 1 125 ? -5.895 -18.547 -4.402 1 90.38 125 SER B O 1
ATOM 3082 N N . SER B 1 126 ? -7.359 -17.953 -6 1 89.25 126 SER B N 1
ATOM 3083 C CA . SER B 1 126 ? -8.18 -19.141 -5.789 1 89.25 126 SER B CA 1
ATOM 3084 C C . SER B 1 126 ? -7.438 -20.406 -6.207 1 89.25 126 SER B C 1
ATOM 3086 O O . SER B 1 126 ? -7.668 -21.484 -5.645 1 89.25 126 SER B O 1
ATOM 3088 N N . GLU B 1 127 ? -6.574 -20.266 -7.16 1 85 127 GLU B N 1
ATOM 3089 C CA . GLU B 1 127 ? -5.773 -21.391 -7.637 1 85 127 GLU B CA 1
ATOM 3090 C C . GLU B 1 127 ? -4.734 -21.797 -6.598 1 85 127 GLU B C 1
ATOM 3092 O O . GLU B 1 127 ? -4.438 -22.984 -6.449 1 85 127 GLU B O 1
ATOM 3097 N N . ASP B 1 128 ? -4.23 -20.844 -5.859 1 88 128 ASP B N 1
ATOM 3098 C CA . ASP B 1 128 ? -3.219 -21.109 -4.848 1 88 128 ASP B CA 1
ATOM 3099 C C . ASP B 1 128 ? -3.84 -21.766 -3.609 1 88 128 ASP B C 1
ATOM 3101 O O . ASP B 1 128 ? -3.33 -22.766 -3.104 1 88 128 ASP B O 1
ATOM 3105 N N . ASN B 1 129 ? -4.824 -21.156 -3.139 1 92.81 129 ASN B N 1
ATOM 3106 C CA . ASN B 1 129 ? -5.531 -21.641 -1.952 1 92.81 129 ASN B CA 1
ATOM 3107 C C . ASN B 1 129 ? -6.984 -21.172 -1.944 1 92.81 129 ASN B C 1
ATOM 3109 O O . ASN B 1 129 ? -7.289 -20.078 -1.475 1 92.81 129 ASN B O 1
ATOM 3113 N N . TYR B 1 130 ? -7.883 -22.031 -2.352 1 91.56 130 TYR B N 1
ATOM 3114 C CA . TYR B 1 130 ? -9.281 -21.688 -2.541 1 91.56 130 TYR B CA 1
ATOM 3115 C C . TYR B 1 130 ? -9.938 -21.312 -1.215 1 91.56 130 TYR B C 1
ATOM 3117 O O . TYR B 1 130 ? -10.688 -20.344 -1.139 1 91.56 130 TYR B O 1
ATOM 3125 N N . ASP B 1 131 ? -9.617 -22.031 -0.191 1 94 131 ASP B N 1
ATOM 3126 C CA . ASP B 1 131 ? -10.273 -21.828 1.098 1 94 131 ASP B CA 1
ATOM 3127 C C . ASP B 1 131 ? -9.93 -20.469 1.687 1 94 131 ASP B C 1
ATOM 3129 O O . ASP B 1 131 ? -10.82 -19.734 2.109 1 94 131 ASP B O 1
ATOM 3133 N N . TYR B 1 132 ? -8.695 -20.156 1.691 1 94.12 132 TYR B N 1
ATOM 3134 C CA . TYR B 1 132 ? -8.281 -18.859 2.236 1 94.12 132 TYR B CA 1
ATOM 3135 C C . TYR B 1 132 ? -8.789 -17.719 1.361 1 94.12 132 TYR B C 1
ATOM 3137 O O . TYR B 1 132 ? -9.133 -16.641 1.866 1 94.12 132 TYR B O 1
ATOM 3145 N N . HIS B 1 133 ? -8.781 -17.969 0.082 1 94.94 133 HIS B N 1
ATOM 3146 C CA . HIS B 1 133 ? -9.328 -16.984 -0.839 1 94.94 133 HIS B CA 1
ATOM 3147 C C . HIS B 1 133 ? -10.805 -16.719 -0.558 1 94.94 133 HIS B C 1
ATOM 3149 O O . HIS B 1 133 ? -11.227 -15.57 -0.417 1 94.94 133 HIS B O 1
ATOM 3155 N N . ALA B 1 134 ? -11.578 -17.812 -0.408 1 93.81 134 ALA B N 1
ATOM 3156 C CA . ALA B 1 134 ? -13.016 -17.703 -0.151 1 93.81 134 ALA B CA 1
ATOM 3157 C C . ALA B 1 134 ? -13.281 -17.031 1.198 1 93.81 134 ALA B C 1
ATOM 3159 O O . ALA B 1 134 ? -14.188 -16.219 1.323 1 93.81 134 ALA B O 1
ATOM 3160 N N . LEU B 1 135 ? -12.492 -17.359 2.164 1 96.5 135 LEU B N 1
ATOM 3161 C CA . LEU B 1 135 ? -12.625 -16.766 3.486 1 96.5 135 LEU B CA 1
ATOM 3162 C C . LEU B 1 135 ? -12.336 -15.266 3.439 1 96.5 135 LEU B C 1
ATOM 3164 O O . LEU B 1 135 ? -13.031 -14.469 4.066 1 96.5 135 LEU B O 1
ATOM 3168 N N . SER B 1 136 ? -11.297 -14.891 2.777 1 97.62 136 SER B N 1
ATOM 3169 C CA . SER B 1 136 ? -10.953 -13.477 2.631 1 97.62 136 SER B CA 1
ATOM 3170 C C . SER B 1 136 ? -12.055 -12.703 1.923 1 97.62 136 SER B C 1
ATOM 3172 O O . SER B 1 136 ? -12.375 -11.578 2.303 1 97.62 136 SER B O 1
ATOM 3174 N N . PHE B 1 137 ? -12.656 -13.297 0.939 1 96.69 137 PHE B N 1
ATOM 3175 C CA . PHE B 1 137 ? -13.75 -12.68 0.202 1 96.69 137 PHE B CA 1
ATOM 3176 C C . PHE B 1 137 ? -14.961 -12.461 1.108 1 96.69 137 PHE B C 1
ATOM 3178 O O . PHE B 1 137 ? -15.531 -11.375 1.137 1 96.69 137 PHE B O 1
ATOM 3185 N N . GLU B 1 138 ? -15.336 -13.492 1.829 1 96.88 138 GLU B N 1
ATOM 3186 C CA . GLU B 1 138 ? -16.469 -13.406 2.748 1 96.88 138 GLU B CA 1
ATOM 3187 C C . GLU B 1 138 ? -16.234 -12.32 3.799 1 96.88 138 GLU B C 1
ATOM 3189 O O . GLU B 1 138 ? -17.125 -11.508 4.066 1 96.88 138 GLU B O 1
ATOM 3194 N N . ASN B 1 139 ? -15.094 -12.352 4.375 1 98.38 139 ASN B N 1
ATOM 3195 C CA . ASN B 1 139 ? -14.773 -11.344 5.383 1 98.38 139 ASN B CA 1
ATOM 3196 C C . ASN B 1 139 ? -14.797 -9.938 4.801 1 98.38 139 ASN B C 1
ATOM 3198 O O . ASN B 1 139 ? -15.219 -8.992 5.469 1 98.38 139 ASN B O 1
ATOM 3202 N N . PHE B 1 140 ? -14.297 -9.758 3.615 1 98.62 140 PHE B N 1
ATOM 3203 C CA . PHE B 1 140 ? -14.32 -8.477 2.93 1 98.62 140 PHE B CA 1
ATOM 3204 C C . PHE B 1 140 ? -15.75 -7.953 2.807 1 98.62 140 PHE B C 1
ATOM 3206 O O . PHE B 1 140 ? -16.031 -6.812 3.172 1 98.62 140 PHE B O 1
ATOM 3213 N N . ILE B 1 141 ? -16.656 -8.797 2.359 1 98.19 141 ILE B N 1
ATOM 3214 C CA . ILE B 1 141 ? -18.031 -8.414 2.115 1 98.19 141 ILE B CA 1
ATOM 3215 C C . ILE B 1 141 ? -18.719 -8.062 3.436 1 98.19 141 ILE B C 1
ATOM 3217 O O . ILE B 1 141 ? -19.344 -7.012 3.553 1 98.19 141 ILE B O 1
ATOM 3221 N N . VAL B 1 142 ? -18.516 -8.914 4.406 1 98.44 142 VAL B N 1
ATOM 3222 C CA . VAL B 1 142 ? -19.203 -8.734 5.691 1 98.44 142 VAL B CA 1
ATOM 3223 C C . VAL B 1 142 ? -18.719 -7.445 6.352 1 98.44 142 VAL B C 1
ATOM 3225 O O . VAL B 1 142 ? -19.531 -6.621 6.785 1 98.44 142 VAL B O 1
ATOM 3228 N N . CYS B 1 143 ? -17.453 -7.23 6.379 1 98.81 143 CYS B N 1
ATOM 3229 C CA . CYS B 1 143 ? -16.906 -6.047 7.031 1 98.81 143 CYS B CA 1
ATOM 3230 C C . CYS B 1 143 ? -17.203 -4.789 6.23 1 98.81 143 CYS B C 1
ATOM 3232 O O . CYS B 1 143 ? -17.406 -3.715 6.801 1 98.81 143 CYS B O 1
ATOM 3234 N N . ALA B 1 144 ? -17.25 -4.91 4.93 1 98.69 144 ALA B N 1
ATOM 3235 C CA . ALA B 1 144 ? -17.625 -3.77 4.098 1 98.69 144 ALA B CA 1
ATOM 3236 C C . ALA B 1 144 ? -19.047 -3.318 4.402 1 98.69 144 ALA B C 1
ATOM 3238 O O . ALA B 1 144 ? -19.297 -2.131 4.633 1 98.69 144 ALA B O 1
ATOM 3239 N N . LEU B 1 145 ? -19.984 -4.234 4.465 1 98.69 145 LEU B N 1
ATOM 3240 C CA . LEU B 1 145 ? -21.391 -3.908 4.688 1 98.69 145 LEU B CA 1
ATOM 3241 C C . LEU B 1 145 ? -21.609 -3.377 6.098 1 98.69 145 LEU B C 1
ATOM 3243 O O . LEU B 1 145 ? -22.359 -2.422 6.297 1 98.69 145 LEU B O 1
ATOM 3247 N N . LEU B 1 146 ? -20.953 -4.016 7.047 1 98.75 146 LEU B N 1
ATOM 3248 C CA . LEU B 1 146 ? -21.078 -3.543 8.422 1 98.75 146 LEU B CA 1
ATOM 3249 C C . LEU B 1 146 ? -20.5 -2.137 8.562 1 98.75 146 LEU B C 1
ATOM 3251 O O . LEU B 1 146 ? -21.094 -1.283 9.227 1 98.75 146 LEU B O 1
ATOM 3255 N N . HIS B 1 147 ? -19.375 -1.92 8 1 98.62 147 HIS B N 1
ATOM 3256 C CA . HIS B 1 147 ? -18.781 -0.588 8.008 1 98.62 147 HIS B CA 1
ATOM 3257 C C . HIS B 1 147 ? -19.719 0.441 7.395 1 98.62 147 HIS B C 1
ATOM 3259 O O . HIS B 1 147 ? -19.906 1.524 7.949 1 98.62 147 HIS B O 1
ATOM 3265 N N . MET B 1 148 ? -20.25 0.14 6.242 1 98.62 148 MET B N 1
ATOM 3266 C CA . MET B 1 148 ? -21.156 1.061 5.566 1 98.62 148 MET B CA 1
ATOM 3267 C C . MET B 1 148 ? -22.359 1.363 6.434 1 98.62 148 MET B C 1
ATOM 3269 O O . MET B 1 148 ? -22.75 2.523 6.586 1 98.62 148 MET B O 1
ATOM 3273 N N . LEU B 1 149 ? -22.922 0.338 7.016 1 98.62 149 LEU B N 1
ATOM 3274 C CA . LEU B 1 149 ? -24.094 0.49 7.871 1 98.62 149 LEU B CA 1
ATOM 3275 C C . LEU B 1 149 ? -23.781 1.386 9.062 1 98.62 149 LEU B C 1
ATOM 3277 O O . LEU B 1 149 ? -24.5 2.352 9.328 1 98.62 149 LEU B O 1
ATOM 3281 N N . MET B 1 150 ? -22.766 1.08 9.734 1 98.25 150 MET B N 1
ATOM 3282 C CA . MET B 1 150 ? -22.391 1.83 10.938 1 98.25 150 MET B CA 1
ATOM 3283 C C . MET B 1 150 ? -22.031 3.27 10.586 1 98.25 150 MET B C 1
ATOM 3285 O O . MET B 1 150 ? -22.359 4.195 11.336 1 98.25 150 MET B O 1
ATOM 3289 N N . THR B 1 151 ? -21.359 3.459 9.492 1 97.25 151 THR B N 1
ATOM 3290 C CA . THR B 1 151 ? -21 4.805 9.062 1 97.25 151 THR B CA 1
ATOM 3291 C C . THR B 1 151 ? -22.25 5.645 8.805 1 97.25 151 THR B C 1
ATOM 3293 O O . THR B 1 151 ? -22.312 6.809 9.203 1 97.25 151 THR B O 1
ATOM 3296 N N . CYS B 1 152 ? -23.219 5.109 8.117 1 96.75 152 CYS B N 1
ATOM 3297 C CA . CYS B 1 152 ? -24.469 5.82 7.883 1 96.75 152 CYS B CA 1
ATOM 3298 C C . CYS B 1 152 ? -25.125 6.219 9.203 1 96.75 152 CYS B C 1
ATOM 3300 O O . CYS B 1 152 ? -25.578 7.352 9.352 1 96.75 152 CYS B O 1
ATOM 3302 N N . TYR B 1 153 ? -25.109 5.34 10.117 1 95.81 153 TYR B N 1
ATOM 3303 C CA . TYR B 1 153 ? -25.734 5.613 11.406 1 95.81 153 TYR B CA 1
ATOM 3304 C C . TYR B 1 153 ? -24.969 6.695 12.164 1 95.81 153 TYR B C 1
ATOM 3306 O O . TYR B 1 153 ? -25.578 7.633 12.695 1 95.81 153 TYR B O 1
ATOM 3314 N N . ILE B 1 154 ? -23.703 6.547 12.219 1 93.94 154 ILE B N 1
ATOM 3315 C CA . ILE B 1 154 ? -22.859 7.516 12.906 1 93.94 154 ILE B CA 1
ATOM 3316 C C . ILE B 1 154 ? -23.047 8.898 12.297 1 93.94 154 ILE B C 1
ATOM 3318 O O . ILE B 1 154 ? -23.219 9.891 13.016 1 93.94 154 ILE B O 1
ATOM 3322 N N . PHE B 1 155 ? -23.016 8.891 11.016 1 90.62 155 PHE B N 1
ATOM 3323 C CA . PHE B 1 155 ? -23.188 10.156 10.305 1 90.62 155 PHE B CA 1
ATOM 3324 C C . PHE B 1 155 ? -24.562 10.742 10.555 1 90.62 155 PHE B C 1
ATOM 3326 O O . PHE B 1 155 ? -24.719 11.961 10.68 1 90.62 155 PHE B O 1
ATOM 3333 N N . PHE B 1 156 ? -25.562 9.93 10.664 1 91.62 156 PHE B N 1
ATOM 3334 C CA . PHE B 1 156 ? -26.922 10.375 10.953 1 91.62 156 PHE B CA 1
ATOM 3335 C C . PHE B 1 156 ? -27.016 10.977 12.344 1 91.62 156 PHE B C 1
ATOM 3337 O O . PHE B 1 156 ? -27.656 12.008 12.539 1 91.62 156 PHE B O 1
ATOM 3344 N N . LYS B 1 157 ? -26.359 10.438 13.25 1 89.94 157 LYS B N 1
ATOM 3345 C CA . LYS B 1 157 ? -26.453 10.859 14.648 1 89.94 157 LYS B CA 1
ATOM 3346 C C . LYS B 1 157 ? -25.531 12.055 14.922 1 89.94 157 LYS B C 1
ATOM 3348 O O . LYS B 1 157 ? -25.906 12.969 15.664 1 89.94 157 LYS B O 1
ATOM 3353 N N . LEU B 1 158 ? -24.406 12.023 14.281 1 86.31 158 LEU B N 1
ATOM 3354 C CA . LEU B 1 158 ? -23.406 13.031 14.625 1 86.31 158 LEU B CA 1
ATOM 3355 C C . LEU B 1 158 ? -23.359 14.141 13.586 1 86.31 158 LEU B C 1
ATOM 3357 O O . LEU B 1 158 ? -22.844 15.227 13.844 1 86.31 158 LEU B O 1
ATOM 3361 N N . GLY B 1 159 ? -23.828 13.922 12.383 1 77.88 159 GLY B N 1
ATOM 3362 C CA . GLY B 1 159 ? -23.578 14.781 11.242 1 77.88 159 GLY B CA 1
ATOM 3363 C C . GLY B 1 159 ? -24.453 16.016 11.211 1 77.88 159 GLY B C 1
ATOM 3364 O O . GLY B 1 159 ? -24.281 16.891 10.352 1 77.88 159 GLY B O 1
ATOM 3365 N N . GLU B 1 160 ? -25.234 16.141 12.195 1 73.38 160 GLU B N 1
ATOM 3366 C CA . GLU B 1 160 ? -26.141 17.281 12.219 1 73.38 160 GLU B CA 1
ATOM 3367 C C . GLU B 1 160 ? -26.781 17.5 10.852 1 73.38 160 GLU B C 1
ATOM 3369 O O . GLU B 1 160 ? -26.781 18.625 10.344 1 73.38 160 GLU B O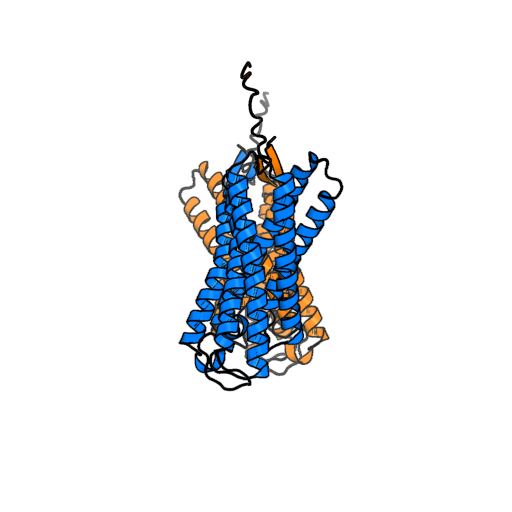 1
ATOM 3374 N N . VAL B 1 161 ? -27.188 16.531 10.219 1 72.5 161 VAL B N 1
ATOM 3375 C CA . VAL B 1 161 ? -27.609 16.484 8.82 1 72.5 161 VAL B CA 1
ATOM 3376 C C . VAL B 1 161 ? -28.844 17.375 8.617 1 72.5 161 VAL B C 1
ATOM 3378 O O . VAL B 1 161 ? -29.062 17.891 7.516 1 72.5 161 VAL B O 1
ATOM 3381 N N . ARG B 1 162 ? -29.5 17.766 9.594 1 69.62 162 ARG B N 1
ATOM 3382 C CA . ARG B 1 162 ? -30.656 18.625 9.484 1 69.62 162 ARG B CA 1
ATOM 3383 C C . ARG B 1 162 ? -30.25 20.062 9.211 1 69.62 162 ARG B C 1
ATOM 3385 O O . ARG B 1 162 ? -31.016 20.828 8.602 1 69.62 162 ARG B O 1
ATOM 3392 N N . TYR B 1 163 ? -29.062 20.375 9.547 1 70.25 163 TYR B N 1
ATOM 3393 C CA . TYR B 1 163 ? -28.672 21.781 9.5 1 70.25 163 TYR B CA 1
ATOM 3394 C C . TYR B 1 163 ? -27.531 22 8.508 1 70.25 163 TYR B C 1
ATOM 3396 O O . TYR B 1 163 ? -27.188 23.141 8.195 1 70.25 163 TYR B O 1
ATOM 3404 N N . ASN B 1 164 ? -27.031 20.906 8 1 80.5 164 ASN B N 1
ATOM 3405 C CA . ASN B 1 164 ? -25.906 21 7.074 1 80.5 164 ASN B CA 1
ATOM 3406 C C . ASN B 1 164 ? -26.203 20.266 5.762 1 80.5 164 ASN B C 1
ATOM 3408 O O . ASN B 1 164 ? -26.234 19.047 5.723 1 80.5 164 ASN B O 1
ATOM 3412 N N . GLN B 1 165 ? -26.328 21.047 4.727 1 82 165 GLN B N 1
ATOM 3413 C CA . GLN B 1 165 ? -26.703 20.5 3.424 1 82 165 GLN B CA 1
ATOM 3414 C C . GLN B 1 165 ? -25.609 19.578 2.871 1 82 165 GLN B C 1
ATOM 3416 O O . GLN B 1 165 ? -25.906 18.578 2.229 1 82 165 GLN B O 1
ATOM 3421 N N . LYS B 1 166 ? -24.438 19.969 3.014 1 83.12 166 LYS B N 1
ATOM 3422 C CA . LYS B 1 166 ? -23.312 19.156 2.543 1 83.12 166 LYS B CA 1
ATOM 3423 C C . LYS B 1 166 ? -23.312 17.781 3.211 1 83.12 166 LYS B C 1
ATOM 3425 O O . LYS B 1 166 ? -23.172 16.766 2.541 1 83.12 166 LYS B O 1
ATOM 3430 N N . ASN B 1 167 ? -23.531 17.812 4.488 1 84.38 167 ASN B N 1
ATOM 3431 C CA . ASN B 1 167 ? -23.594 16.562 5.23 1 84.38 167 ASN B CA 1
ATOM 3432 C C . ASN B 1 167 ? -24.797 15.727 4.824 1 84.38 167 ASN B C 1
ATOM 3434 O O . ASN B 1 167 ? -24.734 14.5 4.789 1 84.38 167 ASN B O 1
ATOM 3438 N N . TYR B 1 168 ? -25.844 16.453 4.562 1 88.56 168 TYR B N 1
ATOM 3439 C CA . TYR B 1 168 ? -27.031 15.742 4.117 1 88.56 168 TYR B CA 1
ATOM 3440 C C . TYR B 1 168 ? -26.781 15.023 2.797 1 88.56 168 TYR B C 1
ATOM 3442 O O . TYR B 1 168 ? -27.156 13.859 2.639 1 88.56 168 TYR B O 1
ATOM 3450 N N . ARG B 1 169 ? -26.188 15.688 1.898 1 90 169 ARG B N 1
ATOM 3451 C CA . ARG B 1 169 ? -25.906 15.094 0.598 1 90 169 ARG B CA 1
ATOM 3452 C C . ARG B 1 169 ? -24.969 13.898 0.742 1 90 169 ARG B C 1
ATOM 3454 O O . ARG B 1 169 ? -25.156 12.875 0.084 1 90 169 ARG B O 1
ATOM 3461 N N . SER B 1 170 ? -23.969 14.055 1.555 1 92.19 170 SER B N 1
ATOM 3462 C CA . SER B 1 170 ? -23.031 12.961 1.798 1 92.19 170 SER B CA 1
ATOM 3463 C C . SER B 1 170 ? -23.734 11.75 2.389 1 92.19 170 SER B C 1
ATOM 3465 O O . SER B 1 170 ? -23.531 10.625 1.933 1 92.19 170 SER B O 1
ATOM 3467 N N . LEU B 1 171 ? -24.578 12 3.367 1 94.44 171 LEU B N 1
ATOM 3468 C CA . LEU B 1 171 ? -25.312 10.898 3.996 1 94.44 171 LEU B CA 1
ATOM 3469 C C . LEU B 1 171 ? -26.234 10.219 2.998 1 94.44 171 LEU B C 1
ATOM 3471 O O . LEU B 1 171 ? -26.328 8.992 2.961 1 94.44 171 LEU B O 1
ATOM 3475 N N . ARG B 1 172 ? -26.906 11.008 2.219 1 95.94 172 ARG B N 1
ATOM 3476 C CA . ARG B 1 172 ? -27.812 10.453 1.211 1 95.94 172 ARG B CA 1
ATOM 3477 C C . ARG B 1 172 ? -27.062 9.547 0.245 1 95.94 172 ARG B C 1
ATOM 3479 O O . ARG B 1 172 ? -27.531 8.445 -0.065 1 95.94 172 ARG B O 1
ATOM 3486 N N . MET B 1 173 ? -25.969 9.977 -0.218 1 97.06 173 MET B N 1
ATOM 3487 C CA . MET B 1 173 ? -25.141 9.172 -1.116 1 97.06 173 MET B CA 1
ATOM 3488 C C . MET B 1 173 ? -24.688 7.887 -0.431 1 97.06 173 MET B C 1
ATOM 3490 O O . MET B 1 173 ? -24.719 6.812 -1.034 1 97.06 173 MET B O 1
ATOM 3494 N N . LYS B 1 174 ? -24.312 8.023 0.812 1 97.81 174 LYS B N 1
ATOM 3495 C CA . LYS B 1 174 ? -23.891 6.863 1.584 1 97.81 174 LYS B CA 1
ATOM 3496 C C . LYS B 1 174 ? -25 5.824 1.68 1 97.81 174 LYS B C 1
ATOM 3498 O O . LYS B 1 174 ? -24.766 4.633 1.467 1 97.81 174 LYS B O 1
ATOM 3503 N N . ILE B 1 175 ? -26.141 6.27 1.951 1 98.25 175 ILE B N 1
ATOM 3504 C CA . ILE B 1 175 ? -27.281 5.375 2.113 1 98.25 175 ILE B CA 1
ATOM 3505 C C . ILE B 1 175 ? -27.609 4.699 0.782 1 98.25 175 ILE B C 1
ATOM 3507 O O . ILE B 1 175 ? -27.844 3.49 0.731 1 98.25 175 ILE B O 1
ATOM 3511 N N . ILE B 1 176 ? -27.578 5.434 -0.268 1 98.62 176 ILE B N 1
ATOM 3512 C CA . ILE B 1 176 ? -27.891 4.891 -1.589 1 98.62 176 ILE B CA 1
ATOM 3513 C C . ILE B 1 176 ? -26.844 3.828 -1.955 1 98.62 176 ILE B C 1
ATOM 3515 O O . ILE B 1 176 ? -27.203 2.742 -2.42 1 98.62 176 ILE B O 1
ATOM 3519 N N . LEU B 1 177 ? -25.641 4.121 -1.72 1 98.75 177 LEU B N 1
ATOM 3520 C CA . LEU B 1 177 ? -24.562 3.191 -2.055 1 98.75 177 LEU B CA 1
ATOM 3521 C C . LEU B 1 177 ? -24.625 1.949 -1.172 1 98.75 177 LEU B C 1
ATOM 3523 O O . LEU B 1 177 ? -24.375 0.836 -1.641 1 98.75 177 LEU B O 1
ATOM 3527 N N . PHE B 1 178 ? -24.984 2.143 0.084 1 98.75 178 PHE B N 1
ATOM 3528 C CA . PHE B 1 178 ? -25.141 1.02 0.999 1 98.75 178 PHE B CA 1
ATOM 3529 C C . PHE B 1 178 ? -26.281 0.107 0.546 1 98.75 178 PHE B C 1
ATOM 3531 O O . PHE B 1 178 ? -26.094 -1.105 0.421 1 98.75 178 PHE B O 1
ATOM 3538 N N . LEU B 1 179 ? -27.406 0.655 0.259 1 98.75 179 LEU B N 1
ATOM 3539 C CA . LEU B 1 179 ? -28.562 -0.124 -0.16 1 98.75 179 LEU B CA 1
ATOM 3540 C C . LEU B 1 179 ? -28.312 -0.797 -1.505 1 98.75 179 LEU B C 1
ATOM 3542 O O . LEU B 1 179 ? -28.734 -1.934 -1.725 1 98.75 179 LEU B O 1
ATOM 3546 N N . SER B 1 180 ? -27.656 -0.081 -2.4 1 98.75 180 SER B N 1
ATOM 3547 C CA . SER B 1 180 ? -27.281 -0.675 -3.682 1 98.75 180 SER B CA 1
ATOM 3548 C C . SER B 1 180 ? -26.328 -1.856 -3.488 1 98.75 180 SER B C 1
ATOM 3550 O O . SER B 1 180 ? -26.406 -2.846 -4.219 1 98.75 180 SER B O 1
ATOM 3552 N N . SER B 1 181 ? -25.453 -1.738 -2.518 1 98.75 181 SER B N 1
ATOM 3553 C CA . SER B 1 181 ? -24.531 -2.834 -2.219 1 98.75 181 SER B CA 1
ATOM 3554 C C . SER B 1 181 ? -25.297 -4.062 -1.713 1 98.75 181 SER B C 1
ATOM 3556 O O . SER B 1 181 ? -24.984 -5.188 -2.104 1 98.75 181 SER B O 1
ATOM 3558 N N . ILE B 1 182 ? -26.266 -3.85 -0.89 1 98.56 182 ILE B N 1
ATOM 3559 C CA . ILE B 1 182 ? -27.078 -4.949 -0.364 1 98.56 182 ILE B CA 1
ATOM 3560 C C . ILE B 1 182 ? -27.844 -5.621 -1.503 1 98.56 182 ILE B C 1
ATOM 3562 O O . ILE B 1 182 ? -27.844 -6.852 -1.614 1 98.56 182 ILE B O 1
ATOM 3566 N N . LEU B 1 183 ? -28.422 -4.844 -2.309 1 98.56 183 LEU B N 1
ATOM 3567 C CA . LEU B 1 183 ? -29.172 -5.371 -3.443 1 98.56 183 LEU B CA 1
ATOM 3568 C C . LEU B 1 183 ? -28.25 -6.152 -4.383 1 98.56 183 LEU B C 1
ATOM 3570 O O . LEU B 1 183 ? -28.609 -7.246 -4.832 1 98.56 183 LEU B O 1
ATOM 3574 N N . SER B 1 184 ? -27.125 -5.562 -4.652 1 98.56 184 SER B N 1
ATOM 3575 C CA . SER B 1 184 ? -26.172 -6.223 -5.523 1 98.56 184 SER B CA 1
ATOM 3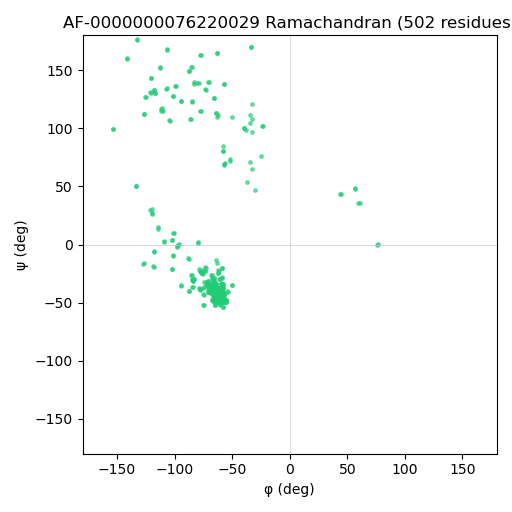576 C C . SER B 1 184 ? -25.719 -7.555 -4.934 1 98.56 184 SER B C 1
ATOM 3578 O O . SER B 1 184 ? -25.547 -8.539 -5.66 1 98.56 184 SER B O 1
ATOM 3580 N N . LEU B 1 185 ? -25.531 -7.598 -3.674 1 98.25 185 LEU B N 1
ATOM 3581 C CA . LEU B 1 185 ? -25.109 -8.828 -3.014 1 98.25 185 LEU B CA 1
ATOM 3582 C C . LEU B 1 185 ? -26.188 -9.898 -3.113 1 98.25 185 LEU B C 1
ATOM 3584 O O . LEU B 1 185 ? -25.891 -11.07 -3.344 1 98.25 185 LEU B O 1
ATOM 3588 N N . MET B 1 186 ? -27.422 -9.531 -2.926 1 98.38 186 MET B N 1
ATOM 3589 C CA . MET B 1 186 ? -28.531 -10.477 -3.045 1 98.38 186 MET B CA 1
ATOM 3590 C C . MET B 1 186 ? -28.609 -11.047 -4.453 1 98.38 186 MET B C 1
ATOM 3592 O O . MET B 1 186 ? -28.766 -12.258 -4.629 1 98.38 186 MET B O 1
ATOM 3596 N N . LEU B 1 187 ? -28.453 -10.203 -5.402 1 98.5 187 LEU B N 1
ATOM 3597 C CA . LEU B 1 187 ? -28.516 -10.641 -6.789 1 98.5 187 LEU B CA 1
ATOM 3598 C C . LEU B 1 187 ? -27.297 -11.492 -7.145 1 98.5 187 LEU B C 1
ATOM 3600 O O . LEU B 1 187 ? -27.422 -12.5 -7.844 1 98.5 187 LEU B O 1
ATOM 3604 N N . LEU B 1 188 ? -26.156 -11.047 -6.656 1 97.06 188 LEU B N 1
ATOM 3605 C CA . LEU B 1 188 ? -24.953 -11.828 -6.844 1 97.06 188 LEU B CA 1
ATOM 3606 C C . LEU B 1 188 ? -25.109 -13.234 -6.273 1 97.06 188 LEU B C 1
ATOM 3608 O O . LEU B 1 188 ? -24.734 -14.219 -6.918 1 97.06 188 LEU B O 1
ATOM 3612 N N . GLY B 1 189 ? -25.641 -13.305 -5.059 1 97.12 189 GLY B N 1
ATOM 3613 C CA . GLY B 1 189 ? -25.891 -14.602 -4.453 1 97.12 189 GLY B CA 1
ATOM 3614 C C . GLY B 1 189 ? -26.891 -15.438 -5.242 1 97.12 189 GLY B C 1
ATOM 3615 O O . GLY B 1 189 ? -26.688 -16.641 -5.422 1 97.12 189 GLY B O 1
ATOM 3616 N N . TYR B 1 190 ? -27.891 -14.867 -5.738 1 98.31 190 TYR B N 1
ATOM 3617 C CA . TYR B 1 190 ? -28.906 -15.562 -6.52 1 98.31 190 TYR B CA 1
ATOM 3618 C C . TYR B 1 190 ? -28.328 -16.125 -7.809 1 98.31 190 TYR B C 1
ATOM 3620 O O . TYR B 1 190 ? -28.547 -17.297 -8.141 1 98.31 190 TYR B O 1
ATOM 3628 N N . PHE B 1 191 ? -27.609 -15.359 -8.539 1 98.25 191 PHE B N 1
ATOM 3629 C CA . PHE B 1 191 ? -27.078 -15.805 -9.82 1 98.25 191 PHE B CA 1
ATOM 3630 C C . PHE B 1 191 ? -25.969 -16.828 -9.625 1 98.25 191 PHE B C 1
ATOM 3632 O O . PHE B 1 191 ? -25.766 -17.703 -10.461 1 98.25 191 PHE B O 1
ATOM 3639 N N . PHE B 1 192 ? -25.234 -16.688 -8.5 1 96.75 192 PHE B N 1
ATOM 3640 C CA . PHE B 1 192 ? -24.266 -17.719 -8.164 1 96.75 192 PHE B CA 1
ATOM 3641 C C . PHE B 1 192 ? -24.953 -19.062 -7.953 1 96.75 192 PHE B C 1
ATOM 3643 O O . PHE B 1 192 ? -24.547 -20.078 -8.531 1 96.75 192 PHE B O 1
ATOM 3650 N N . TRP B 1 193 ? -26.016 -19.047 -7.133 1 97.31 193 TRP B N 1
ATOM 3651 C CA . TRP B 1 193 ? -26.781 -20.266 -6.875 1 97.31 193 TRP B CA 1
ATOM 3652 C C . TRP B 1 193 ? -27.375 -20.812 -8.164 1 97.31 193 TRP B C 1
ATOM 3654 O O . TRP B 1 193 ? -27.266 -22.016 -8.438 1 97.31 193 TRP B O 1
ATOM 3664 N N . ARG B 1 194 ? -27.969 -19.969 -8.953 1 98 194 ARG B N 1
ATOM 3665 C CA . ARG B 1 194 ? -28.609 -20.359 -10.203 1 98 194 ARG B CA 1
ATOM 3666 C C . ARG B 1 194 ? -27.594 -20.953 -11.18 1 98 194 ARG B C 1
ATOM 3668 O O . ARG B 1 194 ? -27.875 -21.969 -11.828 1 98 194 ARG B O 1
ATOM 3675 N N . HIS B 1 195 ? -26.469 -20.391 -11.312 1 97.31 195 HIS B N 1
ATOM 3676 C CA . HIS B 1 195 ? -25.406 -20.875 -12.188 1 97.31 195 HIS B CA 1
ATOM 3677 C C . HIS B 1 195 ? -24.969 -22.281 -11.781 1 97.31 195 HIS B C 1
ATOM 3679 O O . HIS B 1 195 ? -24.844 -23.172 -12.625 1 97.31 195 HIS B O 1
ATOM 3685 N N . ASN B 1 196 ? -24.781 -22.453 -10.477 1 96.06 196 ASN B N 1
ATOM 3686 C CA . ASN B 1 196 ? -24.25 -23.719 -9.992 1 96.06 196 ASN B CA 1
ATOM 3687 C C . ASN B 1 196 ? -25.312 -24.828 -9.992 1 96.06 196 ASN B C 1
ATOM 3689 O O . ASN B 1 196 ? -24.984 -26 -10.062 1 96.06 196 ASN B O 1
ATOM 3693 N N . THR B 1 197 ? -26.562 -24.438 -9.938 1 97.69 197 THR B N 1
ATOM 3694 C CA . THR B 1 197 ? -27.656 -25.406 -9.875 1 97.69 197 THR B CA 1
ATOM 3695 C C . THR B 1 197 ? -28.094 -25.828 -11.273 1 97.69 197 THR B C 1
ATOM 3697 O O . THR B 1 197 ? -28.328 -27 -11.531 1 97.69 197 THR B O 1
ATOM 3700 N N . TYR B 1 198 ? -28.172 -24.922 -12.258 1 97.94 198 TYR B N 1
ATOM 3701 C CA . TYR B 1 198 ? -28.844 -25.203 -13.523 1 97.94 198 TYR B CA 1
ATOM 3702 C C . TYR B 1 198 ? -27.859 -25.109 -14.688 1 97.94 198 TYR B C 1
ATOM 3704 O O . TYR B 1 198 ? -28.188 -25.5 -15.812 1 97.94 198 TYR B O 1
ATOM 3712 N N . CYS B 1 199 ? -26.703 -24.469 -14.531 1 97.62 199 CYS B N 1
ATOM 3713 C CA . CYS B 1 199 ? -25.672 -24.344 -15.562 1 97.62 199 CYS B CA 1
ATOM 3714 C C . CYS B 1 199 ? -26.234 -23.703 -16.828 1 97.62 199 CYS B C 1
ATOM 3716 O O . CYS B 1 199 ? -26.031 -24.219 -17.922 1 97.62 199 CYS B O 1
ATOM 3718 N N . GLU B 1 200 ? -26.953 -22.594 -16.609 1 97.5 200 GLU B N 1
ATOM 3719 C CA . GLU B 1 200 ? -27.516 -21.875 -17.75 1 97.5 200 GLU B CA 1
ATOM 3720 C C . GLU B 1 200 ? -26.484 -20.938 -18.375 1 97.5 200 GLU B C 1
ATOM 3722 O O . GLU B 1 200 ? -25.703 -20.312 -17.672 1 97.5 200 GLU B O 1
ATOM 3727 N N . PRO B 1 201 ? -26.5 -20.906 -19.719 1 97.44 201 PRO B N 1
ATOM 3728 C CA . PRO B 1 201 ? -25.578 -20 -20.391 1 97.44 201 PRO B CA 1
ATOM 3729 C C . PRO B 1 201 ? -25.75 -18.547 -19.953 1 97.44 201 PRO B C 1
ATOM 3731 O O . PRO B 1 201 ? -26.891 -18.094 -19.734 1 97.44 201 PRO B O 1
ATOM 3734 N N . ASN B 1 202 ? -24.609 -17.828 -19.75 1 97.69 202 ASN B N 1
ATOM 3735 C CA . ASN B 1 202 ? -24.547 -16.391 -19.516 1 97.69 202 ASN B CA 1
ATOM 3736 C C . ASN B 1 202 ? -24.969 -16.031 -18.094 1 97.69 202 ASN B C 1
ATOM 3738 O O . ASN B 1 202 ? -24.906 -14.867 -17.703 1 97.69 202 ASN B O 1
ATOM 3742 N N . VAL B 1 203 ? -25.328 -17 -17.281 1 98.12 203 VAL B N 1
ATOM 3743 C CA . VAL B 1 203 ? -25.75 -16.703 -15.906 1 98.12 203 VAL B CA 1
ATOM 3744 C C . VAL B 1 203 ? -24.531 -16.359 -15.055 1 98.12 203 VAL B C 1
ATOM 3746 O O . VAL B 1 203 ? -24.594 -15.516 -14.164 1 98.12 203 VAL B O 1
ATOM 3749 N N . TYR B 1 204 ? -23.422 -17.031 -15.305 1 97.38 204 TYR B N 1
ATOM 3750 C CA . TYR B 1 204 ? -22.188 -16.672 -14.641 1 97.38 204 TYR B CA 1
ATOM 3751 C C . TYR B 1 204 ? -21.797 -15.227 -14.922 1 97.38 204 TYR B C 1
ATOM 3753 O O . TYR B 1 204 ? -21.297 -14.531 -14.047 1 97.38 204 TYR B O 1
ATOM 3761 N N . SER B 1 205 ? -22.078 -14.758 -16.125 1 98.06 205 SER B N 1
ATOM 3762 C CA . SER B 1 205 ? -21.797 -13.367 -16.484 1 98.06 205 SER B CA 1
ATOM 3763 C C . SER B 1 205 ? -22.656 -12.406 -15.672 1 98.06 205 SER B C 1
ATOM 3765 O O . SER B 1 205 ? -22.219 -11.312 -15.32 1 98.06 205 SER B O 1
ATOM 3767 N N . LEU B 1 206 ? -23.797 -12.852 -15.414 1 98.38 206 LEU B N 1
ATOM 3768 C CA . LEU B 1 206 ? -24.672 -12.031 -14.578 1 98.38 206 LEU B CA 1
ATOM 3769 C C . LEU B 1 206 ? -24.156 -11.984 -13.141 1 98.38 206 LEU B C 1
ATOM 3771 O O . LEU B 1 206 ? -24.188 -10.938 -12.5 1 98.38 206 LEU B O 1
ATOM 3775 N N . PHE B 1 207 ? -23.703 -13.102 -12.656 1 98 207 PHE B N 1
ATOM 3776 C CA . PHE B 1 207 ? -23.031 -13.156 -11.359 1 98 207 PHE B CA 1
ATOM 3777 C C . PHE B 1 207 ? -21.859 -12.18 -11.32 1 98 207 PHE B C 1
ATOM 3779 O O . PHE B 1 207 ? -21.766 -11.359 -10.406 1 98 207 PHE B O 1
ATOM 3786 N N . ALA B 1 208 ? -21.047 -12.203 -12.32 1 98.25 208 ALA B N 1
ATOM 3787 C CA . ALA B 1 208 ? -19.875 -11.344 -12.414 1 98.25 208 ALA B CA 1
ATOM 3788 C C . ALA B 1 208 ? -20.281 -9.875 -12.469 1 98.25 208 ALA B C 1
ATOM 3790 O O . ALA B 1 208 ? -19.672 -9.023 -11.828 1 98.25 208 ALA B O 1
ATOM 3791 N N . PHE B 1 209 ? -21.297 -9.609 -13.234 1 98.5 209 PHE B N 1
ATOM 3792 C CA . PHE B 1 209 ? -21.781 -8.242 -13.383 1 98.5 209 PHE B CA 1
ATOM 3793 C C . PHE B 1 209 ? -22.172 -7.656 -12.031 1 98.5 209 PHE B C 1
ATOM 3795 O O . PHE B 1 209 ? -21.797 -6.527 -11.703 1 98.5 209 PHE B O 1
ATOM 3802 N N . PHE B 1 210 ? -22.875 -8.375 -11.266 1 98.44 210 PHE B N 1
ATOM 3803 C CA . PHE B 1 210 ? -23.312 -7.852 -9.977 1 98.44 210 PHE B CA 1
ATOM 3804 C C . PHE B 1 210 ? -22.172 -7.836 -8.977 1 98.44 210 PHE B C 1
ATOM 3806 O O . PHE B 1 210 ? -22.188 -7.055 -8.016 1 98.44 210 PHE B O 1
ATOM 3813 N N . GLU B 1 211 ? -21.219 -8.664 -9.141 1 98.06 211 GLU B N 1
ATOM 3814 C CA . GLU B 1 211 ? -19.984 -8.531 -8.375 1 98.06 211 GLU B CA 1
ATOM 3815 C C . GLU B 1 211 ? -19.312 -7.188 -8.641 1 98.06 211 GLU B C 1
ATOM 3817 O O . GLU B 1 211 ? -18.875 -6.512 -7.711 1 98.06 211 GLU B O 1
ATOM 3822 N N . TYR B 1 212 ? -19.266 -6.816 -9.945 1 98.38 212 TYR B N 1
ATOM 3823 C CA . TYR B 1 212 ? -18.703 -5.52 -10.312 1 98.38 212 TYR B CA 1
ATOM 3824 C C . TYR B 1 212 ? -19.484 -4.387 -9.648 1 98.38 212 TYR B C 1
ATOM 3826 O O . TYR B 1 212 ? -18.891 -3.477 -9.062 1 98.38 212 TYR B O 1
ATOM 3834 N N . VAL B 1 213 ? -20.75 -4.477 -9.734 1 98.38 213 VAL B N 1
ATOM 3835 C CA . VAL B 1 213 ? -21.609 -3.426 -9.18 1 98.38 213 VAL B CA 1
ATOM 3836 C C . VAL B 1 213 ? -21.359 -3.299 -7.68 1 98.38 213 VAL B C 1
ATOM 3838 O O . VAL B 1 213 ? -21.219 -2.188 -7.156 1 98.38 213 VAL B O 1
ATOM 3841 N N . PHE B 1 214 ? -21.312 -4.426 -6.969 1 98.5 214 PHE B N 1
ATOM 3842 C CA . PHE B 1 214 ? -21.062 -4.418 -5.531 1 98.5 214 PHE B CA 1
ATOM 3843 C C . PHE B 1 214 ? -19.766 -3.695 -5.215 1 98.5 214 PHE B C 1
ATOM 3845 O O . PHE B 1 214 ? -19.734 -2.824 -4.344 1 98.5 214 PHE B O 1
ATOM 3852 N N . VAL B 1 215 ? -18.719 -4.047 -5.902 1 98.31 215 VAL B N 1
ATOM 3853 C CA . VAL B 1 215 ? -17.391 -3.502 -5.613 1 98.31 215 VAL B CA 1
ATOM 3854 C C . VAL B 1 215 ? -17.344 -2.021 -5.988 1 98.31 215 VAL B C 1
ATOM 3856 O O . VAL B 1 215 ? -16.766 -1.21 -5.266 1 98.31 215 VAL B O 1
ATOM 3859 N N . PHE B 1 216 ? -18 -1.595 -7.07 1 98.56 216 PHE B N 1
ATOM 3860 C CA . PHE B 1 216 ? -18.016 -0.187 -7.449 1 98.56 216 PHE B CA 1
ATOM 3861 C C . PHE B 1 216 ? -18.844 0.629 -6.465 1 98.56 216 PHE B C 1
ATOM 3863 O O . PHE B 1 216 ? -18.531 1.792 -6.199 1 98.56 216 PHE B O 1
ATOM 3870 N N . CYS B 1 217 ? -19.891 0.02 -5.922 1 98.56 217 CYS B N 1
ATOM 3871 C CA . CYS B 1 217 ? -20.625 0.684 -4.855 1 98.56 217 CYS B CA 1
ATOM 3872 C C . CYS B 1 217 ? -19.766 0.865 -3.619 1 98.56 217 CYS B C 1
ATOM 3874 O O . CYS B 1 217 ? -19.797 1.917 -2.979 1 98.56 217 CYS B O 1
ATOM 3876 N N . ASN B 1 218 ? -19.031 -0.136 -3.291 1 98.5 218 ASN B N 1
ATOM 3877 C CA . ASN B 1 218 ? -18.094 -0.062 -2.174 1 98.5 218 ASN B CA 1
ATOM 3878 C C . ASN B 1 218 ? -17.062 1.035 -2.385 1 98.5 218 ASN B C 1
ATOM 3880 O O . ASN B 1 218 ? -16.812 1.84 -1.485 1 98.5 218 ASN B O 1
ATOM 3884 N N . ILE B 1 219 ? -16.469 1.076 -3.564 1 98.38 219 ILE B N 1
ATOM 3885 C CA . ILE B 1 219 ? -15.5 2.105 -3.916 1 98.38 219 ILE B CA 1
ATOM 3886 C C . ILE B 1 219 ? -16.141 3.484 -3.812 1 98.38 219 ILE B C 1
ATOM 3888 O O . ILE B 1 219 ? -15.57 4.406 -3.23 1 98.38 219 ILE B O 1
ATOM 3892 N N . GLY B 1 220 ? -17.359 3.586 -4.379 1 98.12 220 GLY B N 1
ATOM 3893 C CA . GLY B 1 220 ? -18.094 4.836 -4.289 1 98.12 220 GLY B CA 1
ATOM 3894 C C . GLY B 1 220 ? -18.359 5.273 -2.859 1 98.12 220 GLY B C 1
ATOM 3895 O O . GLY B 1 220 ? -18.297 6.465 -2.549 1 98.12 220 GLY B O 1
ATOM 3896 N N . PHE B 1 221 ? -18.672 4.336 -2.035 1 98.31 221 PHE B N 1
ATOM 3897 C CA . PHE B 1 221 ? -18.938 4.645 -0.633 1 98.31 221 PHE B CA 1
ATOM 3898 C C . PHE B 1 221 ? -17.703 5.27 0.019 1 98.31 221 PHE B C 1
ATOM 3900 O O . PHE B 1 221 ? -17.812 6.277 0.718 1 98.31 221 PHE B O 1
ATOM 3907 N N . HIS B 1 222 ? -16.562 4.691 -0.196 1 97.38 222 HIS B N 1
ATOM 3908 C CA . HIS B 1 222 ? -15.336 5.25 0.351 1 97.38 222 HIS B CA 1
ATOM 3909 C C . HIS B 1 222 ? -15.016 6.605 -0.275 1 97.38 222 HIS B C 1
ATOM 3911 O O . HIS B 1 222 ? -14.453 7.48 0.383 1 97.38 222 HIS B O 1
ATOM 3917 N N . TRP B 1 223 ? -15.438 6.809 -1.495 1 96.88 223 TRP B N 1
ATOM 3918 C CA . TRP B 1 223 ? -15.203 8.07 -2.188 1 96.88 223 TRP B CA 1
ATOM 3919 C C . TRP B 1 223 ? -15.992 9.203 -1.545 1 96.88 223 TRP B C 1
ATOM 3921 O O . TRP B 1 223 ? -15.625 10.375 -1.66 1 96.88 223 TRP B O 1
ATOM 3931 N N . THR B 1 224 ? -17.094 8.969 -0.895 1 95.25 224 THR B N 1
ATOM 3932 C CA . THR B 1 224 ? -17.922 9.992 -0.258 1 95.25 224 THR B CA 1
ATOM 3933 C C . THR B 1 224 ? -17.125 10.766 0.78 1 95.25 224 THR B C 1
ATOM 3935 O O . THR B 1 224 ? -17.484 11.883 1.15 1 95.25 224 THR B O 1
ATOM 3938 N N . CYS B 1 225 ? -16.047 10.164 1.221 1 91.81 225 CYS B N 1
ATOM 3939 C CA . CYS B 1 225 ? -15.188 10.844 2.174 1 91.81 225 CYS B CA 1
ATOM 3940 C C . CYS B 1 225 ? -14.602 12.117 1.562 1 91.81 225 CYS B C 1
ATOM 3942 O O . CYS B 1 225 ? -14.203 13.031 2.285 1 91.81 225 CYS B O 1
ATOM 3944 N N . CYS B 1 226 ? -14.516 12.156 0.231 1 89.5 226 CYS B N 1
ATOM 3945 C CA . CYS B 1 226 ? -14.062 13.375 -0.434 1 89.5 226 CYS B CA 1
ATOM 3946 C C . CYS B 1 226 ? -15 14.539 -0.142 1 89.5 226 CYS B C 1
ATOM 3948 O O . CYS B 1 226 ? -14.562 15.688 -0.045 1 89.5 226 CYS B O 1
ATOM 3950 N N . TYR B 1 227 ? -16.25 14.227 0.075 1 86.38 227 TYR B N 1
ATOM 3951 C CA . TYR B 1 227 ? -17.234 15.242 0.436 1 86.38 227 TYR B CA 1
ATOM 3952 C C . TYR B 1 227 ? -17.109 15.625 1.906 1 86.38 227 TYR B C 1
ATOM 3954 O O . TYR B 1 227 ? -17.234 16.797 2.262 1 86.38 227 TYR B O 1
ATOM 3962 N N . ASP B 1 228 ? -16.859 14.688 2.697 1 87.44 228 ASP B N 1
ATOM 3963 C CA . ASP B 1 228 ? -16.75 14.914 4.137 1 87.44 228 ASP B CA 1
ATOM 3964 C C . ASP B 1 228 ? -15.555 15.797 4.465 1 87.44 228 ASP B C 1
ATOM 3966 O O . ASP B 1 228 ? -15.609 16.594 5.402 1 87.44 228 ASP B O 1
ATOM 3970 N N . PHE B 1 229 ? -14.516 15.633 3.592 1 88.06 229 PHE B N 1
ATOM 3971 C CA . PHE B 1 229 ? -13.258 16.312 3.896 1 88.06 229 PHE B CA 1
ATOM 3972 C C . PHE B 1 229 ? -12.883 17.281 2.787 1 88.06 229 PHE B C 1
ATOM 3974 O O . PHE B 1 229 ? -11.703 17.469 2.484 1 88.06 229 PHE B O 1
ATOM 3981 N N . GLN B 1 230 ? -13.742 17.812 2.033 1 85.25 230 GLN B N 1
ATOM 3982 C CA . GLN B 1 230 ? -13.539 18.625 0.84 1 85.25 230 GLN B CA 1
ATOM 3983 C C . GLN B 1 230 ? -12.539 19.75 1.099 1 85.25 230 GLN B C 1
ATOM 3985 O O . GLN B 1 230 ? -11.711 20.062 0.238 1 85.25 230 GLN B O 1
ATOM 3990 N N . ASP B 1 231 ? -12.383 20.438 2.281 1 84 231 ASP B N 1
ATOM 3991 C CA . ASP B 1 231 ? -11.469 21.547 2.525 1 84 231 ASP B CA 1
ATOM 3992 C C . ASP B 1 231 ? -10.477 21.219 3.635 1 84 231 ASP B C 1
ATOM 3994 O O . ASP B 1 231 ? -9.961 22.109 4.305 1 84 231 ASP B O 1
ATOM 3998 N N . VAL B 1 232 ? -10.258 19.938 3.627 1 86.62 232 VAL B N 1
ATOM 3999 C CA . VAL B 1 232 ? -9.344 19.516 4.68 1 86.62 232 VAL B CA 1
ATOM 4000 C C . VAL B 1 232 ? -7.988 19.141 4.07 1 86.62 232 VAL B C 1
ATOM 4002 O O . VAL B 1 232 ? -7.934 18.516 3.014 1 86.62 232 VAL B O 1
ATOM 4005 N N . HIS B 1 233 ? -6.93 19.625 4.684 1 88.69 233 HIS B N 1
ATOM 4006 C CA . HIS B 1 233 ? -5.566 19.328 4.262 1 88.69 233 HIS B CA 1
ATOM 4007 C C . HIS B 1 233 ? -4.781 18.656 5.379 1 88.69 233 HIS B C 1
ATOM 4009 O O . HIS B 1 233 ? -5.004 18.938 6.559 1 88.69 233 HIS B O 1
ATOM 4015 N N . LEU B 1 234 ? -3.969 17.75 4.855 1 87 234 LEU B N 1
ATOM 4016 C CA . LEU B 1 234 ? -2.93 17.25 5.75 1 87 234 LEU B CA 1
ATOM 4017 C C . LEU B 1 234 ? -1.714 18.172 5.738 1 87 234 LEU B C 1
ATOM 4019 O O . LEU B 1 234 ? -1.16 18.453 4.676 1 87 234 LEU B O 1
ATOM 4023 N N . GLU B 1 235 ? -1.421 18.594 6.918 1 87.75 235 GLU B N 1
ATOM 4024 C CA . GLU B 1 235 ? -0.33 19.562 7.004 1 87.75 235 GLU B CA 1
ATOM 4025 C C . GLU B 1 235 ? 0.794 19.047 7.898 1 87.75 235 GLU B C 1
ATOM 4027 O O . GLU B 1 235 ? 0.537 18.469 8.953 1 87.75 235 GLU B O 1
ATOM 4032 N N . ALA B 1 236 ? 1.936 19.141 7.398 1 84.19 236 ALA B N 1
ATOM 4033 C CA . ALA B 1 236 ? 3.141 18.891 8.188 1 84.19 236 ALA B CA 1
ATOM 4034 C C . ALA B 1 236 ? 3.924 20.188 8.398 1 84.19 236 ALA B C 1
ATOM 4036 O O . ALA B 1 236 ? 4.348 20.828 7.434 1 84.19 236 ALA B O 1
ATOM 4037 N N . LEU B 1 237 ? 3.984 20.594 9.672 1 78.44 237 LEU B N 1
ATOM 4038 C CA . LEU B 1 237 ? 4.801 21.75 10 1 78.44 237 LEU B CA 1
ATOM 4039 C C . LEU B 1 237 ? 6.25 21.344 10.242 1 78.44 237 LEU B C 1
ATOM 4041 O O . LEU B 1 237 ? 6.543 20.578 11.164 1 78.44 237 LEU B O 1
ATOM 4045 N N . VAL B 1 238 ? 7.031 21.688 9.336 1 74.88 238 VAL B N 1
ATOM 4046 C CA . VAL B 1 238 ? 8.43 21.297 9.445 1 74.88 238 VAL B CA 1
ATOM 4047 C C . VAL B 1 238 ? 9.305 22.531 9.68 1 74.88 238 VAL B C 1
ATOM 4049 O O . VAL B 1 238 ? 9.086 23.578 9.062 1 74.88 238 VAL B O 1
ATOM 4052 N N . GLN B 1 239 ? 9.992 22.594 10.875 1 64.44 239 GLN B N 1
ATOM 4053 C CA . GLN B 1 239 ? 10.969 23.656 11.07 1 64.44 239 GLN B CA 1
ATOM 4054 C C . GLN B 1 239 ? 12.109 23.547 10.062 1 64.44 239 GLN B C 1
ATOM 4056 O O . GLN B 1 239 ? 12.586 22.453 9.766 1 64.44 239 GLN B O 1
ATOM 4061 N N . GLY B 1 240 ? 12.109 24.578 9.125 1 57.97 240 GLY B N 1
ATOM 4062 C CA . GLY B 1 240 ? 13.234 24.547 8.211 1 57.97 240 GLY B CA 1
ATOM 4063 C C . GLY B 1 240 ? 14.516 24.031 8.852 1 57.97 240 GLY B C 1
ATOM 4064 O O . GLY B 1 240 ? 14.523 23.672 10.031 1 57.97 240 GLY B O 1
ATOM 4065 N N . PHE B 1 241 ? 15.508 23.781 8.062 1 56.97 241 PHE B N 1
ATOM 4066 C CA . PHE B 1 241 ? 16.828 23.469 8.609 1 56.97 241 PHE B CA 1
ATOM 4067 C C . PHE B 1 241 ? 17.266 24.516 9.609 1 56.97 241 PHE B C 1
ATOM 4069 O O . PHE B 1 241 ? 17.219 25.719 9.32 1 56.97 241 PHE B O 1
ATOM 4076 N N . GLN B 1 242 ? 16.734 24.672 10.875 1 44.25 242 GLN B N 1
ATOM 4077 C CA . GLN B 1 242 ? 17.016 25.672 11.883 1 44.25 242 GLN B CA 1
ATOM 4078 C C . GLN B 1 242 ? 18.406 26.297 11.672 1 44.25 242 GLN B C 1
ATOM 4080 O O . GLN B 1 242 ? 19.391 25.578 11.547 1 44.25 242 GLN B O 1
ATOM 4085 N N . TYR B 1 243 ? 18.484 27.422 11.156 1 38 243 TYR B N 1
ATOM 4086 C CA . TYR B 1 243 ? 19.625 28.312 11.344 1 38 243 TYR B CA 1
ATOM 4087 C C . TYR B 1 243 ? 19.844 28.609 12.82 1 38 243 TYR B C 1
ATOM 4089 O O . TYR B 1 243 ? 18.969 29.172 13.477 1 38 243 TYR B O 1
ATOM 4097 N N . THR B 1 244 ? 20.469 27.797 13.656 1 34.91 244 THR B N 1
ATOM 4098 C CA . THR B 1 244 ? 20.953 28.438 14.875 1 34.91 244 THR B CA 1
ATOM 4099 C C . THR B 1 244 ? 21.891 29.594 14.531 1 34.91 244 THR B C 1
ATOM 4101 O O . THR B 1 244 ? 23 29.375 14.023 1 34.91 244 THR B O 1
ATOM 4104 N N . GLY B 1 245 ? 21.531 30.625 13.992 1 31.91 245 GLY B N 1
ATOM 4105 C CA . GLY B 1 245 ? 22.391 31.812 14.07 1 31.91 245 GLY B CA 1
ATOM 4106 C C . GLY B 1 245 ? 23.078 31.953 15.414 1 31.91 245 GLY B C 1
ATOM 4107 O O . GLY B 1 245 ? 22.422 31.938 16.453 1 31.91 245 GLY B O 1
ATOM 4108 N N . LEU B 1 246 ? 24.359 31.547 15.617 1 32.16 246 LEU B N 1
ATOM 4109 C CA . LEU B 1 246 ? 25.25 32.094 16.641 1 32.16 246 LEU B CA 1
ATOM 4110 C C . LEU B 1 246 ? 24.984 33.594 16.844 1 32.16 246 LEU B C 1
ATOM 4112 O O . LEU B 1 246 ? 24.984 34.344 15.891 1 32.16 246 LEU B O 1
ATOM 4116 N N . LYS B 1 247 ? 24.359 34.031 17.844 1 35.38 247 LYS B N 1
ATOM 4117 C CA . LYS B 1 247 ? 24.75 35.312 18.438 1 35.38 247 LYS B CA 1
ATOM 4118 C C . LYS B 1 247 ? 26.25 35.531 18.344 1 35.38 247 LYS B C 1
ATOM 4120 O O . LYS B 1 247 ? 27.031 34.625 18.688 1 35.38 247 LYS B O 1
ATOM 4125 N N . LYS B 1 248 ? 26.812 36.438 17.578 1 34.34 248 LYS B N 1
ATOM 4126 C CA . LYS B 1 248 ? 28.078 37.156 17.703 1 34.34 248 LYS B CA 1
ATOM 4127 C C . LYS B 1 248 ? 28.422 37.406 19.172 1 34.34 248 LYS B C 1
ATOM 4129 O O . LYS B 1 248 ? 27.812 38.25 19.828 1 34.34 248 LYS B O 1
ATOM 4134 N N . SER B 1 249 ? 28.672 36.531 20 1 29.47 249 SER B N 1
ATOM 4135 C CA . SER B 1 249 ? 29.5 37.031 21.094 1 29.47 249 SER B CA 1
ATOM 4136 C C . SER B 1 249 ? 30.719 37.781 20.547 1 29.47 249 SER B C 1
ATOM 4138 O O . SER B 1 249 ? 31.422 37.281 19.672 1 29.47 249 SER B O 1
ATOM 4140 N N . THR B 1 250 ? 30.812 39.156 20.688 1 29.02 250 THR B N 1
ATOM 4141 C CA . THR B 1 250 ? 31.891 40.094 20.938 1 29.02 250 THR B CA 1
ATOM 4142 C C . THR B 1 250 ? 33 39.469 21.781 1 29.02 250 THR B C 1
ATOM 4144 O O . THR B 1 250 ? 32.844 39.344 23 1 29.02 250 THR B O 1
ATOM 4147 N N . LEU B 1 251 ? 33.562 38.375 21.656 1 23.84 251 LEU B N 1
ATOM 4148 C CA . LEU B 1 251 ? 34.938 38.312 22.141 1 23.84 251 LEU B CA 1
ATOM 4149 C C . LEU B 1 251 ? 35.812 39.344 21.438 1 23.84 251 LEU B C 1
ATOM 4151 O O . LEU B 1 251 ? 36.031 39.281 20.219 1 23.84 251 LEU B O 1
ATOM 4155 N N . ASP B 1 252 ? 35.812 40.594 21.938 1 24.52 252 ASP B N 1
ATOM 4156 C CA . ASP B 1 252 ? 36.844 41.594 22.266 1 24.52 252 ASP B CA 1
ATOM 4157 C C . ASP B 1 252 ? 38.188 40.906 22.562 1 24.52 252 ASP B C 1
ATOM 4159 O O . ASP B 1 252 ? 38.281 40.125 23.516 1 24.52 252 ASP B O 1
ATOM 4163 N N . LEU B 1 253 ? 38.844 40.469 21.422 1 20.12 253 LEU B N 1
ATOM 4164 C CA . LEU B 1 253 ? 40.219 41.031 21.422 1 20.12 253 LEU B CA 1
ATOM 4165 C C . LEU B 1 253 ? 40.188 42.5 21.016 1 20.12 253 LEU B C 1
ATOM 4167 O O . LEU B 1 253 ? 39.406 42.906 20.172 1 20.12 253 LEU B O 1
#

Organism: NCBI:txid252671